Protein AF-0000000068181401 (afdb_homodimer)

Structure (mmCIF, N/CA/C/O backbone):
data_AF-0000000068181401-model_v1
#
loop_
_entity.id
_entity.type
_entity.pdbx_description
1 polymer 'Bacterial outer membrane protein'
#
loop_
_atom_site.group_PDB
_atom_site.id
_atom_site.type_symbol
_atom_site.label_atom_id
_atom_site.label_alt_id
_atom_site.label_comp_id
_atom_site.label_asym_id
_atom_site.label_entity_id
_atom_site.label_seq_id
_atom_site.pdbx_PDB_ins_code
_atom_site.Cartn_x
_atom_site.Cartn_y
_atom_site.Cartn_z
_atom_site.occupancy
_atom_site.B_iso_or_equiv
_atom_site.auth_seq_id
_atom_site.auth_comp_id
_atom_site.auth_asym_id
_atom_site.auth_atom_id
_atom_site.pdbx_PDB_model_num
ATOM 1 N N . MET A 1 1 ? -15.453 56.906 34.781 1 30.88 1 MET A N 1
ATOM 2 C CA . MET A 1 1 ? -14.438 55.906 35.062 1 30.88 1 MET A CA 1
ATOM 3 C C . MET A 1 1 ? -14.914 54.531 34.594 1 30.88 1 MET A C 1
ATOM 5 O O . MET A 1 1 ? -15.664 53.844 35.281 1 30.88 1 MET A O 1
ATOM 9 N N . TYR A 1 2 ? -15.508 54.344 33.406 1 38.53 2 TYR A N 1
ATOM 10 C CA . TYR A 1 2 ? -16.359 53.344 32.75 1 38.53 2 TYR A CA 1
ATOM 11 C C . TYR A 1 2 ? -15.594 52.031 32.562 1 38.53 2 TYR A C 1
ATOM 13 O O . TYR A 1 2 ? -14.5 52.031 31.984 1 38.53 2 TYR A O 1
ATOM 21 N N . LYS A 1 3 ? -15.781 51 33.469 1 39.81 3 LYS A N 1
ATOM 22 C CA . LYS A 1 3 ? -15.352 49.625 33.625 1 39.81 3 LYS A CA 1
ATOM 23 C C . LYS A 1 3 ? -15.578 48.812 32.344 1 39.81 3 LYS A C 1
ATOM 25 O O . LYS A 1 3 ? -16.719 48.531 31.969 1 39.81 3 LYS A O 1
ATOM 30 N N . THR A 1 4 ? -14.867 49.094 31.266 1 38.91 4 THR A N 1
ATOM 31 C CA . THR A 1 4 ? -14.984 48.281 30.047 1 38.91 4 THR A CA 1
ATOM 32 C C . THR A 1 4 ? -14.742 46.812 30.328 1 38.91 4 THR A C 1
ATOM 34 O O . THR A 1 4 ? -13.641 46.438 30.734 1 38.91 4 THR A O 1
ATOM 37 N N . ARG A 1 5 ? -15.711 46.062 30.906 1 36.81 5 ARG A N 1
ATOM 38 C CA . ARG A 1 5 ? -15.734 44.625 31.094 1 36.81 5 ARG A CA 1
ATOM 39 C C . ARG A 1 5 ? -15.328 43.875 29.812 1 36.81 5 ARG A C 1
ATOM 41 O O . ARG A 1 5 ? -15.938 44.094 28.766 1 36.81 5 ARG A O 1
ATOM 48 N N . VAL A 1 6 ? -14.055 43.656 29.656 1 33.81 6 VAL A N 1
ATOM 49 C CA . VAL A 1 6 ? -13.43 42.812 28.656 1 33.81 6 VAL A CA 1
ATOM 50 C C . VAL A 1 6 ? -14.109 41.438 28.625 1 33.81 6 VAL A C 1
ATOM 52 O O . VAL A 1 6 ? -14.141 40.75 29.641 1 33.81 6 VAL A O 1
ATOM 55 N N . ILE A 1 7 ? -15.219 41.281 27.953 1 31.3 7 ILE A N 1
ATOM 56 C CA . ILE A 1 7 ? -15.891 40 27.672 1 31.3 7 ILE A CA 1
ATOM 57 C C . ILE A 1 7 ? -14.891 39.031 27.078 1 31.3 7 ILE A C 1
ATOM 59 O O . ILE A 1 7 ? -14.406 39.219 25.953 1 31.3 7 ILE A O 1
ATOM 63 N N . THR A 1 8 ? -13.875 38.625 27.781 1 30.73 8 THR A N 1
ATOM 64 C CA . THR A 1 8 ? -13.023 37.531 27.344 1 30.73 8 THR A CA 1
ATOM 65 C C . THR A 1 8 ? -13.859 36.281 27.062 1 30.73 8 THR A C 1
ATOM 67 O O . THR A 1 8 ? -14.461 35.719 27.984 1 30.73 8 THR A O 1
ATOM 70 N N . THR A 1 9 ? -14.742 36.312 26.078 1 28.23 9 THR A N 1
ATOM 71 C CA . THR A 1 9 ? -15.5 35.125 25.703 1 28.23 9 THR A CA 1
ATOM 72 C C . THR A 1 9 ? -14.594 33.906 25.656 1 28.23 9 THR A C 1
ATOM 74 O O . THR A 1 9 ? -13.508 33.969 25.078 1 28.23 9 THR A O 1
ATOM 77 N N . LEU A 1 10 ? -14.781 32.969 26.547 1 28.67 10 LEU A N 1
ATOM 78 C CA . LEU A 1 10 ? -14.422 31.594 26.859 1 28.67 10 LEU A CA 1
ATOM 79 C C . LEU A 1 10 ? -14.547 30.719 25.625 1 28.67 10 LEU A C 1
ATOM 81 O O . LEU A 1 10 ? -15.641 30.234 25.297 1 28.67 10 LEU A O 1
ATOM 85 N N . VAL A 1 11 ? -14.102 31.156 24.484 1 31.61 11 VAL A N 1
ATOM 86 C CA . VAL A 1 11 ? -14.227 30.203 23.375 1 31.61 11 VAL A CA 1
ATOM 87 C C . VAL A 1 11 ? -13.469 28.922 23.719 1 31.61 11 VAL A C 1
ATOM 89 O O . VAL A 1 11 ? -13.453 27.969 22.938 1 31.61 11 VAL A O 1
ATOM 92 N N . ALA A 1 12 ? -12.68 28.906 24.75 1 31.06 12 ALA A N 1
ATOM 93 C CA . ALA A 1 12 ? -11.797 27.75 24.922 1 31.06 12 ALA A CA 1
ATOM 94 C C . ALA A 1 12 ? -12.594 26.484 25.203 1 31.06 12 ALA A C 1
ATOM 96 O O . ALA A 1 12 ? -12.031 25.391 25.281 1 31.06 12 ALA A O 1
ATOM 97 N N . GLY A 1 13 ? -13.703 26.609 25.938 1 29.72 13 GLY A N 1
ATOM 98 C CA . GLY A 1 13 ? -14.203 25.469 26.672 1 29.72 13 GLY A CA 1
ATOM 99 C C . GLY A 1 13 ? -14.586 24.312 25.766 1 29.72 13 GLY A C 1
ATOM 100 O O . GLY A 1 13 ? -14.461 23.141 26.156 1 29.72 13 GLY A O 1
ATOM 101 N N . PHE A 1 14 ? -15.5 24.625 24.844 1 30.98 14 PHE A N 1
ATOM 102 C CA . PHE A 1 14 ? -16.391 23.578 24.375 1 30.98 14 PHE A CA 1
ATOM 103 C C . PHE A 1 14 ? -15.68 22.609 23.438 1 30.98 14 PHE A C 1
ATOM 105 O O . PHE A 1 14 ? -16.297 21.75 22.812 1 30.98 14 PHE A O 1
ATOM 112 N N . ILE A 1 15 ? -14.477 22.906 23.125 1 30.88 15 ILE A N 1
ATOM 113 C CA . ILE A 1 15 ? -14.055 22.047 22.031 1 30.88 15 ILE A CA 1
ATOM 114 C C . ILE A 1 15 ? -13.852 20.625 22.547 1 30.88 15 ILE A C 1
ATOM 116 O O . ILE A 1 15 ? -13.781 19.672 21.766 1 30.88 15 ILE A O 1
ATOM 120 N N . ILE A 1 16 ? -13.344 20.484 23.734 1 32.12 16 ILE A N 1
ATOM 121 C CA . ILE A 1 16 ? -12.883 19.156 24.125 1 32.12 16 ILE A CA 1
ATOM 122 C C . ILE A 1 16 ? -14.078 18.234 24.328 1 32.12 16 ILE A C 1
ATOM 124 O O . ILE A 1 16 ? -13.914 17.047 24.562 1 32.12 16 ILE A O 1
ATOM 128 N N . SER A 1 17 ? -15.109 18.719 24.953 1 32.53 17 SER A N 1
ATOM 129 C CA . SER A 1 17 ? -16.062 17.719 25.406 1 32.53 17 SER A CA 1
ATOM 130 C C . SER A 1 17 ? -16.641 16.922 24.234 1 32.53 17 SER A C 1
ATOM 132 O O . SER A 1 17 ? -17.219 15.852 24.438 1 32.53 17 SER A O 1
ATOM 134 N N . GLY A 1 18 ? -16.984 17.625 23.203 1 31.98 18 GLY A N 1
ATOM 135 C CA . GLY A 1 18 ? -17.812 17.109 22.125 1 31.98 18 GLY A CA 1
ATOM 136 C C . GLY A 1 18 ? -17.078 16.188 21.188 1 31.98 18 GLY A C 1
ATOM 137 O O . GLY A 1 18 ? -17.531 15.961 20.062 1 31.98 18 GLY A O 1
ATOM 138 N N . CYS A 1 19 ? -15.812 16.047 21.328 1 36.41 19 CYS A N 1
ATOM 139 C CA . CYS A 1 19 ? -15.086 15.203 20.391 1 36.41 19 CYS A CA 1
ATOM 140 C C . CYS A 1 19 ? -15.688 13.805 20.312 1 36.41 19 CYS A C 1
ATOM 142 O O . CYS A 1 19 ? -15.227 12.961 19.547 1 36.41 19 CYS A O 1
ATOM 144 N N . ALA A 1 20 ? -16.203 13.398 21.438 1 38.03 20 ALA A N 1
ATOM 145 C CA . ALA A 1 20 ? -16.781 12.055 21.406 1 38.03 20 ALA A CA 1
ATOM 146 C C . ALA A 1 20 ? -17.828 11.938 20.297 1 38.03 20 ALA A C 1
ATOM 148 O O . ALA A 1 20 ? -17.953 10.883 19.656 1 38.03 20 ALA A O 1
ATOM 149 N N . ASP A 1 21 ? -18.766 12.992 20.156 1 35.69 21 ASP A N 1
ATOM 150 C CA . ASP A 1 21 ? -19.891 12.984 19.234 1 35.69 21 ASP A CA 1
ATOM 151 C C . ASP A 1 21 ? -19.547 13.727 17.938 1 35.69 21 ASP A C 1
ATOM 153 O O . ASP A 1 21 ? -20.438 14.219 17.25 1 35.69 21 ASP A O 1
ATOM 157 N N . MET A 1 22 ? -18.312 14.219 17.766 1 38.19 22 MET A N 1
ATOM 158 C CA . MET A 1 22 ? -18.078 14.969 16.531 1 38.19 22 MET A CA 1
ATOM 159 C C . MET A 1 22 ? -18.344 14.102 15.305 1 38.19 22 MET A C 1
ATOM 161 O O . MET A 1 22 ? -17.969 12.93 15.281 1 38.19 22 MET A O 1
ATOM 165 N N . SER A 1 23 ? -19.188 14.562 14.453 1 46.59 23 SER A N 1
ATOM 166 C CA . SER A 1 23 ? -19.469 13.898 13.18 1 46.59 23 SER A CA 1
ATOM 167 C C . SER A 1 23 ? -18.203 13.797 12.328 1 46.59 23 SER A C 1
ATOM 169 O O . SER A 1 23 ? -17.203 14.445 12.617 1 46.59 23 SER A O 1
ATOM 171 N N . GLY A 1 24 ? -18.016 12.836 11.609 1 46.09 24 GLY A N 1
ATOM 172 C CA . GLY A 1 24 ? -16.953 12.68 10.625 1 46.09 24 GLY A CA 1
ATOM 173 C C . GLY A 1 24 ? -16.531 13.984 9.977 1 46.09 24 GLY A C 1
ATOM 174 O O . GLY A 1 24 ? -15.352 14.219 9.727 1 46.09 24 GLY A O 1
ATOM 175 N N . THR A 1 25 ? -17.453 14.969 9.859 1 45.91 25 THR A N 1
ATOM 176 C CA . THR A 1 25 ? -17.234 16.281 9.25 1 45.91 25 THR A CA 1
ATOM 177 C C . THR A 1 25 ? -16.391 17.156 10.156 1 45.91 25 THR A C 1
ATOM 179 O O . THR A 1 25 ? -15.469 17.828 9.688 1 45.91 25 THR A O 1
ATOM 182 N N . GLN A 1 26 ? -16.672 17.156 11.445 1 44.53 26 GLN A N 1
ATOM 183 C CA . GLN A 1 26 ? -15.945 18 12.383 1 44.53 26 GLN A CA 1
ATOM 184 C C . GLN A 1 26 ? -14.508 17.531 12.562 1 44.53 26 GLN A C 1
ATOM 186 O O . GLN A 1 26 ? -13.586 18.344 12.656 1 44.53 26 GLN A O 1
ATOM 191 N N . LYS A 1 27 ? -14.281 16.312 12.516 1 48.59 27 LYS A N 1
ATOM 192 C CA . LYS A 1 27 ? -12.945 15.75 12.633 1 48.59 27 LYS A CA 1
ATOM 193 C C . LYS A 1 27 ? -12.086 16.109 11.422 1 48.59 27 LYS A C 1
ATOM 195 O O . LYS A 1 27 ? -10.914 16.469 11.562 1 48.59 27 LYS A O 1
ATOM 200 N N . GLY A 1 28 ? -12.695 15.938 10.281 1 47.31 28 GLY A N 1
ATOM 201 C CA . GLY A 1 28 ? -12.008 16.328 9.055 1 47.31 28 GLY A CA 1
ATOM 202 C C . GLY A 1 28 ? -11.617 17.797 9.039 1 47.31 28 GLY A C 1
ATOM 203 O O . GLY A 1 28 ? -10.5 18.141 8.633 1 47.31 28 GLY A O 1
ATOM 204 N N . ALA A 1 29 ? -12.508 18.703 9.375 1 44.84 29 ALA A N 1
ATOM 205 C CA . ALA A 1 29 ? -12.242 20.141 9.445 1 44.84 29 ALA A CA 1
ATOM 206 C C . ALA A 1 29 ? -11.109 20.438 10.422 1 44.84 29 ALA A C 1
ATOM 208 O O . ALA A 1 29 ? -10.266 21.297 10.172 1 44.84 29 ALA A O 1
ATOM 209 N N . GLY A 1 30 ? -11.133 19.719 11.375 1 44.41 30 GLY A N 1
ATOM 210 C CA . GLY A 1 30 ? -10.109 19.906 12.383 1 44.41 30 GLY A CA 1
ATOM 211 C C . GLY A 1 30 ? -8.727 19.516 11.914 1 44.41 30 GLY A C 1
ATOM 212 O O . GLY A 1 30 ? -7.77 20.281 12.07 1 44.41 30 GLY A O 1
ATOM 213 N N . THR A 1 31 ? -8.625 18.359 11.367 1 51.59 31 THR A N 1
ATOM 214 C CA . THR A 1 31 ? -7.344 17.906 10.844 1 51.59 31 THR A CA 1
ATOM 215 C C . THR A 1 31 ? -6.848 18.828 9.734 1 51.59 31 THR A C 1
ATOM 217 O O . THR A 1 31 ? -5.664 19.172 9.695 1 51.59 31 THR A O 1
ATOM 220 N N . GLY A 1 32 ? -7.746 19.141 8.875 1 48.03 32 GLY A N 1
ATOM 221 C CA . GLY A 1 32 ? -7.398 20.094 7.832 1 48.03 32 GLY A CA 1
ATOM 222 C C . GLY A 1 32 ? -6.922 21.422 8.375 1 48.03 32 GLY A C 1
ATOM 223 O O . GLY A 1 32 ? -5.965 22 7.859 1 48.03 32 GLY A O 1
ATOM 224 N N . ALA A 1 33 ? -7.582 21.859 9.344 1 45 33 ALA A N 1
ATOM 225 C CA . ALA A 1 33 ? -7.219 23.141 9.961 1 45 33 ALA A CA 1
ATOM 226 C C . ALA A 1 33 ? -5.824 23.078 10.578 1 45 33 ALA A C 1
ATOM 228 O O . ALA A 1 33 ? -5.039 24.016 10.453 1 45 33 ALA A O 1
ATOM 229 N N . LEU A 1 34 ? -5.582 21.953 11.086 1 46.16 34 LEU A N 1
ATOM 230 C CA . LEU A 1 34 ? -4.285 21.812 11.742 1 46.16 34 LEU A CA 1
ATOM 231 C C . LEU A 1 34 ? -3.158 21.797 10.711 1 46.16 34 LEU A C 1
ATOM 233 O O . LEU A 1 34 ? -2.139 22.453 10.898 1 46.16 34 LEU A O 1
ATOM 237 N N . ILE A 1 35 ? -3.375 21.094 9.703 1 48.62 35 ILE A N 1
ATOM 238 C CA . ILE A 1 35 ? -2.367 21.031 8.648 1 48.62 35 ILE A CA 1
ATOM 239 C C . ILE A 1 35 ? -2.256 22.391 7.965 1 48.62 35 ILE A C 1
ATOM 241 O O . ILE A 1 35 ? -1.15 22.891 7.715 1 48.62 35 ILE A O 1
ATOM 245 N N . GLY A 1 36 ? -3.396 22.953 7.754 1 50.34 36 GLY A N 1
ATOM 246 C CA . GLY A 1 36 ? -3.43 24.266 7.145 1 50.34 36 GLY A CA 1
ATOM 247 C C . GLY A 1 36 ? -2.779 25.344 8 1 50.34 36 GLY A C 1
ATOM 248 O O . GLY A 1 36 ? -2.045 26.188 7.492 1 50.34 36 GLY A O 1
ATOM 249 N N . ALA A 1 37 ? -3.025 25.312 9.234 1 47.97 37 ALA A N 1
ATOM 250 C CA . ALA A 1 37 ? -2.439 26.297 10.141 1 47.97 37 ALA A CA 1
ATOM 251 C C . ALA A 1 37 ? -0.916 26.203 10.148 1 47.97 37 ALA A C 1
ATOM 253 O O . ALA A 1 37 ? -0.222 27.219 10.148 1 47.97 37 ALA A O 1
ATOM 254 N N . GLY A 1 38 ? -0.51 25 10.117 1 50.88 38 GLY A N 1
ATOM 255 C CA . GLY A 1 38 ? 0.929 24.797 10.078 1 50.88 38 GLY A CA 1
ATOM 256 C C . GLY A 1 38 ? 1.576 25.328 8.812 1 50.88 38 GLY A C 1
ATOM 257 O O . GLY A 1 38 ? 2.549 26.078 8.883 1 50.88 38 GLY A O 1
ATOM 258 N N . THR A 1 39 ? 0.925 25.031 7.75 1 51.81 39 THR A N 1
ATOM 259 C CA . THR A 1 39 ? 1.418 25.516 6.465 1 51.81 39 THR A CA 1
ATOM 260 C C . THR A 1 39 ? 1.304 27.047 6.387 1 51.81 39 THR A C 1
ATOM 262 O O . THR A 1 39 ? 2.229 27.719 5.926 1 51.81 39 THR A O 1
ATOM 265 N N . GLY A 1 40 ? 0.214 27.484 6.852 1 50.88 40 GLY A N 1
ATOM 266 C CA . GLY A 1 40 ? -0.019 28.922 6.84 1 50.88 40 GLY A CA 1
ATOM 267 C C . GLY A 1 40 ? 0.929 29.688 7.746 1 50.88 40 GLY A C 1
ATOM 268 O O . GLY A 1 40 ? 1.428 30.75 7.375 1 50.88 40 GLY A O 1
ATOM 269 N N . ALA A 1 41 ? 1.115 29.156 8.828 1 49.22 41 ALA A N 1
ATOM 270 C CA . ALA A 1 41 ? 2.037 29.797 9.758 1 49.22 41 ALA A CA 1
ATOM 271 C C . ALA A 1 41 ? 3.441 29.891 9.172 1 49.22 41 ALA A C 1
ATOM 273 O O . ALA A 1 41 ? 4.117 30.906 9.312 1 49.22 41 ALA A O 1
ATOM 274 N N . ALA A 1 42 ? 3.832 28.922 8.555 1 53.03 42 ALA A N 1
ATOM 275 C CA . ALA A 1 42 ? 5.156 28.891 7.934 1 53.03 42 ALA A CA 1
ATOM 276 C C . ALA A 1 42 ? 5.262 29.938 6.824 1 53.03 42 ALA A C 1
ATOM 278 O O . ALA A 1 42 ? 6.227 30.703 6.777 1 53.03 42 ALA A O 1
ATOM 279 N N . ILE A 1 43 ? 4.25 29.969 6.051 1 49.88 43 ILE A N 1
ATOM 280 C CA . ILE A 1 43 ? 4.219 30.953 4.98 1 49.88 43 ILE A CA 1
ATOM 281 C C . ILE A 1 43 ? 4.117 32.375 5.578 1 49.88 43 ILE A C 1
ATOM 283 O O . ILE A 1 43 ? 4.809 33.281 5.137 1 49.88 43 ILE A O 1
ATOM 287 N N . GLY A 1 44 ? 3.279 32.438 6.547 1 47.44 44 GLY A N 1
ATOM 288 C CA . GLY A 1 44 ? 3.088 33.75 7.191 1 47.44 44 GLY A CA 1
ATOM 289 C C . GLY A 1 44 ? 4.332 34.25 7.895 1 47.44 44 GLY A C 1
ATOM 290 O O . GLY A 1 44 ? 4.633 35.438 7.848 1 47.44 44 GLY A O 1
ATOM 291 N N . ALA A 1 45 ? 5.008 33.375 8.5 1 48.5 45 ALA A N 1
ATOM 292 C CA . ALA A 1 45 ? 6.25 33.75 9.164 1 48.5 45 ALA A CA 1
ATOM 293 C C . ALA A 1 45 ? 7.285 34.25 8.164 1 48.5 45 ALA A C 1
ATOM 295 O O . ALA A 1 45 ? 7.992 35.25 8.43 1 48.5 45 ALA A O 1
ATOM 296 N N . LEU A 1 46 ? 7.262 33.625 7.039 1 49.94 46 LEU A N 1
ATOM 297 C CA . LEU A 1 46 ? 8.164 34.094 5.98 1 49.94 46 LEU A CA 1
ATOM 298 C C . LEU A 1 46 ? 7.762 35.469 5.465 1 49.94 46 LEU A C 1
ATOM 300 O O . LEU A 1 46 ? 8.625 36.281 5.137 1 49.94 46 LEU A O 1
ATOM 304 N N . ALA A 1 47 ? 6.43 35.625 5.504 1 50.53 47 ALA A N 1
ATOM 305 C CA . ALA A 1 47 ? 5.93 36.875 4.934 1 50.53 47 ALA A CA 1
ATOM 306 C C . ALA A 1 47 ? 5.918 37.969 5.973 1 50.53 47 ALA A C 1
ATOM 308 O O . ALA A 1 47 ? 6.062 39.156 5.633 1 50.53 47 ALA A O 1
ATOM 309 N N . GLY A 1 48 ? 5.797 37.75 7.168 1 51.22 48 GLY A N 1
ATOM 310 C CA . GLY A 1 48 ? 5.57 38.844 8.078 1 51.22 48 GLY A CA 1
ATOM 311 C C . GLY A 1 48 ? 6.016 38.562 9.5 1 51.22 48 GLY A C 1
ATOM 312 O O . GLY A 1 48 ? 5.445 39.062 10.453 1 51.22 48 GLY A O 1
ATOM 313 N N . GLY A 1 49 ? 7.027 37.562 9.523 1 46.69 49 GLY A N 1
ATOM 314 C CA . GLY A 1 49 ? 7.535 37.25 10.859 1 46.69 49 GLY A CA 1
ATOM 315 C C . GLY A 1 49 ? 6.508 36.594 11.758 1 46.69 49 GLY A C 1
ATOM 316 O O . GLY A 1 49 ? 5.703 35.781 11.297 1 46.69 49 GLY A O 1
ATOM 317 N N . GLY A 1 50 ? 6.605 36.844 13.094 1 50.81 50 GLY A N 1
ATOM 318 C CA . GLY A 1 50 ? 5.684 36.281 14.07 1 50.81 50 GLY A CA 1
ATOM 319 C C . GLY A 1 50 ? 4.23 36.562 13.75 1 50.81 50 GLY A C 1
ATOM 320 O O . GLY A 1 50 ? 3.377 35.688 13.867 1 50.81 50 GLY A O 1
ATOM 321 N N . LYS A 1 51 ? 3.898 37.938 13.578 1 51.5 51 LYS A N 1
ATOM 322 C CA . LYS A 1 51 ? 2.545 38.312 13.188 1 51.5 51 LYS A CA 1
ATOM 323 C C . LYS A 1 51 ? 2.129 37.625 11.898 1 51.5 51 LYS A C 1
ATOM 325 O O . LYS A 1 51 ? 0.984 37.188 11.766 1 51.5 51 LYS A O 1
ATOM 330 N N . GLY A 1 52 ? 2.967 37.406 10.969 1 49.66 52 GLY A N 1
ATOM 331 C CA . GLY A 1 52 ? 2.707 36.688 9.734 1 49.66 52 GLY A CA 1
ATOM 332 C C . GLY A 1 52 ? 2.471 35.188 9.961 1 49.66 52 GLY A C 1
ATOM 333 O O . GLY A 1 52 ? 1.591 34.594 9.336 1 49.66 52 GLY A O 1
ATOM 334 N N . ALA A 1 53 ? 3.209 34.625 10.781 1 49.81 53 ALA A N 1
ATOM 335 C CA . ALA A 1 53 ? 3.021 33.219 11.125 1 49.81 53 ALA A CA 1
ATOM 336 C C . ALA A 1 53 ? 1.636 33 11.719 1 49.81 53 ALA A C 1
ATOM 338 O O . ALA A 1 53 ? 0.979 32 11.391 1 49.81 53 ALA A O 1
ATOM 339 N N . ALA A 1 54 ? 1.304 33.906 12.594 1 49 54 ALA A N 1
ATOM 340 C CA . ALA A 1 54 ? -0.015 33.812 13.211 1 49 54 ALA A CA 1
ATOM 341 C C . ALA A 1 54 ? -1.122 33.938 12.172 1 49 54 ALA A C 1
ATOM 343 O O . ALA A 1 54 ? -2.084 33.156 12.164 1 49 54 ALA A O 1
ATOM 344 N N . ILE A 1 55 ? -0.981 34.875 11.281 1 47.56 55 ILE A N 1
ATOM 345 C CA . ILE A 1 55 ? -1.965 35.094 10.227 1 47.56 55 ILE A CA 1
ATOM 346 C C . ILE A 1 55 ? -1.95 33.938 9.25 1 47.56 55 ILE A C 1
ATOM 348 O O . ILE A 1 55 ? -3.006 33.438 8.836 1 47.56 55 ILE A O 1
ATOM 352 N N . GLY A 1 56 ? -0.841 33.438 8.922 1 51.25 56 GLY A N 1
ATOM 353 C CA . GLY A 1 56 ? -0.717 32.281 8.023 1 51.25 56 GLY A CA 1
ATOM 354 C C . GLY A 1 56 ? -1.261 31.016 8.617 1 51.25 56 GLY A C 1
ATOM 355 O O . GLY A 1 56 ? -1.918 30.234 7.922 1 51.25 56 GLY A O 1
ATOM 356 N N . ALA A 1 57 ? -0.903 30.938 9.836 1 50.38 57 ALA A N 1
ATOM 357 C CA . ALA A 1 57 ? -1.468 29.781 10.531 1 50.38 57 ALA A CA 1
ATOM 358 C C . ALA A 1 57 ? -2.994 29.828 10.531 1 50.38 57 ALA A C 1
ATOM 360 O O . ALA A 1 57 ? -3.656 28.812 10.328 1 50.38 57 ALA A O 1
ATOM 361 N N . GLY A 1 58 ? -3.439 30.938 10.852 1 47.53 58 GLY A N 1
ATOM 362 C CA . GLY A 1 58 ? -4.883 31.125 10.82 1 47.53 58 GLY A CA 1
ATOM 363 C C . GLY A 1 58 ? -5.484 30.875 9.453 1 47.53 58 GLY A C 1
ATOM 364 O O . GLY A 1 58 ? -6.469 30.141 9.32 1 47.53 58 GLY A O 1
ATOM 365 N N . ALA A 1 59 ? -4.824 31.391 8.445 1 45.94 59 ALA A N 1
ATOM 366 C CA . ALA A 1 59 ? -5.285 31.203 7.07 1 45.94 59 ALA A CA 1
ATOM 367 C C . ALA A 1 59 ? -5.113 29.75 6.633 1 45.94 59 ALA A C 1
ATOM 369 O O . ALA A 1 59 ? -5.992 29.188 5.977 1 45.94 59 ALA A O 1
ATOM 370 N N . GLY A 1 60 ? -4.031 29.188 7 1 53.19 60 GLY A N 1
ATOM 371 C CA . GLY A 1 60 ? -3.777 27.797 6.668 1 53.19 60 GLY A CA 1
ATOM 372 C C . GLY A 1 60 ? -4.711 26.828 7.375 1 53.19 60 GLY A C 1
ATOM 373 O O . GLY A 1 60 ? -5.172 25.859 6.781 1 53.19 60 GLY A O 1
ATOM 374 N N . ALA A 1 61 ? -4.902 27.281 8.578 1 48.44 61 ALA A N 1
ATOM 375 C CA . ALA A 1 61 ? -5.867 26.5 9.336 1 48.44 61 ALA A CA 1
ATOM 376 C C . ALA A 1 61 ? -7.262 26.594 8.727 1 48.44 61 ALA A C 1
ATOM 378 O O . ALA A 1 61 ? -7.973 25.594 8.625 1 48.44 61 ALA A O 1
ATOM 379 N N . ALA A 1 62 ? -7.547 27.75 8.391 1 45.97 62 ALA A N 1
ATOM 380 C CA . ALA A 1 62 ? -8.852 27.953 7.762 1 45.97 62 ALA A CA 1
ATOM 381 C C . ALA A 1 62 ? -8.953 27.203 6.441 1 45.97 62 ALA A C 1
ATOM 383 O O . ALA A 1 62 ? -9.953 26.531 6.18 1 45.97 62 ALA A O 1
ATOM 384 N N . LEU A 1 63 ? -7.855 27.203 5.59 1 42.72 63 LEU A N 1
ATOM 385 C CA . LEU A 1 63 ? -7.816 26.484 4.324 1 42.72 63 LEU A CA 1
ATOM 386 C C . LEU A 1 63 ? -7.789 24.984 4.559 1 42.72 63 LEU A C 1
ATOM 388 O O . LEU A 1 63 ? -8.477 24.219 3.867 1 42.72 63 LEU A O 1
ATOM 392 N N . GLY A 1 64 ? -6.988 24.688 5.488 1 55.41 64 GLY A N 1
ATOM 393 C CA . GLY A 1 64 ? -6.938 23.266 5.824 1 55.41 64 GLY A CA 1
ATOM 394 C C . GLY A 1 64 ? -8.25 22.75 6.387 1 55.41 64 GLY A C 1
ATOM 395 O O . GLY A 1 64 ? -8.672 21.641 6.055 1 55.41 64 GLY A O 1
ATOM 396 N N . ALA A 1 65 ? -8.805 23.641 7.246 1 49.22 65 ALA A N 1
ATOM 397 C CA . ALA A 1 65 ? -10.109 23.281 7.805 1 49.22 65 ALA A CA 1
ATOM 398 C C . ALA A 1 65 ? -11.172 23.25 6.715 1 49.22 65 ALA A C 1
ATOM 400 O O . ALA A 1 65 ? -12.047 22.375 6.727 1 49.22 65 ALA A O 1
ATOM 401 N N . GLY A 1 66 ? -11.086 24.094 5.785 1 49.81 66 GLY A N 1
ATOM 402 C CA . GLY A 1 66 ? -12.031 24.109 4.676 1 49.81 66 GLY A CA 1
ATOM 403 C C . GLY A 1 66 ? -11.898 22.906 3.764 1 49.81 66 GLY A C 1
ATOM 404 O O . GLY A 1 66 ? -12.891 22.25 3.445 1 49.81 66 GLY A O 1
ATOM 405 N N . ALA A 1 67 ? -10.633 22.641 3.412 1 56.69 67 ALA A N 1
ATOM 406 C CA . ALA A 1 67 ? -10.375 21.484 2.566 1 56.69 67 ALA A CA 1
ATOM 407 C C . ALA A 1 67 ? -10.766 20.188 3.279 1 56.69 67 ALA A C 1
ATOM 409 O O . ALA A 1 67 ? -11.359 19.297 2.674 1 56.69 67 ALA A O 1
ATOM 410 N N . GLY A 1 68 ? -10.461 20.25 4.535 1 60.44 68 GLY A N 1
ATOM 411 C CA . GLY A 1 68 ? -10.859 19.094 5.324 1 60.44 68 GLY A CA 1
ATOM 412 C C . GLY A 1 68 ? -12.367 18.953 5.445 1 60.44 68 GLY A C 1
ATOM 413 O O . GLY A 1 68 ? -12.898 17.844 5.371 1 60.44 68 GLY A O 1
ATOM 414 N N . TYR A 1 69 ? -12.977 20.109 5.605 1 62.62 69 TYR A N 1
ATOM 415 C CA . TYR A 1 69 ? -14.438 20.109 5.688 1 62.62 69 TYR A CA 1
ATOM 416 C C . TYR A 1 69 ? -15.062 19.625 4.383 1 62.62 69 TYR A C 1
ATOM 418 O O . TYR A 1 69 ? -15.969 18.797 4.391 1 62.62 69 TYR A O 1
ATOM 426 N N . LEU A 1 70 ? -14.508 20.109 3.24 1 67 70 LEU A N 1
ATOM 427 C CA . LEU A 1 70 ? -15.047 19.719 1.941 1 67 70 LEU A CA 1
ATOM 428 C C . LEU A 1 70 ? -14.859 18.219 1.702 1 67 70 LEU A C 1
ATOM 430 O O . LEU A 1 70 ? -15.758 17.547 1.191 1 67 70 LEU A O 1
ATOM 434 N N . TRP A 1 71 ? -13.742 17.719 2.135 1 73.56 71 TRP A N 1
ATOM 435 C CA . TRP A 1 71 ? -13.5 16.281 1.997 1 73.56 71 TRP A CA 1
ATOM 436 C C . TRP A 1 71 ? -14.461 15.477 2.865 1 73.56 71 TRP A C 1
ATOM 438 O O . TRP A 1 71 ? -15.023 14.484 2.414 1 73.56 71 TRP A O 1
ATOM 448 N N . SER A 1 72 ? -14.625 15.992 4.02 1 73.5 72 SER A N 1
ATOM 449 C CA . SER A 1 72 ? -15.508 15.281 4.93 1 73.5 72 SER A CA 1
ATOM 450 C C . SER A 1 72 ? -16.938 15.242 4.398 1 73.5 72 SER A C 1
ATOM 452 O O . SER A 1 72 ? -17.625 14.219 4.496 1 73.5 72 SER A O 1
ATOM 454 N N . LYS A 1 73 ? -17.344 16.344 3.852 1 75.19 73 LYS A N 1
ATOM 455 C CA . LYS A 1 73 ? -18.688 16.406 3.291 1 75.19 73 LYS A CA 1
ATOM 456 C C . LYS A 1 73 ? -18.844 15.469 2.104 1 75.19 73 LYS A C 1
ATOM 458 O O . LYS A 1 73 ? -19.828 14.734 2.006 1 75.19 73 LYS A O 1
ATOM 463 N N . LYS A 1 74 ? -17.859 15.531 1.273 1 76.75 74 LYS A N 1
ATOM 464 C CA . LYS A 1 74 ? -17.875 14.641 0.117 1 76.75 74 LYS A CA 1
ATOM 465 C C . LYS A 1 74 ? -17.875 13.18 0.55 1 76.75 74 LYS A C 1
ATOM 467 O O . LYS A 1 74 ? -18.609 12.359 -0.021 1 76.75 74 LYS A O 1
ATOM 472 N N . MET A 1 75 ? -17.078 12.977 1.563 1 79.94 75 MET A N 1
ATOM 473 C CA . MET A 1 75 ? -16.984 11.609 2.074 1 79.94 75 MET A CA 1
ATOM 474 C C . MET A 1 75 ? -18.328 11.156 2.652 1 79.94 75 MET A C 1
ATOM 476 O O . MET A 1 75 ? -18.719 10 2.477 1 79.94 75 MET A O 1
ATOM 480 N N . GLU A 1 76 ? -18.953 12.078 3.35 1 80.88 76 GLU A N 1
ATOM 481 C CA . GLU A 1 76 ? -20.25 11.742 3.92 1 80.88 76 GLU A CA 1
ATOM 482 C C . GLU A 1 76 ? -21.25 11.398 2.828 1 80.88 76 GLU A C 1
ATOM 484 O O . GLU A 1 76 ? -22.016 10.445 2.961 1 80.88 76 GLU A O 1
ATOM 489 N N . GLU A 1 77 ? -21.172 12.172 1.817 1 80.75 77 GLU A N 1
ATOM 490 C CA . GLU A 1 77 ? -22.078 11.898 0.696 1 80.75 77 GLU A CA 1
ATOM 491 C C . GLU A 1 77 ? -21.766 10.555 0.052 1 80.75 77 GLU A C 1
ATOM 493 O O . GLU A 1 77 ? -22.672 9.781 -0.264 1 80.75 77 GLU A O 1
ATOM 498 N N . GLN A 1 78 ? -20.484 10.367 -0.069 1 82.25 78 GLN A N 1
ATOM 499 C CA . GLN A 1 78 ? -20.062 9.094 -0.642 1 82.25 78 GLN A CA 1
ATOM 500 C C . GLN A 1 78 ? -20.438 7.926 0.269 1 82.25 78 GLN A C 1
ATOM 502 O O . GLN A 1 78 ? -20.859 6.867 -0.208 1 82.25 78 GLN A O 1
ATOM 507 N N . LYS A 1 79 ? -20.266 8.148 1.481 1 86.12 79 LYS A N 1
ATOM 508 C CA . LYS A 1 79 ? -20.609 7.121 2.459 1 86.12 79 LYS A CA 1
ATOM 509 C C . LYS A 1 79 ? -22.078 6.742 2.352 1 86.12 79 LYS A C 1
ATOM 511 O O . LYS A 1 79 ? -22.422 5.559 2.309 1 86.12 79 LYS A O 1
ATOM 516 N N . ILE A 1 80 ? -22.938 7.723 2.271 1 86 80 ILE A N 1
ATOM 517 C CA . ILE A 1 80 ? -24.375 7.484 2.184 1 86 80 ILE A CA 1
ATOM 518 C C . ILE A 1 80 ? -24.703 6.73 0.895 1 86 80 ILE A C 1
ATOM 520 O O . ILE A 1 80 ? -25.469 5.77 0.905 1 86 80 ILE A O 1
ATOM 524 N N . GLN A 1 81 ? -24.062 7.152 -0.114 1 83.31 81 GLN A N 1
ATOM 525 C CA . GLN A 1 81 ? -24.281 6.492 -1.398 1 83.31 81 GLN A CA 1
ATOM 526 C C . GLN A 1 81 ? -23.859 5.031 -1.349 1 83.31 81 GLN A C 1
ATOM 528 O O . GLN A 1 81 ? -24.578 4.152 -1.829 1 83.31 81 GLN A O 1
ATOM 533 N N . MET A 1 82 ? -22.719 4.812 -0.746 1 86.19 82 MET A N 1
ATOM 534 C CA . MET A 1 82 ? -22.203 3.449 -0.689 1 86.19 82 MET A CA 1
ATOM 535 C C . MET A 1 82 ? -23.031 2.598 0.274 1 86.19 82 MET A C 1
ATOM 537 O O . MET A 1 82 ? -23.25 1.413 0.021 1 86.19 82 MET A O 1
ATOM 541 N N . GLU A 1 83 ? -23.438 3.182 1.326 1 89 83 GLU A N 1
ATOM 542 C CA . GLU A 1 83 ? -24.297 2.471 2.262 1 89 83 GLU A CA 1
ATOM 543 C C . GLU A 1 83 ? -25.594 2.037 1.593 1 89 83 GLU A C 1
ATOM 545 O O . GLU A 1 83 ? -26.062 0.912 1.79 1 89 83 GLU A O 1
ATOM 550 N N . ASN A 1 84 ? -26.125 2.936 0.826 1 87.5 84 ASN A N 1
ATOM 551 C CA . ASN A 1 84 ? -27.375 2.617 0.121 1 87.5 84 ASN A CA 1
ATOM 552 C C . ASN A 1 84 ? -27.156 1.519 -0.917 1 87.5 84 ASN A C 1
ATOM 554 O O . ASN A 1 84 ? -27.969 0.606 -1.039 1 87.5 84 ASN A O 1
ATOM 558 N N . ALA A 1 85 ? -26.031 1.635 -1.547 1 83.06 85 ALA A N 1
ATOM 559 C CA . ALA A 1 85 ? -25.734 0.677 -2.609 1 83.06 85 ALA A CA 1
ATOM 560 C C . ALA A 1 85 ? -25.438 -0.708 -2.035 1 83.06 85 ALA A C 1
ATOM 562 O O . ALA A 1 85 ? -25.594 -1.718 -2.725 1 83.06 85 ALA A O 1
ATOM 563 N N . THR A 1 86 ? -25.062 -0.747 -0.799 1 88.44 86 THR A N 1
ATOM 564 C CA . THR A 1 86 ? -24.625 -2.02 -0.233 1 88.44 86 THR A CA 1
ATOM 565 C C . THR A 1 86 ? -25.609 -2.508 0.823 1 88.44 86 THR A C 1
ATOM 567 O O . THR A 1 86 ? -25.344 -3.479 1.533 1 88.44 86 THR A O 1
ATOM 570 N N . ALA A 1 87 ? -26.672 -1.803 0.963 1 88.25 87 ALA A N 1
ATOM 571 C CA . ALA A 1 87 ? -27.688 -2.193 1.95 1 88.25 87 ALA A CA 1
ATOM 572 C C . ALA A 1 87 ? -28.109 -3.645 1.749 1 88.25 87 ALA A C 1
ATOM 574 O O . ALA A 1 87 ? -28.391 -4.062 0.625 1 88.25 87 ALA A O 1
ATOM 575 N N . GLY A 1 88 ? -28.016 -4.453 2.865 1 87.56 88 GLY A N 1
ATOM 576 C CA . GLY A 1 88 ? -28.516 -5.82 2.82 1 87.56 88 GLY A CA 1
ATOM 577 C C . GLY A 1 88 ? -27.469 -6.812 2.346 1 87.56 88 GLY A C 1
ATOM 578 O O . GLY A 1 88 ? -27.719 -8.016 2.295 1 87.56 88 GLY A O 1
ATOM 579 N N . THR A 1 89 ? -26.312 -6.379 2.029 1 88.44 89 THR A N 1
ATOM 580 C CA . THR A 1 89 ? -25.297 -7.266 1.466 1 88.44 89 THR A CA 1
ATOM 581 C C . THR A 1 89 ? -24.328 -7.734 2.545 1 88.44 89 THR A C 1
ATOM 583 O O . THR A 1 89 ? -23.531 -8.656 2.322 1 88.44 89 THR A O 1
ATOM 586 N N . GLY A 1 90 ? -24.359 -7.07 3.672 1 89.38 90 GLY A N 1
ATOM 587 C CA . GLY A 1 90 ? -23.391 -7.367 4.719 1 89.38 90 GLY A CA 1
ATOM 588 C C . GLY A 1 90 ? -22.156 -6.488 4.656 1 89.38 90 GLY A C 1
ATOM 589 O O . GLY A 1 90 ? -21.312 -6.543 5.551 1 89.38 90 GLY A O 1
ATOM 590 N N . VAL A 1 91 ? -22.047 -5.711 3.623 1 93.31 91 VAL A N 1
ATOM 591 C CA . VAL A 1 91 ? -20.938 -4.758 3.52 1 93.31 91 VAL A CA 1
ATOM 592 C C . VAL A 1 91 ? -21.156 -3.617 4.512 1 93.31 91 VAL A C 1
ATOM 594 O O . VAL A 1 91 ? -22.266 -3.076 4.621 1 93.31 91 VAL A O 1
ATOM 597 N N . VAL A 1 92 ? -20.188 -3.311 5.215 1 93.38 92 VAL A N 1
ATOM 598 C CA . VAL A 1 92 ? -20.25 -2.211 6.172 1 93.38 92 VAL A CA 1
ATOM 599 C C . VAL A 1 92 ? -19.375 -1.053 5.684 1 93.38 92 VAL A C 1
ATOM 601 O O . VAL A 1 92 ? -18.219 -1.249 5.32 1 93.38 92 VAL A O 1
ATOM 604 N N . VAL A 1 93 ? -19.969 0.094 5.656 1 92.88 93 VAL A N 1
ATOM 605 C CA . VAL A 1 93 ? -19.266 1.313 5.266 1 92.88 93 VAL A CA 1
ATOM 606 C C . VAL A 1 93 ? -19.031 2.188 6.492 1 92.88 93 VAL A C 1
ATOM 608 O O . VAL A 1 93 ? -19.938 2.434 7.281 1 92.88 93 VAL A O 1
ATOM 611 N N . SER A 1 94 ? -17.781 2.592 6.621 1 92.25 94 SER A N 1
ATOM 612 C CA . SER A 1 94 ? -17.453 3.406 7.789 1 92.25 94 SER A CA 1
ATOM 613 C C . SER A 1 94 ? -16.375 4.43 7.465 1 92.25 94 SER A C 1
ATOM 615 O O . SER A 1 94 ? -15.758 4.375 6.402 1 92.25 94 SER A O 1
ATOM 617 N N . GLN A 1 95 ? -16.281 5.363 8.375 1 87.75 95 GLN A N 1
ATOM 618 C CA . GLN A 1 95 ? -15.188 6.336 8.305 1 87.75 95 GLN A CA 1
ATOM 619 C C . GLN A 1 95 ? -14.109 6.02 9.336 1 87.75 95 GLN A C 1
ATOM 621 O O . GLN A 1 95 ? -14.406 5.84 10.523 1 87.75 95 GLN A O 1
ATOM 626 N N . THR A 1 96 ? -12.922 5.953 8.836 1 89.19 96 THR A N 1
ATOM 627 C CA . THR A 1 96 ? -11.82 5.672 9.75 1 89.19 96 THR A CA 1
ATOM 628 C C . THR A 1 96 ? -11.414 6.93 10.508 1 89.19 96 THR A C 1
ATOM 630 O O . THR A 1 96 ? -11.758 8.047 10.109 1 89.19 96 THR A O 1
ATOM 633 N N . PRO A 1 97 ? -10.719 6.746 11.648 1 79.69 97 PRO A N 1
ATOM 634 C CA . PRO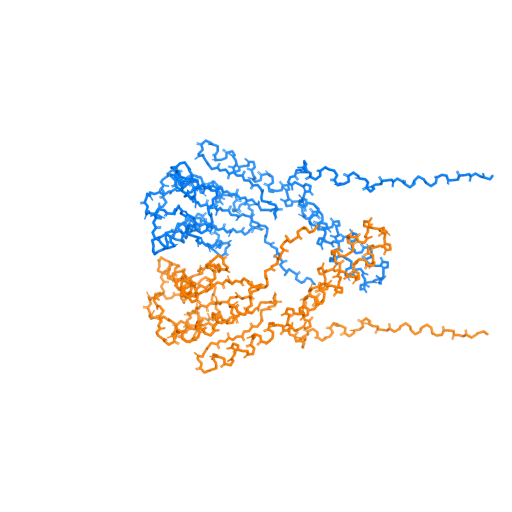 A 1 97 ? -10.281 7.918 12.414 1 79.69 97 PRO A CA 1
ATOM 635 C C . PRO A 1 97 ? -9.414 8.867 11.586 1 79.69 97 PRO A C 1
ATOM 637 O O . PRO A 1 97 ? -9.422 10.078 11.836 1 79.69 97 PRO A O 1
ATOM 640 N N . ASP A 1 98 ? -8.758 8.375 10.641 1 79.12 98 ASP A N 1
ATOM 641 C CA . ASP A 1 98 ? -7.891 9.211 9.82 1 79.12 98 ASP A CA 1
ATOM 642 C C . ASP A 1 98 ? -8.625 9.711 8.578 1 79.12 98 ASP A C 1
ATOM 644 O O . ASP A 1 98 ? -7.996 10.086 7.586 1 79.12 98 ASP A O 1
ATOM 648 N N . ASN A 1 99 ? -9.859 9.641 8.578 1 78.69 99 ASN A N 1
ATOM 649 C CA . ASN A 1 99 ? -10.758 10.289 7.629 1 78.69 99 ASN A CA 1
ATOM 650 C C . ASN A 1 99 ? -10.719 9.602 6.266 1 78.69 99 ASN A C 1
ATOM 652 O O . ASN A 1 99 ? -10.664 10.266 5.23 1 78.69 99 ASN A O 1
ATOM 656 N N . GLN A 1 100 ? -10.703 8.352 6.27 1 89.56 100 GLN A N 1
ATOM 657 C CA . GLN A 1 100 ? -10.906 7.559 5.062 1 89.56 100 GLN A CA 1
ATOM 658 C C . GLN A 1 100 ? -12.266 6.875 5.074 1 89.56 100 GLN A C 1
ATOM 660 O O . GLN A 1 100 ? -12.812 6.582 6.145 1 89.56 100 GLN A O 1
ATOM 665 N N . LEU A 1 101 ? -12.734 6.766 3.908 1 90.94 101 LEU A N 1
ATOM 666 C CA . LEU A 1 101 ? -13.883 5.875 3.752 1 90.94 101 LEU A CA 1
ATOM 667 C C . LEU A 1 101 ? -13.43 4.422 3.656 1 90.94 101 LEU A C 1
ATOM 669 O O . LEU A 1 101 ? -12.484 4.105 2.938 1 90.94 101 LEU A O 1
ATOM 673 N N . MET A 1 102 ? -14.023 3.641 4.449 1 95.06 102 MET A N 1
ATOM 674 C CA . MET A 1 102 ? -13.648 2.229 4.438 1 95.06 102 MET A CA 1
ATOM 675 C C . MET A 1 102 ? -14.859 1.345 4.18 1 95.06 102 MET A C 1
ATOM 677 O O . MET A 1 102 ? -15.906 1.52 4.809 1 95.06 102 MET A O 1
ATOM 681 N N . LEU A 1 103 ? -14.719 0.443 3.24 1 95 103 LEU A N 1
ATOM 682 C CA . LEU A 1 103 ? -15.68 -0.627 3 1 95 103 LEU A CA 1
ATOM 683 C C . LEU A 1 103 ? -15.141 -1.963 3.506 1 95 103 LEU A C 1
ATOM 685 O O . LEU A 1 103 ? -14.031 -2.365 3.15 1 95 103 LEU A O 1
ATOM 689 N N . ASN A 1 104 ? -15.852 -2.57 4.359 1 96.56 104 ASN A N 1
ATOM 690 C CA . ASN A 1 104 ? -15.578 -3.936 4.797 1 96.56 104 ASN A CA 1
ATOM 691 C C . ASN A 1 104 ? -16.484 -4.941 4.094 1 96.56 104 ASN A C 1
ATOM 693 O O . ASN A 1 104 ? -17.703 -4.945 4.309 1 96.56 104 ASN A O 1
ATOM 697 N N . ILE A 1 105 ? -15.906 -5.77 3.342 1 96.25 105 ILE A N 1
ATOM 698 C CA . ILE A 1 105 ? -16.641 -6.703 2.502 1 96.25 105 ILE A CA 1
ATOM 699 C C . ILE A 1 105 ? -16.359 -8.133 2.945 1 96.25 105 ILE A C 1
ATOM 701 O O . ILE A 1 105 ? -15.258 -8.648 2.742 1 96.25 105 ILE A O 1
ATOM 705 N N . PRO A 1 106 ? -17.391 -8.805 3.43 1 95.5 106 PRO A N 1
ATOM 706 C CA . PRO A 1 106 ? -17.188 -10.195 3.83 1 95.5 106 PRO A CA 1
ATOM 707 C C . PRO A 1 106 ? -16.797 -11.094 2.662 1 95.5 106 PRO A C 1
ATOM 709 O O . PRO A 1 106 ? -17.312 -10.938 1.553 1 95.5 106 PRO A O 1
ATOM 712 N N . SER A 1 107 ? -15.914 -11.961 2.938 1 94.44 107 SER A N 1
ATOM 713 C CA . SER A 1 107 ? -15.438 -12.867 1.897 1 94.44 107 SER A CA 1
ATOM 714 C C . SER A 1 107 ? -16.562 -13.797 1.435 1 94.44 107 SER A C 1
ATOM 716 O O . SER A 1 107 ? -16.562 -14.242 0.283 1 94.44 107 SER A O 1
ATOM 718 N N . ASP A 1 108 ? -17.531 -14.094 2.285 1 91.56 108 ASP A N 1
ATOM 719 C CA . ASP A 1 108 ? -18.578 -15.047 1.965 1 91.56 108 ASP A CA 1
ATOM 720 C C . ASP A 1 108 ? -19.422 -14.562 0.783 1 91.56 108 ASP A C 1
ATOM 722 O O . ASP A 1 108 ? -19.984 -15.375 0.049 1 91.56 108 ASP A O 1
ATOM 726 N N . ILE A 1 109 ? -19.422 -13.312 0.602 1 91.06 109 ILE A N 1
ATOM 727 C CA . ILE A 1 109 ? -20.234 -12.828 -0.508 1 91.06 109 ILE A CA 1
ATOM 728 C C . ILE A 1 109 ? -19.328 -12.445 -1.677 1 91.06 109 ILE A C 1
ATOM 730 O O . ILE A 1 109 ? -19.812 -12.148 -2.773 1 91.06 109 ILE A O 1
ATOM 734 N N . SER A 1 110 ? -18.047 -12.414 -1.408 1 95.19 110 SER A N 1
ATOM 735 C CA . SER A 1 110 ? -17.141 -11.867 -2.418 1 95.19 110 SER A CA 1
ATOM 736 C C . SER A 1 110 ? -16.359 -12.984 -3.113 1 95.19 110 SER A C 1
ATOM 738 O O . SER A 1 110 ? -16.047 -12.867 -4.301 1 95.19 110 SER A O 1
ATOM 740 N N . PHE A 1 111 ? -16 -14.062 -2.375 1 96.88 111 PHE A N 1
ATOM 741 C CA . PHE A 1 111 ? -15.18 -15.133 -2.918 1 96.88 111 PHE A CA 1
ATOM 742 C C . PHE A 1 111 ? -15.664 -16.5 -2.416 1 96.88 111 PHE A C 1
ATOM 744 O O . PHE A 1 111 ? -16.25 -16.594 -1.336 1 96.88 111 PHE A O 1
ATOM 751 N N . ASP A 1 112 ? -15.32 -17.578 -3.209 1 94.06 112 ASP A N 1
ATOM 752 C CA . ASP A 1 112 ? -15.469 -18.938 -2.703 1 94.06 112 ASP A CA 1
ATOM 753 C C . ASP A 1 112 ? -14.297 -19.312 -1.797 1 94.06 112 ASP A C 1
ATOM 755 O O . ASP A 1 112 ? -13.258 -18.656 -1.804 1 94.06 112 ASP A O 1
ATOM 759 N N . THR A 1 113 ? -14.547 -20.328 -1.003 1 90.25 113 THR A N 1
ATOM 760 C CA . THR A 1 113 ? -13.484 -20.797 -0.128 1 90.25 113 THR A CA 1
ATOM 761 C C . THR A 1 113 ? -12.219 -21.094 -0.929 1 90.25 113 THR A C 1
ATOM 763 O O . THR A 1 113 ? -12.273 -21.781 -1.957 1 90.25 113 THR A O 1
ATOM 766 N N . GLY A 1 114 ? -11.148 -20.484 -0.521 1 93.44 114 GLY A N 1
ATOM 767 C CA . GLY A 1 114 ? -9.852 -20.734 -1.123 1 93.44 114 GLY A CA 1
ATOM 768 C C . GLY A 1 114 ? -9.688 -20.094 -2.488 1 93.44 114 GLY A C 1
ATOM 769 O O . GLY A 1 114 ? -8.688 -20.328 -3.176 1 93.44 114 GLY A O 1
ATOM 770 N N . SER A 1 115 ? -10.641 -19.328 -2.889 1 96.62 115 SER A N 1
ATOM 771 C CA . SER A 1 115 ? -10.617 -18.75 -4.227 1 96.62 115 SER A CA 1
ATOM 772 C C . SER A 1 115 ? -10.484 -17.219 -4.168 1 96.62 115 SER A C 1
ATOM 774 O O . SER A 1 115 ? -10.945 -16.594 -3.217 1 96.62 115 SER A O 1
ATOM 776 N N . ALA A 1 116 ? -9.844 -16.672 -5.156 1 97.44 116 ALA A N 1
ATOM 777 C CA . ALA A 1 116 ? -9.758 -15.227 -5.305 1 97.44 116 ALA A CA 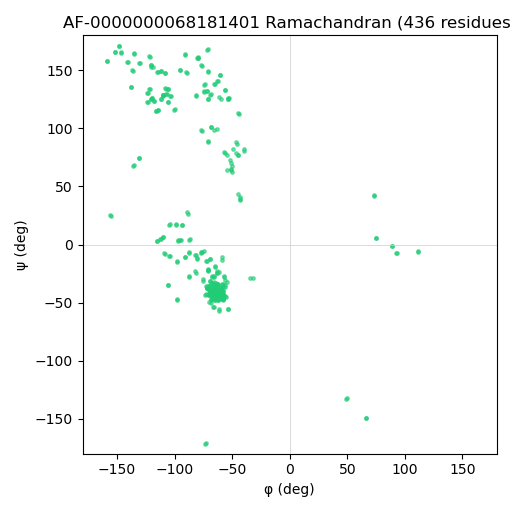1
ATOM 778 C C . ALA A 1 116 ? -10.586 -14.742 -6.492 1 97.44 116 ALA A C 1
ATOM 780 O O . ALA A 1 116 ? -10.484 -13.578 -6.895 1 97.44 116 ALA A O 1
ATOM 781 N N . GLN A 1 117 ? -11.312 -15.656 -7.074 1 97.44 117 GLN A N 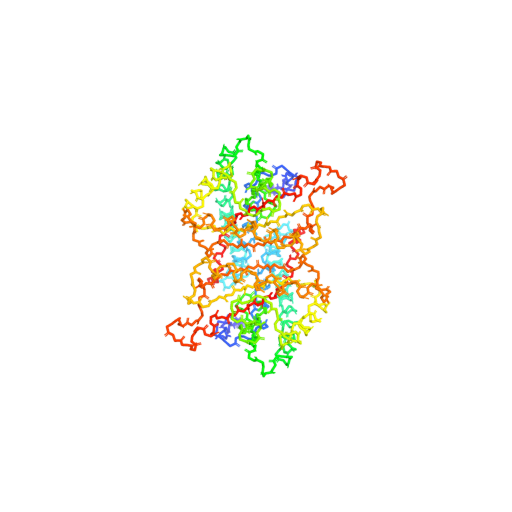1
ATOM 782 C CA . GLN A 1 117 ? -12.203 -15.258 -8.156 1 97.44 117 GLN A CA 1
ATOM 783 C C . GLN A 1 117 ? -13.438 -14.531 -7.629 1 97.44 117 GLN A C 1
ATOM 785 O O . GLN A 1 117 ? -14.117 -15.023 -6.73 1 97.44 117 GLN A O 1
ATOM 790 N N . ILE A 1 118 ? -13.75 -13.438 -8.195 1 97.44 118 ILE A N 1
ATOM 791 C CA . ILE A 1 118 ? -14.875 -12.625 -7.75 1 97.44 118 ILE A CA 1
ATOM 792 C C . ILE A 1 118 ? -16.188 -13.352 -8.039 1 97.44 118 ILE A C 1
ATOM 794 O O . ILE A 1 118 ? -16.422 -13.789 -9.164 1 97.44 118 ILE A O 1
ATOM 798 N N . LYS A 1 119 ? -17.031 -13.445 -7.043 1 96.19 119 LYS A N 1
ATOM 799 C CA . LYS A 1 119 ? -18.344 -14.047 -7.211 1 96.19 119 LYS A CA 1
ATOM 800 C C . LYS A 1 119 ? -19.297 -13.078 -7.91 1 96.19 119 LYS A C 1
ATOM 802 O O . LYS A 1 119 ? -19.172 -11.859 -7.766 1 96.19 119 LYS A O 1
ATOM 807 N N . PRO A 1 120 ? -20.312 -13.609 -8.594 1 95.12 120 PRO A N 1
ATOM 808 C CA . PRO A 1 120 ? -21.281 -12.766 -9.305 1 95.12 120 PRO A CA 1
ATOM 809 C C . PRO A 1 120 ? -22 -11.797 -8.375 1 95.12 120 PRO A C 1
ATOM 811 O O . PRO A 1 120 ? -22.266 -10.648 -8.75 1 95.12 120 PRO A O 1
ATOM 814 N N . ASP A 1 121 ? -22.266 -12.148 -7.172 1 90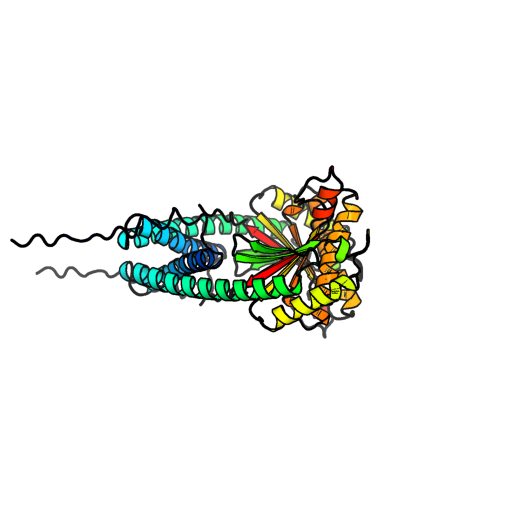.25 121 ASP A N 1
ATOM 815 C CA . ASP A 1 121 ? -23 -11.328 -6.219 1 90.25 121 ASP A CA 1
ATOM 816 C C . ASP A 1 121 ? -22.188 -10.133 -5.762 1 90.25 121 ASP A C 1
ATOM 818 O O . ASP A 1 121 ? -22.734 -9.141 -5.27 1 90.25 121 ASP A O 1
ATOM 822 N N . PHE A 1 122 ? -20.922 -10.25 -5.895 1 93.75 122 PHE A N 1
ATOM 823 C CA . PHE A 1 122 ? -20 -9.188 -5.492 1 93.75 122 PHE A CA 1
ATOM 824 C C . PHE A 1 122 ? -19.906 -8.125 -6.574 1 93.75 122 PHE A C 1
ATOM 826 O O . PHE A 1 122 ? -19.531 -6.98 -6.297 1 93.75 122 PHE A O 1
ATOM 833 N N . ARG A 1 123 ? -20.188 -8.445 -7.801 1 95.56 123 ARG A N 1
ATOM 834 C CA . ARG A 1 123 ? -19.938 -7.594 -8.953 1 95.56 123 ARG A CA 1
ATOM 835 C C . ARG A 1 123 ? -20.766 -6.316 -8.891 1 95.56 123 ARG A C 1
ATOM 837 O O . ARG A 1 123 ? -20.25 -5.219 -9.094 1 95.56 123 ARG A O 1
ATOM 844 N N . PRO A 1 124 ? -22.141 -6.418 -8.492 1 93.44 124 PRO A N 1
ATOM 845 C CA . PRO A 1 124 ? -22.922 -5.18 -8.43 1 93.44 124 PRO A CA 1
ATOM 846 C C . PRO A 1 124 ? -22.375 -4.195 -7.395 1 93.44 124 PRO A C 1
ATOM 848 O O . PRO A 1 124 ? -22.453 -2.98 -7.59 1 93.44 124 PRO A O 1
ATOM 851 N N . ILE A 1 125 ? -21.875 -4.703 -6.359 1 90.94 125 ILE A N 1
ATOM 852 C CA . ILE A 1 125 ? -21.281 -3.861 -5.328 1 90.94 125 ILE A CA 1
ATOM 853 C C . ILE A 1 125 ? -20.047 -3.158 -5.883 1 90.94 125 ILE A C 1
ATOM 855 O O . ILE A 1 125 ? -19.906 -1.942 -5.742 1 90.94 125 ILE A O 1
ATOM 859 N N . LEU A 1 126 ? -19.203 -3.891 -6.566 1 96.06 126 LEU A N 1
ATOM 860 C CA . LEU A 1 126 ? -18 -3.338 -7.156 1 96.06 126 LEU A CA 1
ATOM 861 C C . LEU A 1 126 ? -18.328 -2.355 -8.273 1 96.06 126 LEU A C 1
ATOM 863 O O . LEU A 1 126 ? -17.641 -1.354 -8.453 1 96.06 126 LEU A O 1
ATOM 867 N N . ASP A 1 127 ? -19.406 -2.637 -9 1 95.94 127 ASP A N 1
ATOM 868 C CA . ASP A 1 127 ? -19.859 -1.72 -10.047 1 95.94 127 ASP A CA 1
ATOM 869 C C . ASP A 1 127 ? -20.25 -0.369 -9.461 1 95.94 127 ASP A C 1
ATOM 871 O O . ASP A 1 127 ? -19.891 0.68 -9.992 1 95.94 127 ASP A O 1
ATOM 875 N N . SER A 1 128 ? -21 -0.453 -8.391 1 92.19 128 SER A N 1
ATOM 876 C CA . SER A 1 128 ? -21.406 0.775 -7.723 1 92.19 128 SER A CA 1
ATOM 877 C C . SER A 1 128 ? -20.203 1.545 -7.191 1 92.19 128 SER A C 1
ATOM 879 O O . SER A 1 128 ? -20.141 2.77 -7.316 1 92.19 128 SER A O 1
ATOM 881 N N . PHE A 1 129 ? -19.312 0.856 -6.617 1 93.38 129 PHE A N 1
ATOM 882 C CA . PHE A 1 129 ? -18.109 1.476 -6.082 1 93.38 129 PHE A CA 1
ATOM 883 C C . PHE A 1 129 ? -17.281 2.094 -7.203 1 93.38 129 PHE A C 1
ATOM 885 O O . PHE A 1 129 ? -16.781 3.215 -7.066 1 93.38 129 PHE A O 1
ATOM 892 N N . ALA A 1 130 ? -17.109 1.387 -8.305 1 96.06 130 ALA A N 1
ATOM 893 C CA . ALA A 1 130 ? -16.375 1.905 -9.453 1 96.06 130 ALA A CA 1
ATOM 894 C C . ALA A 1 130 ? -16.984 3.215 -9.945 1 96.06 130 ALA A C 1
ATOM 896 O O . ALA A 1 130 ? -16.266 4.176 -10.227 1 96.06 130 ALA A O 1
ATOM 897 N N . THR A 1 131 ? -18.297 3.277 -10.039 1 94.06 131 THR A N 1
ATOM 898 C CA . THR A 1 131 ? -18.984 4.492 -10.453 1 94.06 131 THR A CA 1
ATOM 899 C C . THR A 1 131 ? -18.672 5.645 -9.508 1 94.06 131 THR A C 1
ATOM 901 O O . THR A 1 131 ? -18.391 6.758 -9.953 1 94.06 131 THR A O 1
ATOM 904 N N . SER A 1 132 ? -18.703 5.289 -8.219 1 90.38 132 SER A N 1
ATOM 905 C CA . SER A 1 132 ? -18.406 6.305 -7.219 1 90.38 132 SER A CA 1
ATOM 906 C C . SER A 1 132 ? -16.969 6.824 -7.383 1 90.38 132 SER A C 1
ATOM 908 O O . SER A 1 132 ? -16.734 8.023 -7.273 1 90.38 132 SER A O 1
ATOM 910 N N . LEU A 1 133 ? -16.078 5.969 -7.617 1 93 133 LEU A N 1
ATOM 911 C CA . LEU A 1 133 ? -14.68 6.352 -7.777 1 93 133 LEU A CA 1
ATOM 912 C C . LEU A 1 133 ? -14.484 7.199 -9.031 1 93 133 LEU A C 1
ATOM 914 O O . LEU A 1 133 ? -13.75 8.188 -9.008 1 93 133 LEU A O 1
ATOM 918 N N . LEU A 1 134 ? -15.156 6.824 -10.102 1 94.25 134 LEU A N 1
ATOM 919 C CA . LEU A 1 134 ? -15.039 7.555 -11.359 1 94.25 134 LEU A CA 1
ATOM 920 C C . LEU A 1 134 ? -15.641 8.953 -11.234 1 94.25 134 LEU A C 1
ATOM 922 O O . LEU A 1 134 ? -15.156 9.898 -11.867 1 94.25 134 LEU A O 1
ATOM 926 N N . ASN A 1 135 ? -16.594 9.094 -10.359 1 89.94 135 ASN A N 1
ATOM 927 C CA . ASN A 1 135 ? -17.203 10.391 -10.109 1 89.94 135 ASN A CA 1
ATOM 928 C C . ASN A 1 135 ? -16.359 11.234 -9.148 1 89.94 135 ASN A C 1
ATOM 930 O O . ASN A 1 135 ? -16.641 12.422 -8.953 1 89.94 135 ASN A O 1
ATOM 934 N N . ASN A 1 136 ? -15.359 10.617 -8.562 1 87.38 136 ASN A N 1
ATOM 935 C CA . ASN A 1 136 ? -14.469 11.297 -7.633 1 87.38 136 ASN A CA 1
ATOM 936 C C . ASN A 1 136 ? -13 11.047 -7.973 1 87.38 136 ASN A C 1
ATOM 938 O O . ASN A 1 136 ? -12.297 10.352 -7.238 1 87.38 136 ASN A O 1
ATOM 942 N N . PRO A 1 137 ? -12.484 11.672 -9.016 1 88.31 137 PRO A N 1
ATOM 943 C CA . PRO A 1 137 ? -11.148 11.352 -9.531 1 88.31 137 PRO A CA 1
ATOM 944 C C . PRO A 1 137 ? -10.031 11.789 -8.578 1 88.31 137 PRO A C 1
ATOM 946 O O . PRO A 1 137 ? -8.883 11.367 -8.734 1 88.31 137 PRO A O 1
ATOM 949 N N . GLY A 1 138 ? -10.289 12.594 -7.566 1 86.5 138 GLY A N 1
ATOM 950 C CA . GLY A 1 138 ? -9.289 13.07 -6.625 1 86.5 138 GLY A CA 1
ATOM 951 C C . GLY A 1 138 ? -9.109 12.148 -5.434 1 86.5 138 GLY A C 1
ATOM 952 O O . GLY A 1 138 ? -8.82 12.602 -4.324 1 86.5 138 GLY A O 1
ATOM 953 N N . THR A 1 139 ? -9.398 10.82 -5.656 1 90.56 139 THR A N 1
ATOM 954 C CA . THR A 1 139 ? -9.266 9.875 -4.555 1 90.56 139 THR A CA 1
ATOM 955 C C . THR A 1 139 ? -8.25 8.789 -4.898 1 90.56 139 THR A C 1
ATOM 957 O O . THR A 1 139 ? -7.953 8.555 -6.074 1 90.56 139 THR A O 1
ATOM 960 N N . ARG A 1 140 ? -7.648 8.242 -3.889 1 93.81 140 ARG A N 1
ATOM 961 C CA . ARG A 1 140 ? -6.844 7.031 -3.963 1 93.81 140 ARG A CA 1
ATOM 962 C C . ARG A 1 140 ? -7.52 5.875 -3.232 1 93.81 140 ARG A C 1
ATOM 964 O O . ARG A 1 140 ? -8.219 6.09 -2.238 1 93.81 140 ARG A O 1
ATOM 971 N N . VAL A 1 141 ? -7.242 4.684 -3.746 1 96.94 141 VAL A N 1
ATOM 972 C CA . VAL A 1 141 ? -7.895 3.496 -3.205 1 96.94 141 VAL A CA 1
ATOM 973 C C . VAL A 1 141 ? -6.84 2.506 -2.717 1 96.94 141 VAL A C 1
ATOM 975 O O . VAL A 1 141 ? -5.828 2.285 -3.389 1 96.94 141 VAL A O 1
ATOM 978 N N . THR A 1 142 ? -7.012 1.975 -1.561 1 98.12 142 THR A N 1
ATOM 979 C CA . THR A 1 142 ? -6.223 0.849 -1.069 1 98.12 142 THR A CA 1
ATOM 980 C C . THR A 1 142 ? -7.121 -0.347 -0.764 1 98.12 142 THR A C 1
ATOM 982 O O . THR A 1 142 ? -8.125 -0.214 -0.054 1 98.12 142 THR A O 1
ATOM 985 N N . ILE A 1 143 ? -6.785 -1.482 -1.35 1 98.75 143 ILE A N 1
ATOM 986 C CA . ILE A 1 143 ? -7.535 -2.713 -1.128 1 98.75 143 ILE A CA 1
ATOM 987 C C . ILE A 1 143 ? -6.68 -3.707 -0.345 1 98.75 143 ILE A C 1
ATOM 989 O O . ILE A 1 143 ? -5.559 -4.02 -0.747 1 98.75 143 ILE A O 1
ATOM 993 N N . VAL A 1 144 ? -7.188 -4.195 0.777 1 98.75 144 VAL A N 1
ATOM 994 C CA . VAL A 1 144 ? -6.445 -5.125 1.625 1 98.75 144 VAL A CA 1
ATOM 995 C C . VAL A 1 144 ? -7.258 -6.402 1.818 1 98.75 144 VAL A C 1
ATOM 997 O O . VAL A 1 144 ? -8.398 -6.355 2.291 1 98.75 144 VAL A O 1
ATOM 1000 N N . GLY A 1 145 ? -6.68 -7.535 1.447 1 98.56 145 GLY A N 1
ATOM 1001 C CA . GLY A 1 145 ? -7.301 -8.828 1.7 1 98.56 145 GLY A CA 1
ATOM 1002 C C . GLY A 1 145 ? -6.914 -9.422 3.041 1 98.56 145 GLY A C 1
ATOM 1003 O O . GLY A 1 145 ? -5.785 -9.25 3.498 1 98.56 145 GLY A O 1
ATOM 1004 N N . HIS A 1 146 ? -7.863 -10.148 3.615 1 98.31 146 HIS A N 1
ATOM 1005 C CA . HIS A 1 146 ? -7.656 -10.836 4.887 1 98.31 146 HIS A CA 1
ATOM 1006 C C . HIS A 1 146 ? -8.227 -12.25 4.848 1 98.31 146 HIS A C 1
ATOM 1008 O O . HIS A 1 146 ? -9.227 -12.5 4.172 1 98.31 146 HIS A O 1
ATOM 1014 N N . THR A 1 147 ? -7.605 -13.078 5.57 1 98.06 147 THR A N 1
ATOM 1015 C CA . THR A 1 147 ? -8.133 -14.414 5.797 1 98.06 147 THR A CA 1
ATOM 1016 C C . THR A 1 147 ? -8.336 -14.672 7.285 1 98.06 147 THR A C 1
ATOM 1018 O O . THR A 1 147 ? -7.922 -13.867 8.125 1 98.06 147 THR A O 1
ATOM 1021 N N . ASP A 1 148 ? -9.148 -15.672 7.586 1 97.75 148 ASP A N 1
ATOM 1022 C CA . ASP A 1 148 ? -9.078 -16.203 8.945 1 97.75 148 ASP A CA 1
ATOM 1023 C C . ASP A 1 148 ? -7.805 -17.016 9.156 1 97.75 148 ASP A C 1
ATOM 1025 O O . ASP A 1 148 ? -6.922 -17.031 8.297 1 97.75 148 ASP A O 1
ATOM 1029 N N . SER A 1 149 ? -7.715 -17.719 10.297 1 97.31 149 SER A N 1
ATOM 1030 C CA . SER A 1 149 ? -6.445 -18.359 10.617 1 97.31 149 SER A CA 1
ATOM 1031 C C . SER A 1 149 ? -6.508 -19.859 10.375 1 97.31 149 SER A C 1
ATOM 1033 O O . SER A 1 149 ? -5.676 -20.609 10.898 1 97.31 149 SER A O 1
ATOM 1035 N N . THR A 1 150 ? -7.477 -20.312 9.633 1 96 150 THR A N 1
ATOM 1036 C CA . THR A 1 150 ? -7.645 -21.75 9.438 1 96 150 THR A CA 1
ATOM 1037 C C . THR A 1 150 ? -6.527 -22.312 8.57 1 96 150 THR A C 1
ATOM 1039 O O . THR A 1 150 ? -6.07 -23.438 8.781 1 96 150 THR A O 1
ATOM 1042 N N . GLY A 1 151 ? -6.105 -21.562 7.586 1 95.69 151 GLY A N 1
ATOM 1043 C CA . GLY A 1 151 ? -5.008 -22 6.738 1 95.69 151 GLY A CA 1
ATOM 1044 C C . GLY A 1 151 ? -3.65 -21.547 7.25 1 95.69 151 GLY A C 1
ATOM 1045 O O . GLY A 1 151 ? -3.561 -20.688 8.117 1 95.69 151 GLY A O 1
ATOM 1046 N N . SER A 1 152 ? -2.592 -22.234 6.695 1 96.69 152 SER A N 1
ATOM 1047 C CA . SER A 1 152 ? -1.227 -21.812 6.988 1 96.69 152 SER A CA 1
ATOM 1048 C C . SER A 1 152 ? -0.9 -20.484 6.305 1 96.69 152 SER A C 1
ATOM 1050 O O . SER A 1 152 ? -1.64 -20.031 5.426 1 96.69 152 SER A O 1
ATOM 1052 N N . ASP A 1 153 ? 0.182 -19.891 6.68 1 95.75 153 ASP A N 1
ATOM 1053 C CA . ASP A 1 153 ? 0.634 -18.656 6.047 1 95.75 153 ASP A CA 1
ATOM 1054 C C . ASP A 1 153 ? 0.87 -18.859 4.551 1 95.75 153 ASP A C 1
ATOM 1056 O O . ASP A 1 153 ? 0.594 -17.969 3.748 1 95.75 153 ASP A O 1
ATOM 1060 N N . ALA A 1 154 ? 1.384 -20.031 4.18 1 95.12 154 ALA A N 1
ATOM 1061 C CA . ALA A 1 154 ? 1.688 -20.344 2.783 1 95.12 154 ALA A CA 1
ATOM 1062 C C . ALA A 1 154 ? 0.425 -20.312 1.929 1 95.12 154 ALA A C 1
ATOM 1064 O O . ALA A 1 154 ? 0.492 -20.094 0.716 1 95.12 154 ALA A O 1
ATOM 1065 N N . VAL A 1 155 ? -0.715 -20.5 2.547 1 96.62 155 VAL A N 1
ATOM 1066 C CA . VAL A 1 155 ? -1.997 -20.484 1.85 1 96.62 155 VAL A CA 1
ATOM 1067 C C . VAL A 1 155 ? -2.654 -19.109 2.006 1 96.62 155 VAL A C 1
ATOM 1069 O O . VAL A 1 155 ? -3.068 -18.5 1.018 1 96.62 155 VAL A O 1
ATOM 1072 N N . ASN A 1 156 ? -2.652 -18.641 3.252 1 97.81 156 ASN A N 1
ATOM 1073 C CA . ASN A 1 156 ? -3.434 -17.453 3.602 1 97.81 156 ASN A CA 1
ATOM 1074 C C . ASN A 1 156 ? -2.82 -16.188 3.02 1 97.81 156 ASN A C 1
ATOM 1076 O O . ASN A 1 156 ? -3.541 -15.289 2.58 1 97.81 156 ASN A O 1
ATOM 1080 N N . ASN A 1 157 ? -1.499 -16.094 2.99 1 97.44 157 ASN A N 1
ATOM 1081 C CA . ASN A 1 157 ? -0.854 -14.867 2.535 1 97.44 157 ASN A CA 1
ATOM 1082 C C . ASN A 1 157 ? -1.119 -14.609 1.055 1 97.44 157 ASN A C 1
ATOM 1084 O O . ASN A 1 157 ? -1.688 -13.578 0.691 1 97.44 157 ASN A O 1
ATOM 1088 N N . PRO A 1 158 ? -0.804 -15.617 0.187 1 96.88 158 PRO A N 1
ATOM 1089 C CA . PRO A 1 158 ? -1.104 -15.367 -1.225 1 96.88 158 PRO A CA 1
ATOM 1090 C C . PRO A 1 158 ? -2.598 -15.203 -1.491 1 96.88 158 PRO A C 1
ATOM 1092 O O . PRO A 1 158 ? -2.992 -14.422 -2.361 1 96.88 158 PRO A O 1
ATOM 1095 N N . LEU A 1 159 ? -3.422 -15.883 -0.77 1 98 159 LEU A N 1
ATOM 1096 C CA . LEU A 1 159 ? -4.863 -15.766 -0.966 1 98 159 LEU A CA 1
ATOM 1097 C C . LEU A 1 159 ? -5.34 -14.344 -0.69 1 98 159 LEU A C 1
ATOM 1099 O O . LEU A 1 159 ? -6.109 -13.781 -1.472 1 98 159 LEU A O 1
ATOM 1103 N N . SER A 1 160 ? -4.902 -13.828 0.404 1 98.62 160 SER A N 1
ATOM 1104 C CA . SER A 1 160 ? -5.301 -12.469 0.767 1 98.62 160 SER A CA 1
ATOM 1105 C C . SER A 1 160 ? -4.816 -11.453 -0.265 1 98.62 160 SER A C 1
ATOM 1107 O O . SER A 1 160 ? -5.547 -10.531 -0.623 1 98.62 160 SER A O 1
ATOM 1109 N N . VAL A 1 161 ? -3.617 -11.586 -0.794 1 98.69 161 VAL A N 1
ATOM 1110 C CA . VAL A 1 161 ? -3.059 -10.719 -1.823 1 98.69 161 VAL A CA 1
ATOM 1111 C C . VAL A 1 161 ? -3.855 -10.867 -3.117 1 98.69 161 VAL A C 1
ATOM 1113 O O . VAL A 1 161 ? -4.223 -9.875 -3.75 1 98.69 161 VAL A O 1
ATOM 1116 N N . ASN A 1 162 ? -4.117 -12.07 -3.494 1 98.12 162 ASN A N 1
ATOM 1117 C CA . ASN A 1 162 ? -4.805 -12.352 -4.75 1 98.12 162 ASN A CA 1
ATOM 1118 C C . ASN A 1 162 ? -6.234 -11.82 -4.742 1 98.12 162 ASN A C 1
ATOM 1120 O O . ASN A 1 162 ? -6.73 -11.352 -5.766 1 98.12 162 ASN A O 1
ATOM 1124 N N . ARG A 1 163 ? -6.887 -11.914 -3.625 1 98.38 163 ARG A N 1
ATOM 1125 C CA . ARG A 1 163 ? -8.242 -11.383 -3.531 1 98.38 163 ARG A CA 1
ATOM 1126 C C . ARG A 1 163 ? -8.25 -9.867 -3.664 1 98.38 163 ARG A C 1
ATOM 1128 O O . ARG A 1 163 ? -9.117 -9.297 -4.328 1 98.38 163 ARG A O 1
ATOM 1135 N N . ALA A 1 164 ? -7.246 -9.219 -3.045 1 98.81 164 ALA A N 1
ATOM 1136 C CA . ALA A 1 164 ? -7.086 -7.781 -3.24 1 98.81 164 ALA A CA 1
ATOM 1137 C C . ALA A 1 164 ? -6.785 -7.453 -4.699 1 98.81 164 ALA A C 1
ATOM 1139 O O . ALA A 1 164 ? -7.355 -6.516 -5.266 1 98.81 164 ALA A O 1
ATOM 1140 N N . ALA A 1 165 ? -5.945 -8.227 -5.328 1 98.44 165 ALA A N 1
ATOM 1141 C CA . ALA A 1 165 ? -5.555 -8.008 -6.719 1 98.44 165 ALA A CA 1
ATOM 1142 C C . ALA A 1 165 ? -6.742 -8.211 -7.656 1 98.44 165 ALA A C 1
ATOM 1144 O O . ALA A 1 165 ? -6.938 -7.438 -8.594 1 98.44 165 ALA A O 1
ATOM 1145 N N . SER A 1 166 ? -7.48 -9.266 -7.402 1 98.31 166 SER A N 1
ATOM 1146 C CA . SER A 1 166 ? -8.672 -9.516 -8.211 1 98.31 166 SER A CA 1
ATOM 1147 C C . SER A 1 166 ? -9.656 -8.359 -8.125 1 98.31 166 SER A C 1
ATOM 1149 O O . SER A 1 166 ? -10.258 -7.969 -9.125 1 98.31 166 SER A O 1
ATOM 1151 N N . THR A 1 167 ? -9.797 -7.859 -6.938 1 98.56 167 THR A N 1
ATOM 1152 C CA . THR A 1 167 ? -10.688 -6.719 -6.727 1 98.56 167 THR A CA 1
ATOM 1153 C C . THR A 1 167 ? -10.195 -5.504 -7.512 1 98.56 167 THR A C 1
ATOM 1155 O O . THR A 1 167 ? -10.984 -4.84 -8.188 1 98.56 167 THR A O 1
ATOM 1158 N N . ARG A 1 168 ? -8.93 -5.234 -7.438 1 98.56 168 ARG A N 1
ATOM 1159 C CA . ARG A 1 168 ? -8.359 -4.141 -8.219 1 98.56 168 ARG A CA 1
ATOM 1160 C C . ARG A 1 168 ? -8.602 -4.348 -9.711 1 98.56 168 ARG A C 1
ATOM 1162 O O . ARG A 1 168 ? -8.984 -3.412 -10.414 1 98.56 168 ARG A O 1
ATOM 1169 N N . GLU A 1 169 ? -8.336 -5.57 -10.18 1 97.5 169 GLU A N 1
ATOM 1170 C CA . GLU A 1 169 ? -8.484 -5.859 -11.602 1 97.5 169 GLU A CA 1
ATOM 1171 C C . GLU A 1 169 ? -9.922 -5.633 -12.062 1 97.5 169 GLU A C 1
ATOM 1173 O O . GLU A 1 169 ? -10.156 -5.121 -13.164 1 97.5 169 GLU A O 1
ATOM 1178 N N . TYR A 1 170 ? -10.797 -6.027 -11.195 1 98.12 170 TYR A N 1
ATOM 1179 C CA . TYR A 1 170 ? -12.203 -5.82 -11.547 1 98.12 170 TYR A CA 1
ATOM 1180 C C . TYR A 1 170 ? -12.523 -4.336 -11.648 1 98.12 170 TYR A C 1
ATOM 1182 O O . TYR A 1 170 ? -13.133 -3.891 -12.625 1 98.12 170 TYR A O 1
ATOM 1190 N N . LEU A 1 171 ? -12.117 -3.557 -10.672 1 98 171 LEU A N 1
ATOM 1191 C CA . LEU A 1 171 ? -12.367 -2.119 -10.688 1 98 171 LEU A CA 1
ATOM 1192 C C . LEU A 1 171 ? -11.703 -1.468 -11.891 1 98 171 LEU A C 1
ATOM 1194 O O . LEU A 1 171 ? -12.273 -0.576 -12.523 1 98 171 LEU A O 1
ATOM 1198 N N . ALA A 1 172 ? -10.531 -1.906 -12.18 1 97.31 172 ALA A N 1
ATOM 1199 C CA . ALA A 1 172 ? -9.828 -1.384 -13.352 1 97.31 172 ALA A CA 1
ATOM 1200 C C . ALA A 1 172 ? -10.594 -1.695 -14.633 1 97.31 172 ALA A C 1
ATOM 1202 O O . ALA A 1 172 ? -10.648 -0.865 -15.547 1 97.31 172 ALA A O 1
ATOM 1203 N N . SER A 1 173 ? -11.141 -2.865 -14.703 1 97.12 173 SER A N 1
ATOM 1204 C CA . SER A 1 173 ? -11.906 -3.264 -15.875 1 97.12 173 SER A CA 1
ATOM 1205 C C . SER A 1 173 ? -13.164 -2.414 -16.031 1 97.12 173 SER A C 1
ATOM 1207 O O . SER A 1 173 ? -13.758 -2.363 -17.109 1 97.12 173 SER A O 1
ATOM 1209 N N . ARG A 1 174 ? -13.555 -1.795 -14.961 1 97.69 174 ARG A N 1
ATOM 1210 C CA . ARG A 1 174 ? -14.719 -0.922 -14.992 1 97.69 174 ARG A CA 1
ATOM 1211 C C . ARG A 1 174 ? -14.312 0.529 -15.227 1 97.69 174 ARG A C 1
ATOM 1213 O O . ARG A 1 174 ? -15.133 1.439 -15.086 1 97.69 174 ARG A O 1
ATOM 1220 N N . GLY A 1 175 ? -13.102 0.771 -15.438 1 97.19 175 GLY A N 1
ATOM 1221 C CA . GLY A 1 175 ? -12.672 2.086 -15.883 1 97.19 175 GLY A CA 1
ATOM 1222 C C . GLY A 1 175 ? -11.867 2.842 -14.844 1 97.19 175 GLY A C 1
ATOM 1223 O O . GLY A 1 175 ? -11.344 3.92 -15.117 1 97.19 175 GLY A O 1
ATOM 1224 N N . VAL A 1 176 ? -11.742 2.332 -13.633 1 97.38 176 VAL A N 1
ATOM 1225 C CA . VAL A 1 176 ? -10.914 2.986 -12.625 1 97.38 176 VAL A CA 1
ATOM 1226 C C . VAL A 1 176 ? -9.438 2.83 -12.984 1 97.38 176 VAL A C 1
ATOM 1228 O O . VAL A 1 176 ? -8.961 1.715 -13.203 1 97.38 176 VAL A O 1
ATOM 1231 N N . PRO A 1 177 ? -8.727 3.926 -13.062 1 96.12 177 PRO A N 1
ATOM 1232 C CA . PRO A 1 177 ? -7.316 3.789 -13.422 1 96.12 177 PRO A CA 1
ATOM 1233 C C . PRO A 1 177 ? -6.555 2.863 -12.477 1 96.12 177 PRO A C 1
ATOM 1235 O O . PRO A 1 177 ? -6.641 3.016 -11.25 1 96.12 177 PRO A O 1
ATOM 1238 N N . PHE A 1 178 ? -5.805 1.982 -13.008 1 96.06 178 PHE A N 1
ATOM 1239 C CA . PHE A 1 178 ? -5.09 0.944 -12.273 1 96.06 178 PHE A CA 1
ATOM 1240 C C . PHE A 1 178 ? -4.16 1.559 -11.234 1 96.06 178 PHE A C 1
ATOM 1242 O O . PHE A 1 178 ? -4.082 1.076 -10.102 1 96.06 178 PHE A O 1
ATOM 1249 N N . GLN A 1 179 ? -3.521 2.633 -11.586 1 92.81 179 GLN A N 1
ATOM 1250 C CA . GLN A 1 179 ? -2.49 3.248 -10.766 1 92.81 179 GLN A CA 1
ATOM 1251 C C . GLN A 1 179 ? -3.098 3.939 -9.547 1 92.81 179 GLN A C 1
ATOM 1253 O O . GLN A 1 179 ? -2.385 4.285 -8.602 1 92.81 179 GLN A O 1
ATOM 1258 N N . ARG A 1 180 ? -4.359 4.129 -9.562 1 95.69 180 ARG A N 1
ATOM 1259 C CA . ARG A 1 180 ? -5.047 4.762 -8.445 1 95.69 180 ARG A CA 1
ATOM 1260 C C . ARG A 1 180 ? -5.305 3.76 -7.328 1 95.69 180 ARG A C 1
ATOM 1262 O O . ARG A 1 180 ? -5.68 4.145 -6.215 1 95.69 180 ARG A O 1
ATOM 1269 N N . ILE A 1 181 ? -5.113 2.535 -7.625 1 97.81 181 ILE A N 1
ATOM 1270 C CA . ILE A 1 181 ? -5.496 1.482 -6.691 1 97.81 181 ILE A CA 1
ATOM 1271 C C . ILE A 1 181 ? -4.25 0.758 -6.188 1 97.81 181 ILE A C 1
ATOM 1273 O O . ILE A 1 181 ? -3.52 0.147 -6.973 1 97.81 181 ILE A O 1
ATOM 1277 N N . GLN A 1 182 ? -4.012 0.874 -4.918 1 98 182 GLN A N 1
ATOM 1278 C CA . GLN A 1 182 ? -2.998 0.061 -4.254 1 98 182 GLN A CA 1
ATOM 1279 C C . GLN A 1 182 ? -3.619 -1.181 -3.619 1 98 182 GLN A C 1
ATOM 1281 O O . GLN A 1 182 ? -4.781 -1.16 -3.215 1 98 182 GLN A O 1
ATOM 1286 N N . ILE A 1 183 ? -2.801 -2.262 -3.549 1 98.75 183 ILE A N 1
ATOM 1287 C CA . ILE A 1 183 ? -3.334 -3.469 -2.926 1 98.75 183 ILE A CA 1
ATOM 1288 C C . ILE A 1 183 ? -2.346 -3.992 -1.885 1 98.75 183 ILE A C 1
ATOM 1290 O O . ILE A 1 183 ? -1.162 -3.648 -1.916 1 98.75 183 ILE A O 1
ATOM 1294 N N . ASP A 1 184 ? -2.891 -4.723 -0.971 1 98.69 184 ASP A N 1
ATOM 1295 C CA . ASP A 1 184 ? -2.127 -5.496 0.004 1 98.69 184 ASP A CA 1
ATOM 1296 C C . ASP A 1 184 ? -2.91 -6.719 0.467 1 98.69 184 ASP A C 1
ATOM 1298 O O . ASP A 1 184 ? -4.094 -6.867 0.146 1 98.69 184 ASP A O 1
ATOM 1302 N N . GLY A 1 185 ? -2.229 -7.617 1.096 1 98.69 185 GLY A N 1
ATOM 1303 C CA . GLY A 1 185 ? -2.777 -8.789 1.762 1 98.69 185 GLY A CA 1
ATOM 1304 C C . GLY A 1 185 ? -2.133 -9.062 3.107 1 98.69 185 GLY A C 1
ATOM 1305 O O . GLY A 1 185 ? -0.907 -9.023 3.234 1 98.69 185 GLY A O 1
ATOM 1306 N N . ARG A 1 186 ? -2.994 -9.359 4.043 1 98.12 186 ARG A N 1
ATOM 1307 C CA . ARG A 1 186 ? -2.457 -9.5 5.395 1 98.12 186 ARG A CA 1
ATOM 1308 C C . ARG A 1 186 ? -2.598 -10.93 5.902 1 98.12 186 ARG A C 1
ATOM 1310 O O . ARG A 1 186 ? -2.252 -11.227 7.047 1 98.12 186 ARG A O 1
ATOM 1317 N N . GLY A 1 187 ? -3.105 -11.789 5.039 1 97.69 187 GLY A N 1
ATOM 1318 C CA . GLY A 1 187 ? -3.4 -13.102 5.586 1 97.69 187 GLY A CA 1
ATOM 1319 C C . GLY A 1 187 ? -4.195 -13.047 6.875 1 97.69 187 GLY A C 1
ATOM 1320 O O . GLY A 1 187 ? -5.211 -12.352 6.957 1 97.69 187 GLY A O 1
ATOM 1321 N N . SER A 1 188 ? -3.762 -13.789 7.84 1 97.88 188 SER A N 1
ATOM 1322 C CA . SER A 1 188 ? -4.484 -13.852 9.102 1 97.88 188 SER A CA 1
ATOM 1323 C C . SER A 1 188 ? -3.859 -12.93 10.148 1 97.88 188 SER A C 1
ATOM 1325 O O . SER A 1 188 ? -4.176 -13.023 11.336 1 97.88 188 SER A O 1
ATOM 1327 N N . TYR A 1 189 ? -3.051 -11.992 9.758 1 96.69 189 TYR A N 1
ATOM 1328 C CA . TYR A 1 189 ? -2.188 -11.258 10.68 1 96.69 189 TYR A CA 1
ATOM 1329 C C . TYR A 1 189 ? -2.912 -10.055 11.266 1 96.69 189 TYR A C 1
ATOM 1331 O O . TYR A 1 189 ? -2.393 -9.383 12.164 1 96.69 189 TYR A O 1
ATOM 1339 N N . GLN A 1 190 ? -4.09 -9.727 10.828 1 96.56 190 GLN A N 1
ATOM 1340 C CA . GLN A 1 190 ? -4.863 -8.609 11.359 1 96.56 190 GLN A CA 1
ATOM 1341 C C . GLN A 1 190 ? -6.324 -9 11.57 1 96.56 190 GLN A C 1
ATOM 1343 O O . GLN A 1 190 ? -7.215 -8.469 10.914 1 96.56 190 GLN A O 1
ATOM 1348 N N . PRO A 1 191 ? -6.531 -9.875 12.516 1 97.75 191 PRO A N 1
ATOM 1349 C CA . PRO A 1 191 ? -7.918 -10.258 12.789 1 97.75 191 PRO A CA 1
ATOM 1350 C C . PRO A 1 191 ? -8.719 -9.148 13.469 1 97.75 191 PRO A C 1
ATOM 1352 O O . PRO A 1 191 ? -8.156 -8.367 14.242 1 97.75 191 PRO A O 1
ATOM 1355 N N . VAL A 1 192 ? -9.984 -9.117 13.188 1 96.94 192 VAL A N 1
ATOM 1356 C CA . VAL A 1 192 ? -10.852 -8.133 13.828 1 96.94 192 VAL A CA 1
ATOM 1357 C C . VAL A 1 192 ? -11.766 -8.828 14.836 1 96.94 192 VAL A C 1
ATOM 1359 O O . VAL A 1 192 ? -12.523 -8.172 15.562 1 96.94 192 VAL A O 1
ATOM 1362 N N . ALA A 1 193 ? -11.742 -10.148 14.836 1 97.5 193 ALA A N 1
ATOM 1363 C CA . ALA A 1 193 ? -12.5 -10.992 15.758 1 97.5 193 ALA A CA 1
ATOM 1364 C C . ALA A 1 193 ? -11.742 -12.281 16.062 1 97.5 193 ALA A C 1
ATOM 1366 O O . ALA A 1 193 ? -10.703 -12.555 15.461 1 97.5 193 ALA A O 1
ATOM 1367 N N . SER A 1 194 ? -12.258 -12.961 17 1 97.94 194 SER A N 1
ATOM 1368 C CA . SER A 1 194 ? -11.578 -14.18 17.422 1 97.94 194 SER A CA 1
ATOM 1369 C C . SER A 1 194 ? -11.57 -15.234 16.312 1 97.94 194 SER A C 1
ATOM 1371 O O . SER A 1 194 ? -12.586 -15.438 15.656 1 97.94 194 SER A O 1
ATOM 1373 N N . ASN A 1 195 ? -10.438 -15.883 16.172 1 97.81 195 ASN A N 1
ATOM 1374 C CA . ASN A 1 195 ? -10.344 -17 15.219 1 97.81 195 ASN A CA 1
ATOM 1375 C C . ASN A 1 195 ? -10.766 -18.312 15.859 1 97.81 195 ASN A C 1
ATOM 1377 O O . ASN A 1 195 ? -10.727 -19.359 15.219 1 97.81 195 ASN A O 1
ATOM 1381 N N . ASN A 1 196 ? -11.188 -18.234 17.016 1 97.62 196 ASN A N 1
ATOM 1382 C CA . ASN A 1 196 ? -11.555 -19.469 17.734 1 97.62 196 ASN A CA 1
ATOM 1383 C C . ASN A 1 196 ? -13.023 -19.812 17.531 1 97.62 196 ASN A C 1
ATOM 1385 O O . ASN A 1 196 ? -13.484 -20.859 17.984 1 97.62 196 ASN A O 1
ATOM 1389 N N . THR A 1 197 ? -13.812 -18.922 16.969 1 97.69 197 THR A N 1
ATOM 1390 C CA . THR A 1 197 ? -15.227 -19.172 16.703 1 97.69 197 THR A CA 1
ATOM 1391 C C . THR A 1 197 ? -15.523 -19.047 15.211 1 97.69 197 THR A C 1
ATOM 1393 O O . THR A 1 197 ? -14.828 -18.328 14.492 1 97.69 197 THR A O 1
ATOM 1396 N N . ALA A 1 198 ? -16.547 -19.719 14.812 1 96.25 198 ALA A N 1
ATOM 1397 C CA . ALA A 1 198 ? -16.969 -19.641 13.414 1 96.25 198 ALA A CA 1
ATOM 1398 C C . ALA A 1 198 ? -17.375 -18.219 13.039 1 96.25 198 ALA A C 1
ATOM 1400 O O . ALA A 1 198 ? -17.047 -17.734 11.953 1 96.25 198 ALA A O 1
ATOM 1401 N N . ALA A 1 199 ? -18.047 -17.641 13.93 1 96 199 ALA A N 1
ATOM 1402 C CA . ALA A 1 199 ? -18.5 -16.281 13.695 1 96 199 ALA A CA 1
ATOM 1403 C C . ALA A 1 199 ? -17.328 -15.32 13.57 1 96 199 ALA A C 1
ATOM 1405 O O . ALA A 1 199 ? -17.312 -14.445 12.703 1 96 199 ALA A O 1
ATOM 1406 N N . GLY A 1 200 ? -16.344 -15.469 14.438 1 97.5 200 GLY A N 1
ATOM 1407 C CA . GLY A 1 200 ? -15.148 -14.641 14.367 1 97.5 200 GLY A CA 1
ATOM 1408 C C . GLY A 1 200 ? -14.344 -14.852 13.102 1 97.5 200 GLY A C 1
ATOM 1409 O O . GLY A 1 200 ? -13.883 -13.891 12.477 1 97.5 200 GLY A O 1
ATOM 1410 N N . ARG A 1 201 ? -14.219 -16.125 12.672 1 97.25 201 ARG A N 1
ATOM 1411 C CA . ARG A 1 201 ? -13.508 -16.453 11.438 1 97.25 201 ARG A CA 1
ATOM 1412 C C . ARG A 1 201 ? -14.195 -15.836 10.227 1 97.25 201 ARG A C 1
ATOM 1414 O O . ARG A 1 201 ? -13.539 -15.352 9.305 1 97.25 201 ARG A O 1
ATOM 1421 N N . ALA A 1 202 ? -15.453 -15.781 10.273 1 95.44 202 ALA A N 1
ATOM 1422 C CA . ALA A 1 202 ? -16.203 -15.18 9.188 1 95.44 202 ALA A CA 1
ATOM 1423 C C . ALA A 1 202 ? -15.914 -13.688 9.062 1 95.44 202 ALA A C 1
ATOM 1425 O O . ALA A 1 202 ? -15.758 -13.172 7.957 1 95.44 202 ALA A O 1
ATOM 1426 N N . LYS A 1 203 ? -15.781 -13 10.148 1 96 203 LYS A N 1
ATOM 1427 C CA . LYS A 1 203 ? -15.469 -11.578 10.156 1 96 203 LYS A CA 1
ATOM 1428 C C . LYS A 1 203 ? -14.047 -11.32 9.672 1 96 203 LYS A C 1
ATOM 1430 O O . LYS A 1 203 ? -13.766 -10.281 9.07 1 96 203 LYS A O 1
ATOM 1435 N N . ASN A 1 204 ? -13.211 -12.289 9.961 1 97.75 204 ASN A N 1
ATOM 1436 C CA . ASN A 1 204 ? -11.805 -12.141 9.594 1 97.75 204 ASN A CA 1
ATOM 1437 C C . ASN A 1 204 ? -11.594 -12.352 8.094 1 97.75 204 ASN A C 1
ATOM 1439 O O . ASN A 1 204 ? -10.672 -11.789 7.508 1 97.75 204 ASN A O 1
ATOM 1443 N N . ARG A 1 205 ? -12.469 -13.195 7.527 1 97.06 205 ARG A N 1
ATOM 1444 C CA . ARG A 1 205 ? -12.453 -13.359 6.078 1 97.06 205 ARG A CA 1
ATOM 1445 C C . ARG A 1 205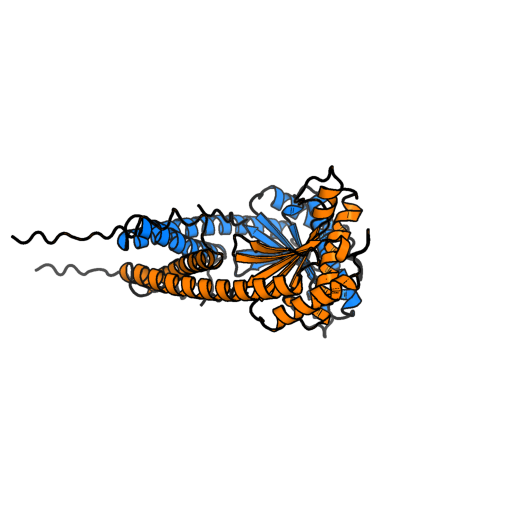 ? -13.117 -12.18 5.383 1 97.06 205 ARG A C 1
ATOM 1447 O O . ARG A 1 205 ? -14.344 -12.125 5.277 1 97.06 205 ARG A O 1
ATOM 1454 N N . ARG A 1 206 ? -12.227 -11.242 4.902 1 97 206 ARG A N 1
ATOM 1455 C CA . ARG A 1 206 ? -12.805 -10.008 4.371 1 97 206 ARG A CA 1
ATOM 1456 C C . ARG A 1 206 ? -11.828 -9.312 3.434 1 97 206 ARG A C 1
ATOM 1458 O O . ARG A 1 206 ? -10.625 -9.57 3.479 1 97 206 ARG A O 1
ATOM 1465 N N . VAL A 1 207 ? -12.367 -8.477 2.574 1 98.06 207 VAL A N 1
ATOM 1466 C CA . VAL A 1 207 ? -11.625 -7.457 1.836 1 98.06 207 VAL A CA 1
ATOM 1467 C C . VAL A 1 207 ? -12.008 -6.066 2.342 1 98.06 207 VAL A C 1
ATOM 1469 O O . VAL A 1 207 ? -13.195 -5.762 2.496 1 98.06 207 VAL A O 1
ATOM 1472 N N . GLU A 1 208 ? -11.039 -5.316 2.658 1 97.88 208 GLU A N 1
ATOM 1473 C CA . GLU A 1 208 ? -11.25 -3.92 3.033 1 97.88 208 GLU A CA 1
ATOM 1474 C C . GLU A 1 208 ? -10.812 -2.977 1.916 1 97.88 208 GLU A C 1
ATOM 1476 O O . GLU A 1 208 ? -9.734 -3.143 1.344 1 97.88 208 GLU A O 1
ATOM 1481 N N . ILE A 1 209 ? -11.641 -2.037 1.651 1 97.38 209 ILE A N 1
ATOM 1482 C CA . ILE A 1 209 ? -11.328 -1.007 0.666 1 97.38 209 ILE A CA 1
ATOM 1483 C C . ILE A 1 209 ? -11.305 0.363 1.341 1 97.38 209 ILE A C 1
ATOM 1485 O O . ILE A 1 209 ? -12.281 0.767 1.978 1 97.38 209 ILE A O 1
ATOM 1489 N N . TYR A 1 210 ? -10.219 1.026 1.213 1 96.06 210 TYR A N 1
ATOM 1490 C CA . TYR A 1 210 ? -10.047 2.369 1.754 1 96.06 210 TYR A CA 1
ATOM 1491 C C . TYR A 1 210 ? -10.023 3.408 0.638 1 96.06 210 TYR A C 1
ATOM 1493 O O . TYR A 1 210 ? -9.359 3.215 -0.384 1 96.06 210 TYR A O 1
ATOM 1501 N N . VAL A 1 211 ? -10.727 4.43 0.853 1 93.88 211 VAL A N 1
ATOM 1502 C CA . VAL A 1 211 ? -10.727 5.555 -0.077 1 93.88 211 VAL A CA 1
ATOM 1503 C C . VAL A 1 211 ? -10.266 6.82 0.64 1 93.88 211 VAL A C 1
ATOM 1505 O O . VAL A 1 211 ? -10.773 7.156 1.711 1 93.88 211 VAL A O 1
ATOM 1508 N N . SER A 1 212 ? -9.289 7.41 0.083 1 91.12 212 SER A N 1
ATOM 1509 C CA . SER A 1 212 ? -8.758 8.641 0.666 1 91.12 212 SER A CA 1
ATOM 1510 C C . SER A 1 212 ? -8.508 9.695 -0.405 1 91.12 212 SER A C 1
ATOM 1512 O O . SER A 1 212 ? -8.523 9.391 -1.599 1 91.12 212 SER A O 1
ATOM 1514 N N . GLU A 1 213 ? -8.336 10.914 0.088 1 84.81 213 GLU A N 1
ATOM 1515 C CA . GLU A 1 213 ? -8.023 12.008 -0.832 1 84.81 213 GLU A CA 1
ATOM 1516 C C . GLU A 1 213 ? -6.574 11.922 -1.312 1 84.81 213 GLU A C 1
ATOM 1518 O O . GLU A 1 213 ? -5.68 11.555 -0.546 1 84.81 213 GLU A O 1
ATOM 1523 N N . THR A 1 214 ? -6.457 12.18 -2.664 1 77.19 214 THR A N 1
ATOM 1524 C CA . THR A 1 214 ? -5.09 12.289 -3.166 1 77.19 214 THR A CA 1
ATOM 1525 C C . THR A 1 214 ? -4.414 13.547 -2.613 1 77.19 214 THR A C 1
ATOM 1527 O O . THR A 1 214 ? -4.984 14.633 -2.656 1 77.19 214 THR A O 1
ATOM 1530 N N . ARG A 1 215 ? -3.609 13.328 -1.618 1 57.5 215 ARG A N 1
ATOM 1531 C CA . ARG A 1 215 ? -2.934 14.508 -1.088 1 57.5 215 ARG A CA 1
ATOM 1532 C C . ARG A 1 215 ? -1.886 15.023 -2.068 1 57.5 215 ARG A C 1
ATOM 1534 O O . ARG A 1 215 ? -1.066 14.25 -2.574 1 57.5 215 ARG A O 1
ATOM 1541 N N . ASP A 1 216 ? -2.303 15.938 -3.039 1 45.12 216 ASP A N 1
ATOM 1542 C CA . ASP A 1 216 ? -1.278 16.594 -3.844 1 45.12 216 ASP A CA 1
ATOM 1543 C C . ASP A 1 216 ? -0.069 16.969 -2.992 1 45.12 216 ASP A C 1
ATOM 1545 O O . ASP A 1 216 ? -0.21 17.641 -1.969 1 45.12 216 ASP A O 1
ATOM 1549 N N . GLU A 1 217 ? 0.796 16.062 -2.754 1 40.5 217 GLU A N 1
ATOM 1550 C CA . GLU A 1 217 ? 2.012 16.625 -2.168 1 40.5 217 GLU A CA 1
ATOM 1551 C C . GLU A 1 217 ? 2.434 17.906 -2.877 1 40.5 217 GLU A C 1
ATOM 1553 O O . GLU A 1 217 ? 3.059 17.859 -3.938 1 40.5 217 GLU A O 1
ATOM 1558 N N . THR A 1 218 ? 1.639 18.75 -3.234 1 30.64 218 THR A N 1
ATOM 1559 C CA . THR A 1 218 ? 2.1 20.016 -3.783 1 30.64 218 THR A CA 1
ATOM 1560 C C . THR A 1 218 ? 3.027 20.734 -2.801 1 30.64 218 THR A C 1
ATOM 1562 O O . THR A 1 218 ? 2.635 21.016 -1.668 1 30.64 218 THR A O 1
ATOM 1565 N N . VAL A 1 219 ? 4.27 20.359 -2.695 1 31.17 219 VAL A N 1
ATOM 1566 C CA . VAL A 1 219 ? 5.152 21.438 -2.273 1 31.17 219 VAL A CA 1
ATOM 1567 C C . VAL A 1 219 ? 4.824 22.719 -3.055 1 31.17 219 VAL A C 1
ATOM 1569 O O . VAL A 1 219 ? 4.934 22.734 -4.281 1 31.17 219 VAL A O 1
ATOM 1572 N N . GLN A 1 220 ? 3.756 23.516 -2.791 1 24.72 220 GLN A N 1
ATOM 1573 C CA . GLN A 1 220 ? 3.924 24.875 -3.277 1 24.72 220 GLN A CA 1
ATOM 1574 C C . GLN A 1 220 ? 5.234 25.484 -2.783 1 24.72 220 GLN A C 1
ATOM 1576 O O . GLN A 1 220 ? 5.613 25.297 -1.625 1 24.72 220 GLN A O 1
ATOM 1581 N N . MET B 1 1 ? 21.203 61.844 19.922 1 30.17 1 MET B N 1
ATOM 1582 C CA . MET B 1 1 ? 20.297 61.594 18.797 1 30.17 1 MET B CA 1
ATOM 1583 C C . MET B 1 1 ? 20.641 60.312 18.078 1 30.17 1 MET B C 1
ATOM 1585 O O . MET B 1 1 ? 21 60.312 16.891 1 30.17 1 MET B O 1
ATOM 1589 N N . TYR B 1 2 ? 21.203 59.281 18.734 1 38.59 2 TYR B N 1
ATOM 1590 C CA . TYR B 1 2 ? 21.938 58.062 18.375 1 38.59 2 TYR B CA 1
ATOM 1591 C C . TYR B 1 2 ? 21.062 57.125 17.547 1 38.59 2 TYR B C 1
ATOM 1593 O O . TYR B 1 2 ? 19.953 56.781 17.953 1 38.59 2 TYR B O 1
ATOM 1601 N N . LYS B 1 3 ? 21.234 57.125 16.203 1 41.12 3 LYS B N 1
ATOM 1602 C CA . LYS B 1 3 ? 20.688 56.375 15.07 1 41.12 3 LYS B CA 1
ATOM 1603 C C . LYS B 1 3 ? 20.797 54.875 15.32 1 41.12 3 LYS B C 1
ATOM 1605 O O . LYS B 1 3 ? 21.906 54.312 15.352 1 41.12 3 LYS B O 1
ATOM 1610 N N . THR B 1 4 ? 20.016 54.312 16.25 1 38.78 4 THR B N 1
ATOM 1611 C CA . THR B 1 4 ? 19.953 52.875 16.469 1 38.78 4 THR B CA 1
ATOM 1612 C C . THR B 1 4 ? 19.688 52.125 15.156 1 38.78 4 THR B C 1
ATOM 1614 O O . THR B 1 4 ? 18.609 52.312 14.562 1 38.78 4 THR B O 1
ATOM 1617 N N . ARG B 1 5 ? 20.688 52.031 14.25 1 38.09 5 ARG B N 1
ATOM 1618 C CA . ARG B 1 5 ? 20.656 51.219 13.039 1 38.09 5 ARG B CA 1
ATOM 1619 C C . ARG B 1 5 ? 20.125 49.812 13.344 1 38.09 5 ARG B C 1
ATOM 1621 O O . ARG B 1 5 ? 20.672 49.125 14.18 1 38.09 5 ARG B O 1
ATOM 1628 N N . VAL B 1 6 ? 18.812 49.688 13.305 1 33.81 6 VAL B N 1
ATOM 1629 C CA . VAL B 1 6 ? 18.062 48.438 13.32 1 33.81 6 VAL B CA 1
ATOM 1630 C C . VAL B 1 6 ? 18.672 47.438 12.312 1 33.81 6 VAL B C 1
ATOM 1632 O O . VAL B 1 6 ? 18.734 47.75 11.117 1 33.81 6 VAL B O 1
ATOM 1635 N N . ILE B 1 7 ? 19.75 46.781 12.648 1 31.44 7 ILE B N 1
ATOM 1636 C CA . ILE B 1 7 ? 20.328 45.688 11.891 1 31.44 7 ILE B CA 1
ATOM 1637 C C . ILE B 1 7 ? 19.234 44.656 11.555 1 31.44 7 ILE B C 1
ATOM 1639 O O . ILE B 1 7 ? 18.703 44 12.453 1 31.44 7 ILE B O 1
ATOM 1643 N N . THR B 1 8 ? 18.219 45.062 10.797 1 30.95 8 THR B N 1
ATOM 1644 C CA . THR B 1 8 ? 17.281 44.094 10.242 1 30.95 8 THR B CA 1
ATOM 1645 C C . THR B 1 8 ? 18.016 42.969 9.516 1 30.95 8 THR B C 1
ATOM 1647 O O . THR B 1 8 ? 18.672 43.219 8.492 1 30.95 8 THR B O 1
ATOM 1650 N N . THR B 1 9 ? 18.797 42.156 10.211 1 29.03 9 THR B N 1
ATOM 1651 C CA . THR B 1 9 ? 19.453 41.031 9.586 1 29.03 9 THR B CA 1
ATOM 1652 C C . THR B 1 9 ? 18.484 40.281 8.672 1 29.03 9 THR B C 1
ATOM 1654 O O . THR B 1 9 ? 17.344 40.031 9.055 1 29.03 9 THR B O 1
ATOM 1657 N N . LEU B 1 10 ? 18.734 40.312 7.391 1 29.06 10 LEU B N 1
ATOM 1658 C CA . LEU B 1 10 ? 18.375 39.656 6.141 1 29.06 10 LEU B CA 1
ATOM 1659 C C . LEU B 1 10 ? 18.312 38.125 6.312 1 29.06 10 LEU B C 1
ATOM 1661 O O . LEU B 1 10 ? 19.344 37.469 6.215 1 29.06 10 LEU B O 1
ATOM 1665 N N . VAL B 1 11 ? 17.828 37.625 7.422 1 31.88 11 VAL B N 1
ATOM 1666 C CA . VAL B 1 11 ? 17.812 36.188 7.445 1 31.88 11 VAL B CA 1
ATOM 1667 C C . VAL B 1 11 ? 16.969 35.656 6.273 1 31.88 11 VAL B C 1
ATOM 1669 O O . VAL B 1 11 ? 16.859 34.438 6.07 1 31.88 11 VAL B O 1
ATOM 1672 N N . ALA B 1 12 ? 16.219 36.5 5.633 1 31.25 12 ALA B N 1
ATOM 1673 C CA . ALA B 1 12 ? 15.273 35.938 4.676 1 31.25 12 ALA B CA 1
ATOM 1674 C C . ALA B 1 12 ? 15.992 35.281 3.506 1 31.25 12 ALA B C 1
ATOM 1676 O O . ALA B 1 12 ? 15.359 34.688 2.645 1 31.25 12 ALA B O 1
ATOM 1677 N N . GLY B 1 13 ? 17.141 35.812 3.129 1 30 13 GLY B N 1
ATOM 1678 C CA . GLY B 1 13 ? 17.609 35.562 1.772 1 30 13 GLY B CA 1
ATOM 1679 C C . GLY B 1 13 ? 17.844 34.094 1.477 1 30 13 GLY B C 1
ATOM 1680 O O . GLY B 1 13 ? 17.656 33.656 0.343 1 30 13 GLY B O 1
ATOM 1681 N N . PHE B 1 14 ? 18.688 33.5 2.322 1 31.17 14 PHE B N 1
ATOM 1682 C CA . PHE B 1 14 ? 19.484 32.406 1.799 1 31.17 14 PHE B CA 1
ATOM 1683 C C . PHE B 1 14 ? 18.641 31.141 1.68 1 31.17 14 PHE B C 1
ATOM 1685 O O . PHE B 1 14 ? 19.172 30.062 1.379 1 31.17 14 PHE B O 1
ATOM 1692 N N . ILE B 1 15 ? 17.469 31.203 2.168 1 31.09 15 ILE B N 1
ATOM 1693 C CA . ILE B 1 15 ? 16.953 29.844 2.221 1 31.09 15 ILE B CA 1
ATOM 1694 C C . ILE B 1 15 ? 16.625 29.359 0.809 1 31.09 15 ILE B C 1
ATOM 1696 O O . ILE B 1 15 ? 16.469 28.156 0.58 1 31.09 15 ILE B O 1
ATOM 1700 N N . ILE B 1 16 ? 16.156 30.219 -0.011 1 32.34 16 ILE B N 1
ATOM 1701 C CA . ILE B 1 16 ? 15.602 29.719 -1.262 1 32.34 16 ILE B CA 1
ATOM 1702 C C . ILE B 1 16 ? 16.734 29.188 -2.145 1 32.34 16 ILE B C 1
ATOM 1704 O O . ILE B 1 16 ? 16.469 28.625 -3.217 1 32.34 16 ILE B O 1
ATOM 1708 N N . SER B 1 17 ? 17.828 29.859 -2.172 1 32.94 17 SER B N 1
ATOM 1709 C CA . SER B 1 17 ? 18.734 29.484 -3.258 1 32.94 17 SER B CA 1
ATOM 1710 C C . SER B 1 17 ? 19.141 28.031 -3.15 1 32.94 17 SER B C 1
ATOM 1712 O O . SER B 1 17 ? 19.625 27.438 -4.121 1 32.94 17 SER B O 1
ATOM 1714 N N . GLY B 1 18 ? 19.469 27.641 -1.943 1 32.38 18 GLY B N 1
ATOM 1715 C CA . GLY B 1 18 ? 20.203 26.406 -1.689 1 32.38 18 GLY B CA 1
ATOM 1716 C C . GLY B 1 18 ? 19.328 25.156 -1.785 1 32.38 18 GLY B C 1
ATOM 1717 O O . GLY B 1 18 ? 19.703 24.094 -1.282 1 32.38 18 GLY B O 1
ATOM 1718 N N . CYS B 1 19 ? 18.062 25.312 -1.948 1 36.66 19 CYS B N 1
ATOM 1719 C CA . CYS B 1 19 ? 17.234 24.109 -1.962 1 36.66 19 CYS B CA 1
ATOM 1720 C C . CYS B 1 19 ? 17.703 23.125 -3.033 1 36.66 19 CYS B C 1
ATOM 1722 O O . CYS B 1 19 ? 17.156 22.031 -3.17 1 36.66 19 CYS B O 1
ATOM 1724 N N . ALA B 1 20 ? 18.25 23.688 -4.09 1 38.34 20 ALA B N 1
ATOM 1725 C CA . ALA B 1 20 ? 18.688 22.766 -5.137 1 38.34 20 ALA B CA 1
ATOM 1726 C C . ALA B 1 20 ? 19.703 21.766 -4.59 1 38.34 20 ALA B C 1
ATOM 1728 O O . ALA B 1 20 ? 19.719 20.609 -5.016 1 38.34 20 ALA B O 1
ATOM 1729 N N . ASP B 1 21 ? 20.703 22.266 -3.727 1 36.12 21 ASP B N 1
ATOM 1730 C CA . ASP B 1 21 ? 21.812 21.469 -3.207 1 36.12 21 ASP B CA 1
ATOM 1731 C C . ASP B 1 21 ? 21.5 20.953 -1.798 1 36.12 21 ASP B C 1
ATOM 1733 O O . ASP B 1 21 ? 22.422 20.672 -1.025 1 36.12 21 ASP B O 1
ATOM 1737 N N . MET B 1 22 ? 20.297 21.203 -1.261 1 38.56 22 MET B N 1
ATOM 1738 C CA . MET B 1 22 ? 20.109 20.75 0.117 1 38.56 22 MET B CA 1
ATOM 1739 C C . MET B 1 22 ? 20.266 19.25 0.225 1 38.56 22 MET B C 1
ATOM 1741 O O . MET B 1 22 ? 19.781 18.5 -0.641 1 38.56 22 MET B O 1
ATOM 1745 N N . SER B 1 23 ? 21.109 18.812 1.104 1 47.38 23 SER B N 1
ATOM 1746 C CA . SER B 1 23 ? 21.281 17.406 1.396 1 47.38 23 SER B CA 1
ATOM 1747 C C . SER B 1 23 ? 20 16.781 1.914 1 47.38 23 SER B C 1
ATOM 1749 O O . SER B 1 23 ? 19.047 17.484 2.27 1 47.38 23 SER B O 1
ATOM 1751 N N . GLY B 1 24 ? 19.719 15.617 1.652 1 46.72 24 GLY B N 1
ATOM 1752 C CA . GLY B 1 24 ? 18.609 14.852 2.201 1 46.72 24 GLY B CA 1
ATOM 1753 C C . GLY B 1 24 ? 18.297 15.211 3.639 1 46.72 24 GLY B C 1
ATOM 1754 O O . GLY B 1 24 ? 17.125 15.273 4.02 1 46.72 24 GLY B O 1
ATOM 1755 N N . THR B 1 25 ? 19.281 15.656 4.43 1 46.31 25 THR B N 1
ATOM 1756 C CA . THR B 1 25 ? 19.156 16.031 5.832 1 46.31 25 THR B CA 1
ATOM 1757 C C . THR B 1 25 ? 18.422 17.359 5.965 1 46.31 25 THR B C 1
ATOM 1759 O O . THR B 1 25 ? 17.531 17.5 6.82 1 46.31 25 THR B O 1
ATOM 1762 N N . GLN B 1 26 ? 18.75 18.312 5.125 1 45.47 26 GLN B N 1
ATOM 1763 C CA . GLN B 1 26 ? 18.141 19.641 5.203 1 45.47 26 GLN B CA 1
ATOM 1764 C C . GLN B 1 26 ? 16.672 19.594 4.789 1 45.47 26 GLN B C 1
ATOM 1766 O O . GLN B 1 26 ? 15.828 20.266 5.395 1 45.47 26 GLN B O 1
ATOM 1771 N N . LYS B 1 27 ? 16.328 18.812 3.883 1 48.97 27 LYS B N 1
ATOM 1772 C CA . LYS B 1 27 ? 14.953 18.656 3.434 1 48.97 27 LYS B CA 1
ATOM 1773 C C . LYS B 1 27 ? 14.086 18.031 4.523 1 48.97 27 LYS B C 1
ATOM 1775 O O . LYS B 1 27 ? 12.953 18.453 4.75 1 48.97 27 LYS B O 1
ATOM 1780 N N . GLY B 1 28 ? 14.633 16.984 5.098 1 47.81 28 GLY B N 1
ATOM 1781 C CA . GLY B 1 28 ? 13.93 16.359 6.207 1 47.81 28 GLY B CA 1
ATOM 1782 C C . GLY B 1 28 ? 13.664 17.297 7.359 1 47.81 28 GLY B C 1
ATOM 1783 O O . GLY B 1 28 ? 12.57 17.312 7.926 1 47.81 28 GLY B O 1
ATOM 1784 N N . ALA B 1 29 ? 14.656 18.062 7.801 1 45.62 29 ALA B N 1
ATOM 1785 C CA . ALA B 1 29 ? 14.516 19.047 8.867 1 45.62 29 ALA B CA 1
ATOM 1786 C C . ALA B 1 29 ? 13.453 20.094 8.516 1 45.62 29 ALA B C 1
ATOM 1788 O O . ALA B 1 29 ? 12.672 20.516 9.375 1 45.62 29 ALA B O 1
ATOM 1789 N N . GLY B 1 30 ? 13.461 20.344 7.363 1 44.88 30 GLY B N 1
ATOM 1790 C CA . GLY B 1 30 ? 12.5 21.344 6.902 1 44.88 30 GLY B CA 1
ATOM 1791 C C . GLY B 1 30 ? 11.062 20.844 6.957 1 44.88 30 GLY B C 1
ATOM 1792 O O . GLY B 1 30 ? 10.188 21.531 7.48 1 44.88 30 GLY B O 1
ATOM 1793 N N . THR B 1 31 ? 10.844 19.688 6.43 1 52 31 THR B N 1
ATOM 1794 C CA . THR B 1 31 ? 9.516 19.109 6.457 1 52 31 THR B CA 1
ATOM 1795 C C . THR B 1 31 ? 9.047 18.875 7.895 1 52 31 THR B C 1
ATOM 1797 O O . THR B 1 31 ? 7.902 19.172 8.234 1 52 31 THR B O 1
ATOM 1800 N N . GLY B 1 32 ? 9.93 18.359 8.641 1 48.66 32 GLY B N 1
ATOM 1801 C CA . GLY B 1 32 ? 9.625 18.188 10.055 1 48.66 32 GLY B CA 1
ATOM 1802 C C . GLY B 1 32 ? 9.281 19.5 10.75 1 48.66 32 GLY B C 1
ATOM 1803 O O . GLY B 1 32 ? 8.352 19.547 11.555 1 48.66 32 GLY B O 1
ATOM 1804 N N . ALA B 1 33 ? 10.031 20.469 10.445 1 45.84 33 ALA B N 1
ATOM 1805 C CA . ALA B 1 33 ? 9.797 21.766 11.047 1 45.84 33 ALA B CA 1
ATOM 1806 C C . ALA B 1 33 ? 8.422 22.312 10.656 1 45.84 33 ALA B C 1
ATOM 1808 O O . ALA B 1 33 ? 7.715 22.891 11.484 1 45.84 33 ALA B O 1
ATOM 1809 N N . LEU B 1 34 ? 8.109 22.031 9.477 1 47 34 LEU B N 1
ATOM 1810 C CA . LEU B 1 34 ? 6.832 22.547 8.992 1 47 34 LEU B CA 1
ATOM 1811 C C . LEU B 1 34 ? 5.668 21.828 9.68 1 47 34 LEU B C 1
ATOM 1813 O O . LEU B 1 34 ? 4.711 22.484 10.117 1 47 34 LEU B O 1
ATOM 1817 N N . ILE B 1 35 ? 5.785 20.609 9.789 1 49.28 35 ILE B N 1
ATOM 1818 C CA . ILE B 1 35 ? 4.734 19.844 10.453 1 49.28 35 ILE B CA 1
ATOM 1819 C C . ILE B 1 35 ? 4.703 20.188 11.945 1 49.28 35 ILE B C 1
ATOM 1821 O O . ILE B 1 35 ? 3.633 20.391 12.516 1 49.28 35 ILE B O 1
ATOM 1825 N N . GLY B 1 36 ? 5.867 20.266 12.469 1 50.72 36 GLY B N 1
ATOM 1826 C CA . GLY B 1 36 ? 5.984 20.641 13.867 1 50.72 36 GLY B CA 1
ATOM 1827 C C . GLY B 1 36 ? 5.453 22.031 14.172 1 50.72 36 GLY B C 1
ATOM 1828 O O . GLY B 1 36 ? 4.773 22.234 15.172 1 50.72 36 GLY B O 1
ATOM 1829 N N . ALA B 1 37 ? 5.754 22.938 13.359 1 48.59 37 ALA B N 1
ATOM 1830 C CA . ALA B 1 37 ? 5.285 24.297 13.555 1 48.59 37 ALA B CA 1
ATOM 1831 C C . ALA B 1 37 ? 3.76 24.359 13.531 1 48.59 37 ALA B C 1
ATOM 1833 O O . ALA B 1 37 ? 3.15 25.062 14.344 1 48.59 37 ALA B O 1
ATOM 1834 N N . GLY B 1 38 ? 3.256 23.625 12.641 1 51.38 38 GLY B N 1
ATOM 1835 C CA . GLY B 1 38 ? 1.805 23.578 12.562 1 51.38 38 GLY B CA 1
ATOM 1836 C C . GLY B 1 38 ? 1.155 22.984 13.797 1 51.38 38 GLY B C 1
ATOM 1837 O O . GLY B 1 38 ? 0.251 23.594 14.375 1 51.38 38 GLY B O 1
ATOM 1838 N N . THR B 1 39 ? 1.742 21.922 14.219 1 52.41 39 THR B N 1
ATOM 1839 C CA . THR B 1 39 ? 1.24 21.281 15.43 1 52.41 39 THR B CA 1
ATOM 1840 C C . THR B 1 39 ? 1.468 22.172 16.641 1 52.41 39 THR B C 1
ATOM 1842 O O . THR B 1 39 ? 0.583 22.312 17.5 1 52.41 39 THR B O 1
ATOM 1845 N N . GLY B 1 40 ? 2.607 22.719 16.672 1 51.53 40 GLY B N 1
ATOM 1846 C CA . GLY B 1 40 ? 2.949 23.609 17.781 1 51.53 40 GLY B CA 1
ATOM 1847 C C . GLY B 1 40 ? 2.098 24.859 17.828 1 51.53 40 GLY B C 1
ATOM 1848 O O . GLY B 1 40 ? 1.669 25.281 18.906 1 51.53 40 GLY B O 1
ATOM 1849 N N . ALA B 1 41 ? 1.91 25.375 16.734 1 49.97 41 ALA B N 1
ATOM 1850 C CA . ALA B 1 41 ? 1.077 26.562 16.672 1 49.97 41 ALA B CA 1
ATOM 1851 C C . ALA B 1 41 ? -0.339 26.281 17.172 1 49.97 41 ALA B C 1
ATOM 1853 O O . ALA B 1 41 ? -0.927 27.078 17.891 1 49.97 41 ALA B O 1
ATOM 1854 N N . ALA B 1 42 ? -0.817 25.219 16.812 1 53.56 42 ALA B N 1
ATOM 1855 C CA . ALA B 1 42 ? -2.162 24.828 17.234 1 53.56 42 ALA B CA 1
ATOM 1856 C C . ALA B 1 42 ? -2.236 24.641 18.75 1 53.56 42 ALA B C 1
ATOM 1858 O O . ALA B 1 42 ? -3.139 25.172 19.406 1 53.56 42 ALA B O 1
ATOM 1859 N N . ILE B 1 43 ? -1.26 23.984 19.219 1 50.72 43 ILE B N 1
ATOM 1860 C CA . ILE B 1 43 ? -1.195 23.781 20.672 1 50.72 43 ILE B CA 1
ATOM 1861 C C . ILE B 1 43 ? -0.963 25.125 21.375 1 50.72 43 ILE B C 1
ATOM 1863 O O . ILE B 1 43 ? -1.601 25.422 22.375 1 50.72 43 ILE B O 1
ATOM 1867 N N . GLY B 1 44 ? -0.087 25.859 20.797 1 48.09 44 GLY B N 1
ATOM 1868 C CA . GLY B 1 44 ? 0.231 27.156 21.375 1 48.09 44 GLY B CA 1
ATOM 1869 C C . GLY B 1 44 ? -0.941 28.109 21.359 1 48.09 44 GLY B C 1
ATOM 1870 O O . GLY B 1 44 ? -1.147 28.859 22.328 1 48.09 44 GLY B O 1
ATOM 1871 N N . ALA B 1 45 ? -1.661 28.078 20.344 1 49.19 45 ALA B N 1
ATOM 1872 C CA . ALA B 1 45 ? -2.844 28.938 20.266 1 49.19 45 ALA B CA 1
ATOM 1873 C C . ALA B 1 45 ? -3.871 28.562 21.328 1 49.19 45 ALA B C 1
ATOM 1875 O O . ALA B 1 45 ? -4.488 29.438 21.938 1 49.19 45 ALA B O 1
ATOM 1876 N N . LEU B 1 46 ? -3.947 27.297 21.547 1 50.09 46 LEU B N 1
ATOM 1877 C CA . LEU B 1 46 ? -4.852 26.844 22.594 1 50.09 46 LEU B CA 1
ATOM 1878 C C . LEU B 1 46 ? -4.359 27.281 23.969 1 50.09 46 LEU B C 1
ATOM 1880 O O . LEU B 1 46 ? -5.164 27.625 24.844 1 50.09 46 LEU B O 1
ATOM 1884 N N . ALA B 1 47 ? -3.021 27.312 24.031 1 51.56 47 ALA B N 1
ATOM 1885 C CA . ALA B 1 47 ? -2.445 27.625 25.328 1 51.56 47 ALA B CA 1
ATOM 1886 C C . ALA B 1 47 ? -2.301 29.125 25.531 1 51.56 47 ALA B C 1
ATOM 1888 O O . ALA B 1 47 ? -2.363 29.625 26.656 1 51.56 47 ALA B O 1
ATOM 1889 N N . GLY B 1 48 ? -2.16 29.875 24.578 1 51.91 48 GLY B N 1
ATOM 1890 C CA . GLY B 1 48 ? -1.81 31.266 24.844 1 51.91 48 GLY B CA 1
ATOM 1891 C C . GLY B 1 48 ? -2.217 32.219 23.719 1 51.91 48 GLY B C 1
ATOM 1892 O O . GLY B 1 48 ? -1.562 33.219 23.5 1 51.91 48 GLY B O 1
ATOM 1893 N N . GLY B 1 49 ? -3.303 31.688 22.984 1 47.22 49 GLY B N 1
ATOM 1894 C CA . GLY B 1 49 ? -3.785 32.562 21.938 1 47.22 49 GLY B CA 1
ATOM 1895 C C . GLY B 1 49 ? -2.777 32.781 20.828 1 47.22 49 GLY B C 1
ATOM 1896 O O . GLY B 1 49 ? -2.051 31.844 20.453 1 47.22 49 GLY B O 1
ATOM 1897 N N . GLY B 1 50 ? -2.785 33.938 20.172 1 51.19 50 GLY B N 1
ATOM 1898 C CA . GLY B 1 50 ? -1.876 34.281 19.078 1 51.19 50 GLY B CA 1
ATOM 1899 C C . GLY B 1 50 ? -0.416 34.094 19.453 1 51.19 50 GLY B C 1
ATOM 1900 O O . GLY B 1 50 ? 0.368 33.562 18.672 1 51.19 50 GLY B O 1
ATOM 1901 N N . LYS B 1 51 ? 0.013 34.781 20.609 1 51.47 51 LYS B N 1
ATOM 1902 C CA . LYS B 1 51 ? 1.376 34.594 21.109 1 51.47 51 LYS B CA 1
ATOM 1903 C C . LYS B 1 51 ? 1.683 33.125 21.375 1 51.47 51 LYS B C 1
ATOM 1905 O O . LYS B 1 51 ? 2.783 32.656 21.078 1 51.47 51 LYS B O 1
ATOM 1910 N N . GLY B 1 52 ? 0.804 32.344 21.828 1 49.69 52 GLY B N 1
ATOM 1911 C CA . GLY B 1 52 ? 0.956 30.922 22.031 1 49.69 52 GLY B CA 1
ATOM 1912 C C . GLY B 1 52 ? 1.086 30.141 20.734 1 49.69 52 GLY B C 1
ATOM 1913 O O . GLY B 1 52 ? 1.894 29.219 20.641 1 49.69 52 GLY B O 1
ATOM 1914 N N . ALA B 1 53 ? 0.332 30.484 19.797 1 50.38 53 ALA B N 1
ATOM 1915 C CA . ALA B 1 53 ? 0.421 29.859 18.484 1 50.38 53 ALA B CA 1
ATOM 1916 C C . ALA B 1 53 ? 1.807 30.047 17.875 1 50.38 53 ALA B C 1
ATOM 1918 O O . ALA B 1 53 ? 2.369 29.125 17.297 1 50.38 53 ALA B O 1
ATOM 1919 N N . ALA B 1 54 ? 2.246 31.281 18.016 1 49.75 54 ALA B N 1
ATOM 1920 C CA . ALA B 1 54 ? 3.576 31.578 17.5 1 49.75 54 ALA B CA 1
ATOM 1921 C C . ALA B 1 54 ? 4.648 30.781 18.219 1 49.75 54 ALA B C 1
ATOM 1923 O O . ALA B 1 54 ? 5.547 30.203 17.594 1 49.75 54 ALA B O 1
ATOM 1924 N N . ILE B 1 55 ? 4.555 30.688 19.516 1 47.97 55 ILE B N 1
ATOM 1925 C CA . ILE B 1 55 ? 5.512 29.938 20.328 1 47.97 55 ILE B CA 1
ATOM 1926 C C . ILE B 1 55 ? 5.367 28.438 20.031 1 47.97 55 ILE B C 1
ATOM 1928 O O . ILE B 1 55 ? 6.363 27.734 19.891 1 47.97 55 ILE B O 1
ATOM 1932 N N . GLY B 1 56 ? 4.207 27.984 19.906 1 51.78 56 GLY B N 1
ATOM 1933 C CA . GLY B 1 56 ? 3.961 26.578 19.594 1 51.78 56 GLY B CA 1
ATOM 1934 C C . GLY B 1 56 ? 4.426 26.172 18.203 1 51.78 56 GLY B C 1
ATOM 1935 O O . GLY B 1 56 ? 4.992 25.094 18.031 1 51.78 56 GLY B O 1
ATOM 1936 N N . ALA B 1 57 ? 4.129 27.109 17.375 1 51.06 57 ALA B N 1
ATOM 1937 C CA . ALA B 1 57 ? 4.629 26.859 16.031 1 51.06 57 ALA B CA 1
ATOM 1938 C C . ALA B 1 57 ? 6.152 26.781 16.016 1 51.06 57 ALA B C 1
ATOM 1940 O O . ALA B 1 57 ? 6.727 25.922 15.336 1 51.06 57 ALA B O 1
ATOM 1941 N N . GLY B 1 58 ? 6.699 27.688 16.641 1 48.25 58 GLY B N 1
ATOM 1942 C CA . GLY B 1 58 ? 8.148 27.656 16.766 1 48.25 58 GLY B CA 1
ATOM 1943 C C . GLY B 1 58 ? 8.672 26.391 17.422 1 48.25 58 GLY B C 1
ATOM 1944 O O . GLY B 1 58 ? 9.594 25.75 16.891 1 48.25 58 GLY B O 1
ATOM 1945 N N . ALA B 1 59 ? 8.023 26 18.484 1 46.28 59 ALA B N 1
ATOM 1946 C CA . ALA B 1 59 ? 8.414 24.781 19.188 1 46.28 59 ALA B CA 1
ATOM 1947 C C . ALA B 1 59 ? 8.109 23.547 18.359 1 46.28 59 ALA B C 1
ATOM 1949 O O . ALA B 1 59 ? 8.906 22.609 18.297 1 46.28 59 ALA B O 1
ATOM 1950 N N . GLY B 1 60 ? 6.992 23.578 17.734 1 53.5 60 GLY B N 1
ATOM 1951 C CA . GLY B 1 60 ? 6.613 22.453 16.875 1 53.5 60 GLY B CA 1
ATOM 1952 C C . GLY B 1 60 ? 7.5 22.328 15.648 1 53.5 60 GLY B C 1
ATOM 1953 O O . GLY B 1 60 ? 7.859 21.203 15.258 1 53.5 60 GLY B O 1
ATOM 1954 N N . ALA B 1 61 ? 7.77 23.5 15.219 1 49.09 61 ALA B N 1
ATOM 1955 C CA . ALA B 1 61 ? 8.703 23.516 14.094 1 49.09 61 ALA B CA 1
ATOM 1956 C C . ALA B 1 61 ? 10.07 22.984 14.516 1 49.09 61 ALA B C 1
ATOM 1958 O O . ALA B 1 61 ? 10.703 22.219 13.781 1 49.09 61 ALA B O 1
ATOM 1959 N N . ALA B 1 62 ? 10.438 23.438 15.594 1 46.75 62 ALA B N 1
ATOM 1960 C CA . ALA B 1 62 ? 11.727 22.984 16.125 1 46.75 62 ALA B CA 1
ATOM 1961 C C . ALA B 1 62 ? 11.711 21.484 16.375 1 46.75 62 ALA B C 1
ATOM 1963 O O . ALA B 1 62 ? 12.648 20.781 15.984 1 46.75 62 ALA B O 1
ATOM 1964 N N . LEU B 1 63 ? 10.594 20.922 16.969 1 43.31 63 LEU B N 1
ATOM 1965 C CA . LEU B 1 63 ? 10.453 19.5 17.219 1 43.31 63 LEU B CA 1
ATOM 1966 C C . LEU B 1 63 ? 10.312 18.734 15.906 1 43.31 63 LEU B C 1
ATOM 1968 O O . LEU B 1 63 ? 10.906 17.656 15.742 1 43.31 63 LEU B O 1
ATOM 1972 N N . GLY B 1 64 ? 9.516 19.328 15.109 1 55.62 64 GLY B N 1
ATOM 1973 C CA . GLY B 1 64 ? 9.367 18.703 13.805 1 55.62 64 GLY B CA 1
ATOM 1974 C C . GLY B 1 64 ? 10.656 18.688 13 1 55.62 64 GLY B C 1
ATOM 1975 O O . GLY B 1 64 ? 10.977 17.688 12.344 1 55.62 64 GLY B O 1
ATOM 1976 N N . ALA B 1 65 ? 11.328 19.859 13.102 1 49.62 65 ALA B N 1
ATOM 1977 C CA . ALA B 1 65 ? 12.617 19.953 12.438 1 49.62 65 ALA B CA 1
ATOM 1978 C C . ALA B 1 65 ? 13.633 19 13.062 1 49.62 65 ALA B C 1
ATOM 1980 O O . ALA B 1 65 ? 14.43 18.391 12.352 1 49.62 65 ALA B O 1
ATOM 1981 N N . GLY B 1 66 ? 13.586 18.828 14.312 1 50.38 66 GLY B N 1
ATOM 1982 C CA . GLY B 1 66 ? 14.477 17.906 15 1 50.38 66 GLY B CA 1
ATOM 1983 C C . GLY B 1 66 ? 14.203 16.453 14.664 1 50.38 66 GLY B C 1
ATOM 1984 O O . GLY B 1 66 ? 15.125 15.703 14.328 1 50.38 66 GLY B O 1
ATOM 1985 N N . ALA B 1 67 ? 12.914 16.141 14.727 1 57.28 67 ALA B N 1
ATOM 1986 C CA . ALA B 1 67 ? 12.531 14.766 14.383 1 57.28 67 ALA B CA 1
ATOM 1987 C C . ALA B 1 67 ? 12.836 14.461 12.922 1 57.28 67 ALA B C 1
ATOM 1989 O O . ALA B 1 67 ? 13.328 13.375 12.594 1 57.28 67 ALA B O 1
ATOM 1990 N N . GLY B 1 68 ? 12.586 15.492 12.18 1 60.47 68 GLY B N 1
ATOM 1991 C CA . GLY B 1 68 ? 12.922 15.328 10.773 1 60.47 68 GLY B CA 1
ATOM 1992 C C . GLY B 1 68 ? 14.414 15.203 10.531 1 60.47 68 GLY B C 1
ATOM 1993 O O . GLY B 1 68 ? 14.844 14.391 9.703 1 60.47 68 GLY B O 1
ATOM 1994 N N . TYR B 1 69 ? 15.133 15.984 11.273 1 62.91 69 TYR B N 1
ATOM 1995 C CA . TYR B 1 69 ? 16.578 15.93 11.172 1 62.91 69 TYR B CA 1
ATOM 1996 C C . TYR B 1 69 ? 17.109 14.57 11.609 1 62.91 69 TYR B C 1
ATOM 1998 O O . TYR B 1 69 ? 17.953 13.977 10.93 1 62.91 69 TYR B O 1
ATOM 2006 N N . LEU B 1 70 ? 16.562 14.047 12.734 1 67.38 70 LEU B N 1
ATOM 2007 C CA . LEU B 1 70 ? 17 12.75 13.242 1 67.38 70 LEU B CA 1
ATOM 2008 C C . LEU B 1 70 ? 16.688 11.641 12.25 1 67.38 70 LEU B C 1
ATOM 2010 O O . LEU B 1 70 ? 17.5 10.742 12.023 1 67.38 70 LEU B O 1
ATOM 2014 N N . TRP B 1 71 ? 15.531 11.758 11.633 1 73.62 71 TRP B N 1
ATOM 2015 C CA . TRP B 1 71 ? 15.164 10.766 10.625 1 73.62 71 TRP B CA 1
ATOM 2016 C C . TRP B 1 71 ? 16.094 10.844 9.422 1 73.62 71 TRP B C 1
ATOM 2018 O O . TRP B 1 71 ? 16.562 9.812 8.93 1 73.62 71 TRP B O 1
ATOM 2028 N N . SER B 1 72 ? 16.344 12.039 9.062 1 73.75 72 SER B N 1
ATOM 2029 C CA . SER B 1 72 ? 17.219 12.211 7.898 1 73.75 72 SER B CA 1
ATOM 2030 C C . SER B 1 72 ? 18.609 11.664 8.156 1 73.75 72 SER B C 1
ATOM 2032 O O . SER B 1 72 ? 19.203 11.039 7.285 1 73.75 72 SER B O 1
ATOM 2034 N N . LYS B 1 73 ? 19.078 11.906 9.344 1 75.56 73 LYS B N 1
ATOM 2035 C CA . LYS B 1 73 ? 20.406 11.406 9.703 1 75.56 73 LYS B CA 1
ATOM 2036 C C . LYS B 1 73 ? 20.438 9.883 9.727 1 75.56 73 LYS B C 1
ATOM 2038 O O . LYS B 1 73 ? 21.359 9.266 9.195 1 75.56 73 LYS B O 1
ATOM 2043 N N . LYS B 1 74 ? 19.422 9.375 10.344 1 77.06 74 LYS B N 1
ATOM 2044 C CA . LYS B 1 74 ? 19.328 7.918 10.398 1 77.06 74 LYS B CA 1
ATOM 2045 C C . LYS B 1 74 ? 19.219 7.324 8.992 1 77.06 74 LYS B C 1
ATOM 2047 O O . LYS B 1 74 ? 19.844 6.305 8.703 1 77.06 74 LYS B O 1
ATOM 2052 N N . MET B 1 75 ? 18.438 8.039 8.219 1 80.19 75 MET B N 1
ATOM 2053 C CA . MET B 1 75 ? 18.25 7.578 6.848 1 80.19 75 MET B CA 1
ATOM 2054 C C . MET B 1 75 ? 19.562 7.621 6.074 1 80.19 75 MET B C 1
ATOM 2056 O O . MET B 1 75 ? 19.859 6.719 5.285 1 80.19 75 MET B O 1
ATOM 2060 N N . GLU B 1 76 ? 20.297 8.68 6.312 1 81.19 76 GLU B N 1
ATOM 2061 C CA . GLU B 1 76 ? 21.594 8.797 5.637 1 81.19 76 GLU B CA 1
ATOM 2062 C C . GLU B 1 76 ? 22.516 7.652 6.027 1 81.19 76 GLU B C 1
ATOM 2064 O O . GLU B 1 76 ? 23.203 7.082 5.176 1 81.19 76 GLU B O 1
ATOM 2069 N N . GLU B 1 77 ? 22.469 7.363 7.258 1 80.81 77 GLU B N 1
ATOM 2070 C CA . GLU B 1 77 ? 23.281 6.254 7.73 1 80.81 77 GLU B CA 1
ATOM 2071 C C . GLU B 1 77 ? 22.828 4.934 7.117 1 80.81 77 GLU B C 1
ATOM 2073 O O . GLU B 1 77 ? 23.656 4.125 6.691 1 80.81 77 GLU B O 1
ATOM 2078 N N . GLN B 1 78 ? 21.547 4.836 7.105 1 82.44 78 GLN B N 1
ATOM 2079 C CA . GLN B 1 78 ? 21 3.623 6.508 1 82.44 78 GLN B CA 1
ATOM 2080 C C . GLN B 1 78 ? 21.312 3.553 5.016 1 82.44 78 GLN B C 1
ATOM 2082 O O . GLN B 1 78 ? 21.609 2.48 4.488 1 82.44 78 GLN B O 1
ATOM 2087 N N . LYS B 1 79 ? 21.188 4.637 4.422 1 86.31 79 LYS B N 1
ATOM 2088 C CA . LYS B 1 79 ? 21.484 4.707 2.996 1 86.31 79 LYS B CA 1
ATOM 2089 C C . LYS B 1 79 ? 22.922 4.262 2.713 1 86.31 79 LYS B C 1
ATOM 2091 O O . LYS B 1 79 ? 23.156 3.447 1.816 1 86.31 79 LYS B O 1
ATOM 2096 N N . ILE B 1 80 ? 23.875 4.754 3.49 1 86.12 80 ILE B N 1
ATOM 2097 C CA . ILE B 1 80 ? 25.281 4.414 3.305 1 86.12 80 ILE B CA 1
ATOM 2098 C C . ILE B 1 80 ? 25.484 2.918 3.537 1 86.12 80 ILE B C 1
ATOM 2100 O O . ILE B 1 80 ? 26.172 2.25 2.762 1 86.12 80 ILE B O 1
ATOM 2104 N N . GLN B 1 81 ? 24.828 2.451 4.527 1 83.31 81 GLN B N 1
ATOM 2105 C CA . GLN B 1 81 ? 24.953 1.029 4.832 1 83.31 81 GLN B CA 1
ATOM 2106 C C . GLN B 1 81 ? 24.406 0.175 3.691 1 83.31 81 GLN B C 1
ATOM 2108 O O . GLN B 1 81 ? 25.031 -0.812 3.295 1 83.31 81 GLN B O 1
ATOM 2113 N N . MET B 1 82 ? 23.281 0.606 3.184 1 86.25 82 MET B N 1
ATOM 2114 C CA . MET B 1 82 ? 22.656 -0.173 2.119 1 86.25 82 MET B CA 1
ATOM 2115 C C . MET B 1 82 ? 23.438 -0.044 0.818 1 86.25 82 MET B C 1
ATOM 2117 O O . MET B 1 82 ? 23.562 -1.009 0.061 1 86.25 82 MET B O 1
ATOM 2121 N N . GLU B 1 83 ? 23.938 1.102 0.577 1 89.06 83 GLU B N 1
ATOM 2122 C CA . GLU B 1 83 ? 24.781 1.296 -0.602 1 89.06 83 GLU B CA 1
ATOM 2123 C C . GLU B 1 83 ? 26 0.395 -0.558 1 89.06 83 GLU B C 1
ATOM 2125 O O . GLU B 1 83 ? 26.375 -0.208 -1.567 1 89.06 83 GLU B O 1
ATOM 2130 N N . ASN B 1 84 ? 26.594 0.333 0.596 1 87.56 84 ASN B N 1
ATOM 2131 C CA . ASN B 1 84 ? 27.766 -0.516 0.753 1 87.56 84 ASN B CA 1
ATOM 2132 C C . ASN B 1 84 ? 27.422 -1.992 0.582 1 87.56 84 ASN B C 1
ATOM 2134 O O . ASN B 1 84 ? 28.156 -2.734 -0.075 1 87.56 84 ASN B O 1
ATOM 2138 N N . ALA B 1 85 ? 26.281 -2.309 1.118 1 83 85 ALA B N 1
ATOM 2139 C CA . ALA B 1 85 ? 25.859 -3.709 1.074 1 83 85 ALA B CA 1
ATOM 2140 C C . ALA B 1 85 ? 25.484 -4.121 -0.344 1 83 85 ALA B C 1
ATOM 2142 O O . ALA B 1 85 ? 25.531 -5.309 -0.684 1 83 85 ALA B O 1
ATOM 2143 N N . THR B 1 86 ? 25.141 -3.168 -1.143 1 88.44 86 THR B N 1
ATOM 2144 C CA . THR B 1 86 ? 24.625 -3.506 -2.463 1 88.44 86 THR B CA 1
ATOM 2145 C C . THR B 1 86 ? 25.609 -3.09 -3.555 1 88.44 86 THR B C 1
ATOM 2147 O O . THR B 1 86 ? 25.281 -3.143 -4.742 1 88.44 86 THR B O 1
ATOM 2150 N N . ALA B 1 87 ? 26.734 -2.621 -3.146 1 88.25 87 ALA B N 1
ATOM 2151 C CA . ALA B 1 87 ? 27.75 -2.199 -4.117 1 88.25 87 ALA B CA 1
ATOM 2152 C C . ALA B 1 87 ? 28.047 -3.314 -5.117 1 88.25 87 ALA B C 1
ATOM 2154 O O . ALA B 1 87 ? 28.25 -4.465 -4.727 1 88.25 87 ALA B O 1
ATOM 2155 N N . GLY B 1 88 ? 27.922 -2.967 -6.438 1 87.56 88 GLY B N 1
ATOM 2156 C CA . GLY B 1 88 ? 28.297 -3.914 -7.477 1 87.56 88 GLY B CA 1
ATOM 2157 C C . GLY B 1 88 ? 27.156 -4.82 -7.895 1 87.56 88 GLY B C 1
ATOM 2158 O O . GLY B 1 88 ? 27.312 -5.645 -8.797 1 87.56 88 GLY B O 1
ATOM 2159 N N . THR B 1 89 ? 26.031 -4.695 -7.316 1 88.56 89 THR B N 1
ATOM 2160 C CA . THR B 1 89 ? 24.922 -5.605 -7.598 1 88.56 89 THR B CA 1
ATOM 2161 C C . THR B 1 89 ? 23.953 -4.992 -8.609 1 88.56 89 THR B C 1
ATOM 2163 O O . THR B 1 89 ? 23.094 -5.688 -9.148 1 88.56 89 THR B O 1
ATOM 2166 N N . GLY B 1 90 ? 24.094 -3.707 -8.828 1 89.44 90 GLY B N 1
ATOM 2167 C CA . GLY B 1 90 ? 23.156 -3.016 -9.688 1 89.44 90 GLY B CA 1
ATOM 2168 C C . GLY B 1 90 ? 21.984 -2.398 -8.93 1 89.44 90 GLY B C 1
ATOM 2169 O O . GLY B 1 90 ? 21.172 -1.672 -9.508 1 89.44 90 GLY B O 1
ATOM 2170 N N . VAL B 1 91 ? 21.906 -2.684 -7.668 1 93.38 91 VAL B N 1
ATOM 2171 C CA . VAL B 1 91 ? 20.891 -2.064 -6.828 1 93.38 91 VAL B CA 1
ATOM 2172 C C . VAL B 1 91 ? 21.234 -0.596 -6.594 1 93.38 91 VAL B C 1
ATOM 2174 O O . VAL B 1 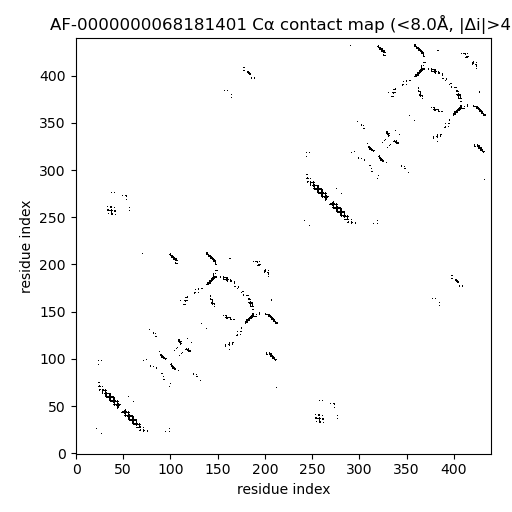91 ? 22.375 -0.263 -6.289 1 93.38 91 VAL B O 1
ATOM 2177 N N . VAL B 1 92 ? 20.312 0.216 -6.77 1 93.44 92 VAL B N 1
ATOM 2178 C CA . VAL B 1 92 ? 20.5 1.645 -6.543 1 93.44 92 VAL B CA 1
ATOM 2179 C C . VAL B 1 92 ? 19.719 2.08 -5.309 1 93.44 92 VAL B C 1
ATOM 2181 O O . VAL B 1 92 ? 18.531 1.779 -5.184 1 93.44 92 VAL B O 1
ATOM 2184 N N . VAL B 1 93 ? 20.406 2.736 -4.43 1 92.94 93 VAL B N 1
ATOM 2185 C CA . VAL B 1 93 ? 19.797 3.271 -3.217 1 92.94 93 VAL B CA 1
ATOM 2186 C C . VAL B 1 93 ? 19.672 4.789 -3.328 1 92.94 93 VAL B C 1
ATOM 2188 O O . VAL B 1 93 ? 20.625 5.473 -3.682 1 92.94 93 VAL B O 1
ATOM 2191 N N . SER B 1 94 ? 18.469 5.25 -3.051 1 92.44 94 SER B N 1
ATOM 2192 C CA . SER B 1 94 ? 18.266 6.691 -3.16 1 92.44 94 SER B CA 1
ATOM 2193 C C . SER B 1 94 ? 17.25 7.188 -2.127 1 92.44 94 SER B C 1
ATOM 2195 O O . SER B 1 94 ? 16.594 6.387 -1.461 1 92.44 94 SER B O 1
ATOM 2197 N N . GLN B 1 95 ? 17.266 8.484 -1.986 1 88 95 GLN B N 1
ATOM 2198 C CA . GLN B 1 95 ? 16.266 9.141 -1.158 1 88 95 GLN B CA 1
ATOM 2199 C C . GLN B 1 95 ? 15.195 9.812 -2.018 1 88 95 GLN B C 1
ATOM 2201 O O . GLN B 1 95 ? 15.516 10.578 -2.932 1 88 95 GLN B O 1
ATOM 2206 N N . THR B 1 96 ? 13.984 9.492 -1.698 1 89.38 96 THR B N 1
ATOM 2207 C CA . THR B 1 96 ? 12.898 10.109 -2.455 1 89.38 96 THR B CA 1
ATOM 2208 C C . THR B 1 96 ? 12.625 11.523 -1.963 1 89.38 96 THR B C 1
ATOM 2210 O O . THR B 1 96 ? 13.055 11.898 -0.87 1 89.38 96 THR B O 1
ATOM 2213 N N . PRO B 1 97 ? 11.961 12.336 -2.801 1 80.12 97 PRO B N 1
ATOM 2214 C CA . PRO B 1 97 ? 11.648 13.711 -2.381 1 80.12 97 PRO B CA 1
ATOM 2215 C C . PRO B 1 97 ? 10.844 13.758 -1.086 1 80.12 97 PRO B C 1
ATOM 2217 O O . PRO B 1 97 ? 10.961 14.711 -0.315 1 80.12 97 PRO B O 1
ATOM 2220 N N . ASP B 1 98 ? 10.117 12.773 -0.831 1 79.38 98 ASP B N 1
ATOM 2221 C CA . ASP B 1 98 ? 9.289 12.742 0.372 1 79.38 98 ASP B CA 1
ATOM 2222 C C . ASP B 1 98 ? 10.016 12.047 1.522 1 79.38 98 ASP B C 1
ATOM 2224 O O . ASP B 1 98 ? 9.375 11.578 2.467 1 79.38 98 ASP B O 1
ATOM 2228 N N . ASN B 1 99 ? 11.234 11.898 1.42 1 79 99 ASN B N 1
ATOM 2229 C CA . ASN B 1 99 ? 12.148 11.508 2.49 1 79 99 ASN B CA 1
ATOM 2230 C C . ASN B 1 99 ? 12 10.031 2.838 1 79 99 ASN B C 1
ATOM 2232 O O . ASN B 1 99 ? 11.953 9.664 4.016 1 79 99 ASN B O 1
ATOM 2236 N N . GLN B 1 100 ? 11.883 9.234 1.882 1 89.81 100 GLN B N 1
ATOM 2237 C CA . GLN B 1 100 ? 11.969 7.789 2.039 1 89.81 100 GLN B CA 1
ATOM 2238 C C . GLN B 1 100 ? 13.273 7.254 1.447 1 89.81 100 GLN B C 1
ATOM 2240 O O . GLN B 1 100 ? 13.828 7.84 0.517 1 89.81 100 GLN B O 1
ATOM 2245 N N . LEU B 1 101 ? 13.68 6.25 2.098 1 91.12 101 LEU B N 1
ATOM 2246 C CA . LEU B 1 101 ? 14.75 5.473 1.47 1 91.12 101 LEU B CA 1
ATOM 2247 C C . LEU B 1 101 ? 14.18 4.512 0.433 1 91.12 101 LEU B C 1
ATOM 2249 O O . LEU B 1 101 ? 13.18 3.836 0.689 1 91.12 101 LEU B O 1
ATOM 2253 N N . MET B 1 102 ? 14.727 4.582 -0.702 1 95.12 102 MET B N 1
ATOM 2254 C CA . MET B 1 102 ? 14.234 3.707 -1.763 1 95.12 102 MET B CA 1
ATOM 2255 C C . MET B 1 102 ? 15.359 2.844 -2.32 1 95.12 102 MET B C 1
ATOM 2257 O O . MET B 1 102 ? 16.438 3.35 -2.629 1 95.12 102 MET B O 1
ATOM 2261 N N . LEU B 1 103 ? 15.109 1.565 -2.408 1 95.06 103 LEU B N 1
ATOM 2262 C CA . LEU B 1 103 ? 15.969 0.619 -3.111 1 95.06 103 LEU B CA 1
ATOM 2263 C C . LEU B 1 103 ? 15.344 0.198 -4.438 1 95.06 103 LEU B C 1
ATOM 2265 O O . LEU B 1 103 ? 14.195 -0.247 -4.473 1 95.06 103 LEU B O 1
ATOM 2269 N N . ASN B 1 104 ? 16.031 0.406 -5.473 1 96.56 104 ASN B N 1
ATOM 2270 C CA . ASN B 1 104 ? 15.664 -0.104 -6.789 1 96.56 104 ASN B CA 1
ATOM 2271 C C . ASN B 1 104 ? 16.453 -1.36 -7.145 1 96.56 104 ASN B C 1
ATOM 2273 O O . ASN B 1 104 ? 17.672 -1.303 -7.332 1 96.56 104 ASN B O 1
ATOM 2277 N N . ILE B 1 105 ? 15.773 -2.412 -7.289 1 96.31 105 ILE B N 1
ATOM 2278 C CA . ILE B 1 105 ? 16.391 -3.713 -7.5 1 96.31 105 ILE B CA 1
ATOM 2279 C C . ILE B 1 105 ? 16.016 -4.254 -8.875 1 96.31 105 ILE B C 1
ATOM 2281 O O . ILE B 1 105 ? 14.859 -4.641 -9.094 1 96.31 105 ILE B O 1
ATOM 2285 N N . PRO B 1 106 ? 17 -4.398 -9.727 1 95.56 106 PRO B N 1
ATOM 2286 C CA . PRO B 1 106 ? 16.703 -4.957 -11.047 1 95.56 106 PRO B CA 1
ATOM 2287 C C . PRO B 1 106 ? 16.172 -6.391 -10.977 1 95.56 106 PRO B C 1
ATOM 2289 O O . PRO B 1 106 ? 16.672 -7.188 -10.172 1 95.56 106 PRO B O 1
ATOM 2292 N N . SER B 1 107 ? 15.242 -6.648 -11.789 1 94.56 107 SER B N 1
ATOM 2293 C CA . SER B 1 107 ? 14.656 -7.98 -11.805 1 94.56 107 SER B CA 1
ATOM 2294 C C . SER B 1 107 ? 15.664 -9.023 -12.273 1 94.56 107 SER B C 1
ATOM 2296 O O . SER B 1 107 ? 15.586 -10.188 -11.883 1 94.56 107 SER B O 1
ATOM 2298 N N . ASP B 1 108 ? 16.641 -8.648 -13.078 1 91.62 108 ASP B N 1
ATOM 2299 C CA . ASP B 1 108 ? 17.594 -9.586 -13.648 1 91.62 108 ASP B CA 1
ATOM 2300 C C . ASP B 1 108 ? 18.422 -10.258 -12.562 1 91.62 108 ASP B C 1
ATOM 2302 O O . ASP B 1 108 ? 18.906 -11.383 -12.742 1 91.62 108 ASP B O 1
ATOM 2306 N N . ILE B 1 109 ? 18.516 -9.609 -11.484 1 91.12 109 ILE B N 1
ATOM 2307 C CA . ILE B 1 109 ? 19.328 -10.219 -10.438 1 91.12 109 ILE B CA 1
ATOM 2308 C C . ILE B 1 109 ? 18.422 -10.797 -9.352 1 91.12 109 ILE B C 1
ATOM 2310 O O . ILE B 1 109 ? 18.875 -11.5 -8.453 1 91.12 109 ILE B O 1
ATOM 2314 N N . SER B 1 110 ? 17.156 -10.461 -9.453 1 95.25 110 SER B N 1
ATOM 2315 C CA . SER B 1 110 ? 16.266 -10.82 -8.352 1 95.25 110 SER B CA 1
ATOM 2316 C C . SER B 1 110 ? 15.367 -12 -8.734 1 95.25 110 SER B C 1
ATOM 2318 O O . SER B 1 110 ? 15.008 -12.812 -7.879 1 95.25 110 SER B O 1
ATOM 2320 N N . PHE B 1 111 ? 14.961 -12.078 -10.016 1 96.94 111 PHE B N 1
ATOM 2321 C CA . PHE B 1 111 ? 14.023 -13.109 -10.461 1 96.94 111 PHE B CA 1
ATOM 2322 C C . PHE B 1 111 ? 14.406 -13.617 -11.844 1 96.94 111 PHE B C 1
ATOM 2324 O O . PHE B 1 111 ? 15.023 -12.898 -12.633 1 96.94 111 PHE B O 1
ATOM 2331 N N . ASP B 1 112 ? 13.945 -14.883 -12.164 1 94.19 112 ASP B N 1
ATOM 2332 C CA . ASP B 1 112 ? 13.992 -15.367 -13.539 1 94.19 112 ASP B CA 1
ATOM 2333 C C . ASP B 1 112 ? 12.828 -14.812 -14.352 1 94.19 112 ASP B C 1
ATOM 2335 O O . ASP B 1 112 ? 11.852 -14.312 -13.797 1 94.19 112 ASP B O 1
ATOM 2339 N N . THR B 1 113 ? 13.016 -14.875 -15.633 1 90.44 113 THR B N 1
ATOM 2340 C CA . THR B 1 113 ? 11.945 -14.414 -16.516 1 90.44 113 THR B CA 1
ATOM 2341 C C . THR B 1 113 ? 10.633 -15.117 -16.188 1 90.44 113 THR B C 1
ATOM 2343 O O . THR B 1 113 ? 10.594 -16.344 -16.047 1 90.44 113 THR B O 1
ATOM 2346 N N . GLY B 1 114 ? 9.633 -14.328 -15.938 1 93.62 114 GLY B N 1
ATOM 2347 C CA . GLY B 1 114 ? 8.297 -14.852 -15.695 1 93.62 114 GLY B CA 1
ATOM 2348 C C . GLY B 1 114 ? 8.133 -15.477 -14.32 1 93.62 114 GLY B C 1
ATOM 2349 O O . GLY B 1 114 ? 7.094 -16.062 -14.023 1 93.62 114 GLY B O 1
ATOM 2350 N N . SER B 1 115 ? 9.133 -15.367 -13.523 1 96.75 115 SER B N 1
ATOM 2351 C CA . SER B 1 115 ? 9.102 -16.031 -12.219 1 96.75 115 SER B CA 1
ATOM 2352 C C . SER B 1 115 ? 9.109 -15.008 -11.086 1 96.75 115 SER B C 1
ATOM 2354 O O . SER B 1 115 ? 9.664 -13.914 -11.227 1 96.75 115 SER B O 1
ATOM 2356 N N . ALA B 1 116 ? 8.484 -15.352 -10 1 97.5 116 ALA B N 1
ATOM 2357 C CA . ALA B 1 116 ? 8.516 -14.539 -8.789 1 97.5 116 ALA B CA 1
ATOM 2358 C C . ALA B 1 116 ? 9.336 -15.219 -7.695 1 97.5 116 ALA B C 1
ATOM 2360 O O . ALA B 1 116 ? 9.328 -14.781 -6.539 1 97.5 116 ALA B O 1
ATOM 2361 N N . GLN B 1 117 ? 9.961 -16.297 -8.055 1 97.44 117 GLN B N 1
ATOM 2362 C CA . GLN B 1 117 ? 10.836 -16.969 -7.094 1 97.44 117 GLN B CA 1
ATOM 2363 C C . GLN B 1 117 ? 12.141 -16.188 -6.918 1 97.44 117 GLN B C 1
ATOM 2365 O O . GLN B 1 117 ? 12.812 -15.875 -7.902 1 97.44 117 GLN B O 1
ATOM 2370 N N . ILE B 1 118 ? 12.531 -15.977 -5.723 1 97.5 118 ILE B N 1
ATOM 2371 C CA . ILE B 1 118 ? 13.734 -15.211 -5.426 1 97.5 118 ILE B CA 1
ATOM 2372 C C . ILE B 1 118 ? 14.969 -16 -5.855 1 97.5 118 ILE B C 1
ATOM 2374 O O . ILE B 1 118 ? 15.133 -17.172 -5.477 1 97.5 118 ILE B O 1
ATOM 2378 N N . LYS B 1 119 ? 15.828 -15.367 -6.605 1 96.25 119 LYS B N 1
ATOM 2379 C CA . LYS B 1 119 ? 17.094 -15.984 -7.012 1 96.25 119 LYS B CA 1
ATOM 2380 C C . LYS B 1 119 ? 18.094 -15.984 -5.863 1 96.25 119 LYS B C 1
ATOM 2382 O O . LYS B 1 119 ? 18.078 -15.094 -5.016 1 96.25 119 LYS B O 1
ATOM 2387 N N . PRO B 1 120 ? 19.016 -16.938 -5.875 1 95.06 120 PRO B N 1
ATOM 2388 C CA . PRO B 1 120 ? 20.031 -17.016 -4.812 1 95.06 120 PRO B CA 1
ATOM 2389 C C . PRO B 1 120 ? 20.859 -15.75 -4.688 1 95.06 120 PRO B C 1
ATOM 2391 O O . PRO B 1 120 ? 21.203 -15.336 -3.578 1 95.06 120 PRO B O 1
ATOM 2394 N N . ASP B 1 121 ? 21.141 -15.07 -5.734 1 90.25 121 ASP B N 1
ATOM 2395 C CA . ASP B 1 121 ? 21.984 -13.883 -5.742 1 90.25 121 ASP B CA 1
ATOM 2396 C C . ASP B 1 121 ? 21.281 -12.695 -5.082 1 90.25 121 ASP B C 1
ATOM 2398 O O . ASP B 1 121 ? 21.922 -11.734 -4.664 1 90.25 121 ASP B O 1
ATOM 2402 N N . PHE B 1 122 ? 20 -12.773 -5.027 1 93.69 122 PHE B N 1
ATOM 2403 C CA . PHE B 1 122 ? 19.188 -11.711 -4.43 1 93.69 122 PHE B CA 1
ATOM 2404 C C . PHE B 1 122 ? 19.141 -11.859 -2.914 1 93.69 122 PHE B C 1
ATOM 2406 O O . PHE B 1 122 ? 18.875 -10.891 -2.201 1 93.69 122 PHE B O 1
ATOM 2413 N N . ARG B 1 123 ? 19.375 -13.039 -2.41 1 95.62 123 ARG B N 1
ATOM 2414 C CA . ARG B 1 123 ? 19.156 -13.367 -1.006 1 95.62 123 ARG B CA 1
ATOM 2415 C C . ARG B 1 123 ? 20.094 -12.57 -0.102 1 95.62 123 ARG B C 1
ATOM 2417 O O . ARG B 1 123 ? 19.656 -11.992 0.895 1 95.62 123 ARG B O 1
ATOM 2424 N N . PRO B 1 124 ? 21.453 -12.445 -0.481 1 93.38 124 PRO B N 1
ATOM 2425 C CA . PRO B 1 124 ? 22.328 -11.672 0.398 1 93.38 124 PRO B CA 1
ATOM 2426 C C . PRO B 1 124 ? 21.922 -10.211 0.512 1 93.38 124 PRO B C 1
ATOM 2428 O O . PRO B 1 124 ? 22.094 -9.594 1.566 1 93.38 124 PRO B O 1
ATOM 2431 N N . ILE B 1 125 ? 21.422 -9.695 -0.522 1 91 125 ILE B N 1
ATOM 2432 C CA . ILE B 1 125 ? 20.938 -8.32 -0.512 1 91 125 ILE B CA 1
ATOM 2433 C C . ILE B 1 125 ? 19.75 -8.195 0.434 1 91 125 ILE B C 1
ATOM 2435 O O . ILE B 1 125 ? 19.703 -7.305 1.284 1 91 125 ILE B O 1
ATOM 2439 N N . LEU B 1 126 ? 18.828 -9.109 0.342 1 96.06 126 LEU B N 1
ATOM 2440 C CA . LEU B 1 126 ? 17.641 -9.109 1.193 1 96.06 126 LEU B CA 1
ATOM 2441 C C . LEU B 1 126 ? 18.016 -9.375 2.648 1 96.06 126 LEU B C 1
ATOM 2443 O O . LEU B 1 126 ? 17.406 -8.812 3.562 1 96.06 126 LEU B O 1
ATOM 2447 N N . ASP B 1 127 ? 19.031 -10.203 2.85 1 95.94 127 ASP B N 1
ATOM 2448 C CA . ASP B 1 127 ? 19.5 -10.461 4.203 1 95.94 127 ASP B CA 1
ATOM 2449 C C . ASP B 1 127 ? 20.047 -9.188 4.852 1 95.94 127 ASP B C 1
ATOM 2451 O O . ASP B 1 127 ? 19.75 -8.898 6.012 1 95.94 127 ASP B O 1
ATOM 2455 N N . SER B 1 128 ? 20.812 -8.484 4.078 1 92.12 128 SER B N 1
ATOM 2456 C CA . SER B 1 128 ? 21.359 -7.227 4.574 1 92.12 128 SER B CA 1
ATOM 2457 C C . SER B 1 128 ? 20.25 -6.227 4.879 1 92.12 128 SER B C 1
ATOM 2459 O O . SER B 1 128 ? 20.281 -5.547 5.906 1 92.12 128 SER B O 1
ATOM 2461 N N . PHE B 1 129 ? 19.328 -6.148 4.012 1 93.38 129 PHE B N 1
ATOM 2462 C CA . PHE B 1 129 ? 18.188 -5.242 4.199 1 93.38 129 PHE B CA 1
ATOM 2463 C C . PHE B 1 129 ? 17.375 -5.641 5.422 1 93.38 129 PHE B C 1
ATOM 2465 O O . PHE B 1 129 ? 16.984 -4.789 6.219 1 93.38 129 PHE B O 1
ATOM 2472 N N . ALA B 1 130 ? 17.109 -6.918 5.586 1 96.06 130 ALA B N 1
ATOM 2473 C CA . ALA B 1 130 ? 16.391 -7.41 6.75 1 96.06 130 ALA B CA 1
ATOM 2474 C C . ALA B 1 130 ? 17.078 -7.012 8.047 1 96.06 130 ALA B C 1
ATOM 2476 O O . ALA B 1 130 ? 16.438 -6.562 8.992 1 96.06 130 ALA B O 1
ATOM 2477 N N . THR B 1 131 ? 18.375 -7.156 8.102 1 94.12 131 THR B N 1
ATOM 2478 C CA . THR B 1 131 ? 19.156 -6.766 9.273 1 94.12 131 THR B CA 1
ATOM 2479 C C . THR B 1 131 ? 18.984 -5.281 9.562 1 94.12 131 THR B C 1
ATOM 2481 O O . THR B 1 131 ? 18.766 -4.891 10.719 1 94.12 131 THR B O 1
ATOM 2484 N N . SER B 1 132 ? 19.047 -4.523 8.469 1 90.5 132 SER B N 1
ATOM 2485 C CA . SER B 1 132 ? 18.859 -3.082 8.625 1 90.5 132 SER B CA 1
ATOM 2486 C C . SER B 1 132 ? 17.469 -2.76 9.188 1 90.5 132 SER B C 1
ATOM 2488 O O . SER B 1 132 ? 17.344 -1.894 10.055 1 90.5 132 SER B O 1
ATOM 2490 N N . LEU B 1 133 ? 16.5 -3.402 8.703 1 93.19 133 LEU B N 1
ATOM 2491 C CA . LEU B 1 133 ? 15.133 -3.168 9.156 1 93.19 133 LEU B CA 1
ATOM 2492 C C . LEU B 1 133 ? 14.961 -3.574 10.617 1 93.19 133 LEU B C 1
ATOM 2494 O O . LEU B 1 133 ? 14.312 -2.867 11.391 1 93.19 133 LEU B O 1
ATOM 2498 N N . LEU B 1 134 ? 15.555 -4.691 10.977 1 94.44 134 LEU B N 1
ATOM 2499 C CA . LEU B 1 134 ? 15.445 -5.184 12.344 1 94.44 134 LEU B CA 1
ATOM 2500 C C . LEU B 1 134 ? 16.172 -4.254 13.32 1 94.44 134 LEU B C 1
ATOM 2502 O O . LEU B 1 134 ? 15.742 -4.098 14.461 1 94.44 134 LEU B O 1
ATOM 2506 N N . ASN B 1 135 ? 17.156 -3.57 12.844 1 90.12 135 ASN B N 1
ATOM 2507 C CA . ASN B 1 135 ? 17.891 -2.605 13.656 1 90.12 135 ASN B CA 1
ATOM 2508 C C . ASN B 1 135 ? 17.172 -1.265 13.719 1 90.12 135 ASN B C 1
ATOM 2510 O O . ASN B 1 135 ? 17.547 -0.382 14.492 1 90.12 135 ASN B O 1
ATOM 2514 N N . ASN B 1 136 ? 16.141 -1.117 12.914 1 87.5 136 ASN B N 1
ATOM 2515 C CA . ASN B 1 136 ? 15.352 0.107 12.875 1 87.5 136 ASN B CA 1
ATOM 2516 C C . ASN B 1 136 ? 13.859 -0.189 12.961 1 87.5 136 ASN B C 1
ATOM 2518 O O . ASN B 1 136 ? 13.133 0.005 11.984 1 87.5 136 ASN B O 1
ATOM 2522 N N . PRO B 1 137 ? 13.352 -0.551 14.125 1 88.56 137 PRO B N 1
ATOM 2523 C CA . PRO B 1 137 ? 11.977 -1.027 14.266 1 88.56 137 PRO B CA 1
ATOM 2524 C C . PRO B 1 137 ? 10.938 0.075 14.047 1 88.56 137 PRO B C 1
ATOM 2526 O O . PRO B 1 137 ? 9.75 -0.211 13.867 1 88.56 137 PRO B O 1
ATOM 2529 N N . GLY B 1 138 ? 11.305 1.344 14.008 1 86.69 138 GLY B N 1
ATOM 2530 C CA . GLY B 1 138 ? 10.391 2.457 13.812 1 86.69 138 GLY B CA 1
ATOM 2531 C C . GLY B 1 138 ? 10.172 2.801 12.344 1 86.69 138 GLY B C 1
ATOM 2532 O O . GLY B 1 138 ? 9.961 3.965 12 1 86.69 138 GLY B O 1
ATOM 2533 N N . THR B 1 139 ? 10.359 1.766 11.453 1 90.81 139 THR B N 1
ATOM 2534 C CA . THR B 1 139 ? 10.18 2.021 10.031 1 90.81 139 THR B CA 1
ATOM 2535 C C . THR B 1 139 ? 9.062 1.153 9.453 1 90.81 139 THR B C 1
ATOM 2537 O O . THR B 1 139 ? 8.703 0.135 10.047 1 90.81 139 THR B O 1
ATOM 2540 N N . ARG B 1 140 ? 8.461 1.643 8.422 1 93.81 140 ARG B N 1
ATOM 2541 C CA . ARG B 1 140 ? 7.547 0.882 7.574 1 93.81 140 ARG B CA 1
ATOM 2542 C C . ARG B 1 140 ? 8.148 0.651 6.191 1 93.81 140 ARG B C 1
ATOM 2544 O O . ARG B 1 140 ? 8.914 1.484 5.695 1 93.81 140 ARG B O 1
ATOM 2551 N N . VAL B 1 141 ? 7.758 -0.481 5.609 1 97 141 VAL B N 1
ATOM 2552 C CA . VAL B 1 141 ? 8.32 -0.877 4.324 1 97 141 VAL B CA 1
ATOM 2553 C C . VAL B 1 141 ? 7.207 -1.041 3.295 1 97 141 VAL B C 1
ATOM 2555 O O . VAL B 1 141 ? 6.156 -1.608 3.598 1 97 141 VAL B O 1
ATOM 2558 N N . THR B 1 142 ? 7.379 -0.509 2.145 1 98.12 142 THR B N 1
ATOM 2559 C CA . THR B 1 142 ? 6.516 -0.779 0.997 1 98.12 142 THR B CA 1
ATOM 2560 C C . THR B 1 142 ? 7.32 -1.38 -0.153 1 98.12 142 THR B C 1
ATOM 2562 O O . THR B 1 142 ? 8.352 -0.835 -0.545 1 98.12 142 THR B O 1
ATOM 2565 N N . ILE B 1 143 ? 6.871 -2.516 -0.64 1 98.75 143 ILE B N 1
ATOM 2566 C CA . ILE B 1 143 ? 7.523 -3.189 -1.757 1 98.75 143 ILE B CA 1
ATOM 2567 C C . ILE B 1 143 ? 6.617 -3.146 -2.986 1 98.75 143 ILE B C 1
ATOM 2569 O O . ILE B 1 143 ? 5.457 -3.562 -2.926 1 98.75 143 ILE B O 1
ATOM 2573 N N . VAL B 1 144 ? 7.125 -2.637 -4.102 1 98.75 144 VAL B N 1
ATOM 2574 C CA . VAL B 1 144 ? 6.344 -2.512 -5.328 1 98.75 144 VAL B CA 1
ATOM 2575 C C . VAL B 1 144 ? 7.051 -3.244 -6.465 1 98.75 144 VAL B C 1
ATOM 2577 O O . VAL B 1 144 ? 8.203 -2.947 -6.781 1 98.75 144 VAL B O 1
ATOM 2580 N N . GLY B 1 145 ? 6.363 -4.195 -7.074 1 98.56 145 GLY B N 1
ATOM 2581 C CA . GLY B 1 145 ? 6.887 -4.875 -8.25 1 98.56 145 GLY B CA 1
ATOM 2582 C C . GLY B 1 145 ? 6.504 -4.191 -9.547 1 98.56 145 GLY B C 1
ATOM 2583 O O . GLY B 1 145 ? 5.414 -3.631 -9.664 1 98.56 145 GLY B O 1
ATOM 2584 N N . HIS B 1 146 ? 7.406 -4.305 -10.516 1 98.38 146 HIS B N 1
ATOM 2585 C CA . HIS B 1 146 ? 7.195 -3.75 -11.852 1 98.38 146 HIS B CA 1
ATOM 2586 C C . HIS B 1 146 ? 7.648 -4.727 -12.93 1 98.38 146 HIS B C 1
ATOM 2588 O O . HIS B 1 146 ? 8.594 -5.492 -12.719 1 98.38 146 HIS B O 1
ATOM 2594 N N . THR B 1 147 ? 7 -4.633 -14.008 1 98.12 147 THR B N 1
ATOM 2595 C CA . THR B 1 147 ? 7.418 -5.359 -15.195 1 98.12 147 THR B CA 1
ATOM 2596 C C . THR B 1 147 ? 7.668 -4.398 -16.359 1 98.12 147 THR B C 1
ATOM 2598 O O . THR B 1 147 ? 7.367 -3.205 -16.25 1 98.12 147 THR B O 1
ATOM 2601 N N . ASP B 1 148 ? 8.383 -4.867 -17.344 1 97.81 148 ASP B N 1
ATOM 2602 C CA . ASP B 1 148 ? 8.328 -4.156 -18.625 1 97.81 148 ASP B CA 1
ATOM 2603 C C . ASP B 1 148 ? 7 -4.406 -19.328 1 97.81 148 ASP B C 1
ATOM 2605 O O . ASP B 1 148 ? 6.082 -5 -18.766 1 97.81 148 ASP B O 1
ATOM 2609 N N . SER B 1 149 ? 6.891 -3.963 -20.578 1 97.38 149 SER B N 1
ATOM 2610 C CA . SER B 1 149 ? 5.586 -4.012 -21.234 1 97.38 149 SER B CA 1
ATOM 2611 C C . SER B 1 149 ? 5.516 -5.156 -22.25 1 97.38 149 SER B C 1
ATOM 2613 O O . SER B 1 149 ? 4.648 -5.168 -23.125 1 97.38 149 SER B O 1
ATOM 2615 N N . THR B 1 150 ? 6.414 -6.109 -22.156 1 96.06 150 THR B N 1
ATOM 2616 C CA . THR B 1 150 ? 6.449 -7.18 -23.141 1 96.06 150 THR B CA 1
ATOM 2617 C C . THR B 1 150 ? 5.258 -8.117 -22.969 1 96.06 150 THR B C 1
ATOM 2619 O O . THR B 1 150 ? 4.723 -8.633 -23.953 1 96.06 150 THR B O 1
ATOM 2622 N N . GLY B 1 151 ? 4.855 -8.344 -21.75 1 95.75 151 GLY B N 1
ATOM 2623 C CA . GLY B 1 151 ? 3.691 -9.18 -21.5 1 95.75 151 GLY B CA 1
ATOM 2624 C C . GLY B 1 151 ? 2.396 -8.391 -21.438 1 95.75 151 GLY B C 1
ATOM 2625 O O . GLY B 1 151 ? 2.416 -7.164 -21.328 1 95.75 151 GLY B O 1
ATOM 2626 N N . SER B 1 152 ? 1.261 -9.156 -21.547 1 96.75 152 SER B N 1
ATOM 2627 C CA . SER B 1 152 ? -0.05 -8.547 -21.359 1 96.75 152 SER B CA 1
ATOM 2628 C C . SER B 1 152 ? -0.291 -8.203 -19.906 1 96.75 152 SER B C 1
ATOM 2630 O O . SER B 1 152 ? 0.446 -8.648 -19.016 1 96.75 152 SER B O 1
ATOM 2632 N N . ASP B 1 153 ? -1.299 -7.434 -19.641 1 95.81 153 ASP B N 1
ATOM 2633 C CA . ASP B 1 153 ? -1.67 -7.098 -18.266 1 95.81 153 ASP B CA 1
ATOM 2634 C C . ASP B 1 153 ? -1.983 -8.352 -17.469 1 95.81 153 ASP B C 1
ATOM 2636 O O . ASP B 1 153 ? -1.666 -8.43 -16.281 1 95.81 153 ASP B O 1
ATOM 2640 N N . ALA B 1 154 ? -2.609 -9.352 -18.109 1 95.12 154 ALA B N 1
ATOM 2641 C CA . ALA B 1 154 ? -2.996 -10.594 -17.438 1 95.12 154 ALA B CA 1
ATOM 2642 C C . ALA B 1 154 ? -1.771 -11.344 -16.938 1 95.12 154 ALA B C 1
ATOM 2644 O O . ALA B 1 154 ? -1.867 -12.125 -15.984 1 95.12 154 ALA B O 1
ATOM 2645 N N . VAL B 1 155 ? -0.632 -11.086 -17.516 1 96.69 155 VAL B N 1
ATOM 2646 C CA . VAL B 1 155 ? 0.617 -11.719 -17.109 1 96.69 155 VAL B CA 1
ATOM 2647 C C . VAL B 1 155 ? 1.392 -10.789 -16.172 1 96.69 155 VAL B C 1
ATOM 2649 O O . VAL B 1 155 ? 1.813 -11.188 -15.086 1 96.69 155 VAL B O 1
ATOM 2652 N N . ASN B 1 156 ? 1.484 -9.523 -16.609 1 97.88 156 ASN B N 1
ATOM 2653 C CA . ASN B 1 156 ? 2.375 -8.57 -15.945 1 97.88 156 ASN B CA 1
ATOM 2654 C C . ASN B 1 156 ? 1.848 -8.156 -14.578 1 97.88 156 ASN B C 1
ATOM 2656 O O . ASN B 1 156 ? 2.623 -7.992 -13.633 1 97.88 156 ASN B O 1
ATOM 2660 N N . ASN B 1 157 ? 0.544 -8.016 -14.43 1 97.44 157 ASN B N 1
ATOM 2661 C CA . ASN B 1 157 ? -0.011 -7.527 -13.172 1 97.44 157 ASN B CA 1
ATOM 2662 C C . ASN B 1 157 ? 0.212 -8.523 -12.039 1 97.44 157 ASN B C 1
ATOM 2664 O O . ASN B 1 157 ? 0.848 -8.195 -11.039 1 97.44 157 ASN B O 1
ATOM 2668 N N . PRO B 1 158 ? -0.222 -9.805 -12.25 1 96.88 158 PRO B N 1
ATOM 2669 C CA . PRO B 1 158 ? 0.039 -10.758 -11.172 1 96.88 158 PRO B CA 1
ATOM 2670 C C . PRO B 1 158 ? 1.53 -10.984 -10.93 1 96.88 158 PRO B C 1
ATOM 2672 O O . PRO B 1 158 ? 1.953 -11.195 -9.789 1 96.88 158 PRO B O 1
ATOM 2675 N N . LEU B 1 159 ? 2.33 -10.938 -11.938 1 98 159 LEU B N 1
ATOM 2676 C CA . LEU B 1 159 ? 3.766 -11.141 -11.789 1 98 159 LEU B CA 1
ATOM 2677 C C . LEU B 1 159 ? 4.371 -10.062 -10.891 1 98 159 LEU B C 1
ATOM 2679 O O . LEU B 1 159 ? 5.152 -10.375 -9.984 1 98 159 LEU B O 1
ATOM 2683 N N . SER B 1 160 ? 4.016 -8.852 -11.172 1 98.69 160 SER B N 1
ATOM 2684 C CA . SER B 1 160 ? 4.543 -7.742 -10.375 1 98.69 160 SER B CA 1
ATOM 2685 C C . SER B 1 160 ? 4.105 -7.848 -8.922 1 98.69 160 SER B C 1
ATOM 2687 O O . SER B 1 160 ? 4.895 -7.594 -8.008 1 98.69 160 SER B O 1
ATOM 2689 N N . VAL B 1 161 ? 2.887 -8.242 -8.641 1 98.69 161 VAL B N 1
ATOM 2690 C CA . VAL B 1 161 ? 2.365 -8.43 -7.289 1 98.69 161 VAL B CA 1
ATOM 2691 C C . VAL B 1 161 ? 3.092 -9.594 -6.613 1 98.69 161 VAL B C 1
ATOM 2693 O O . VAL B 1 161 ? 3.518 -9.477 -5.461 1 98.69 161 VAL B O 1
ATOM 2696 N N . ASN B 1 162 ? 3.238 -10.672 -7.301 1 98.12 162 ASN B N 1
ATOM 2697 C CA . ASN B 1 162 ? 3.848 -11.875 -6.742 1 98.12 162 ASN B CA 1
ATOM 2698 C C . ASN B 1 162 ? 5.316 -11.648 -6.391 1 98.12 162 ASN B C 1
ATOM 2700 O O . ASN B 1 162 ? 5.809 -12.18 -5.395 1 98.12 162 ASN B O 1
ATOM 2704 N N . ARG B 1 163 ? 6 -10.906 -7.207 1 98.38 163 ARG B N 1
ATOM 2705 C CA . ARG B 1 163 ? 7.398 -10.609 -6.914 1 98.38 163 ARG B CA 1
ATOM 2706 C C . ARG B 1 163 ? 7.527 -9.75 -5.66 1 98.38 163 ARG B C 1
ATOM 2708 O O . ARG B 1 163 ? 8.414 -9.969 -4.836 1 98.38 163 ARG B O 1
ATOM 2715 N N . ALA B 1 164 ? 6.609 -8.773 -5.523 1 98.81 164 ALA B N 1
ATOM 2716 C CA . ALA B 1 164 ? 6.562 -8 -4.289 1 98.81 164 ALA B CA 1
ATOM 2717 C C . ALA B 1 164 ? 6.234 -8.891 -3.094 1 98.81 164 ALA B C 1
ATOM 2719 O O . ALA B 1 164 ? 6.855 -8.773 -2.035 1 98.81 164 ALA B O 1
ATOM 2720 N N . ALA B 1 165 ? 5.309 -9.789 -3.248 1 98.44 165 ALA B N 1
ATOM 2721 C CA . ALA B 1 165 ? 4.883 -10.695 -2.18 1 98.44 165 ALA B CA 1
ATOM 2722 C C . ALA B 1 165 ? 6.012 -11.641 -1.782 1 98.44 165 ALA B C 1
ATOM 2724 O O . ALA B 1 165 ? 6.234 -11.883 -0.595 1 98.44 165 ALA B O 1
ATOM 2725 N N . SER B 1 166 ? 6.668 -12.18 -2.789 1 98.31 166 SER B N 1
ATOM 2726 C CA . SER B 1 166 ? 7.797 -13.062 -2.51 1 98.31 166 SER B CA 1
ATOM 2727 C C . SER B 1 166 ? 8.875 -12.336 -1.716 1 98.31 166 SER B C 1
ATOM 2729 O O . SER B 1 166 ? 9.477 -12.914 -0.803 1 98.31 166 SER B O 1
ATOM 2731 N N . THR B 1 167 ? 9.109 -11.125 -2.098 1 98.56 167 THR B N 1
ATOM 2732 C CA . THR B 1 167 ? 10.094 -10.312 -1.394 1 98.56 167 THR B CA 1
ATOM 2733 C C . THR B 1 167 ? 9.68 -10.102 0.061 1 98.56 167 THR B C 1
ATOM 2735 O O . THR B 1 167 ? 10.5 -10.273 0.972 1 98.56 167 THR B O 1
ATOM 2738 N N . ARG B 1 168 ? 8.445 -9.766 0.269 1 98.56 168 ARG B N 1
ATOM 2739 C CA . ARG B 1 168 ? 7.934 -9.625 1.629 1 98.56 168 ARG B CA 1
ATOM 2740 C C . ARG B 1 168 ? 8.102 -10.922 2.416 1 98.56 168 ARG B C 1
ATOM 2742 O O . ARG B 1 168 ? 8.531 -10.898 3.57 1 98.56 168 ARG B O 1
ATOM 2749 N N . GLU B 1 169 ? 7.715 -12.039 1.792 1 97.44 169 GLU B N 1
ATOM 2750 C CA . GLU B 1 169 ? 7.785 -13.328 2.471 1 97.44 169 GLU B CA 1
ATOM 2751 C C . GLU B 1 169 ? 9.219 -13.664 2.885 1 97.44 169 GLU B C 1
ATOM 2753 O O . GLU B 1 169 ? 9.445 -14.195 3.973 1 97.44 169 GLU B O 1
ATOM 2758 N N . TYR B 1 170 ? 10.086 -13.32 1.983 1 98.12 170 TYR B N 1
ATOM 2759 C CA . TYR B 1 170 ? 11.484 -13.586 2.314 1 98.12 170 TYR B CA 1
ATOM 2760 C C . TYR B 1 170 ? 11.922 -12.742 3.506 1 98.12 170 TYR B C 1
ATOM 2762 O O . TYR B 1 170 ? 12.523 -13.258 4.449 1 98.12 170 TYR B O 1
ATOM 2770 N N . LEU B 1 171 ? 11.633 -11.461 3.498 1 98.06 171 LEU B N 1
ATOM 2771 C CA . LEU B 1 171 ? 12 -10.586 4.602 1 98.06 171 LEU B CA 1
ATOM 2772 C C . LEU B 1 171 ? 11.344 -11.039 5.902 1 98.06 171 LEU B C 1
ATOM 2774 O O . LEU B 1 171 ? 11.969 -11 6.965 1 98.06 171 LEU B O 1
ATOM 2778 N N . ALA B 1 172 ? 10.133 -11.438 5.801 1 97.31 172 ALA B N 1
ATOM 2779 C CA . ALA B 1 172 ? 9.43 -11.938 6.977 1 97.31 172 ALA B CA 1
ATOM 2780 C C . ALA B 1 172 ? 10.109 -13.188 7.527 1 97.31 172 ALA B C 1
ATOM 2782 O O . ALA B 1 172 ? 10.203 -13.367 8.742 1 97.31 172 ALA B O 1
ATOM 2783 N N . SER B 1 173 ? 10.555 -14.031 6.648 1 97.19 173 SER B N 1
ATOM 2784 C CA . SER B 1 173 ? 11.242 -15.25 7.059 1 97.19 173 SER B CA 1
ATOM 2785 C C . SER B 1 173 ? 12.562 -14.938 7.758 1 97.19 173 SER B C 1
ATOM 2787 O O . SER B 1 173 ? 13.117 -15.781 8.461 1 97.19 173 SER B O 1
ATOM 2789 N N . ARG B 1 174 ? 13.031 -13.758 7.547 1 97.75 174 ARG B N 1
ATOM 2790 C CA . ARG B 1 174 ? 14.266 -13.328 8.188 1 97.75 174 ARG B CA 1
ATOM 2791 C C . ARG B 1 174 ? 13.977 -12.555 9.469 1 97.75 174 ARG B C 1
ATOM 2793 O O . ARG B 1 174 ? 14.875 -11.938 10.047 1 97.75 174 ARG B O 1
ATOM 2800 N N . GLY B 1 175 ? 12.781 -12.453 9.836 1 97.25 175 GLY B N 1
ATOM 2801 C CA . GLY B 1 175 ? 12.445 -11.922 11.148 1 97.25 175 GLY B CA 1
ATOM 2802 C C . GLY B 1 175 ? 11.758 -10.57 11.094 1 97.25 175 GLY B C 1
ATOM 2803 O O . 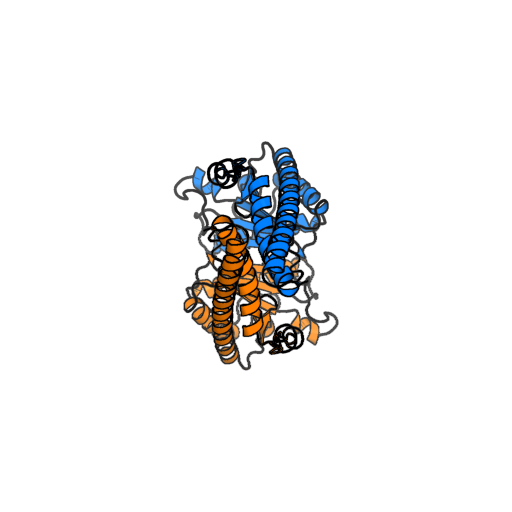GLY B 1 175 ? 11.312 -10.055 12.117 1 97.25 175 GLY B O 1
ATOM 2804 N N . VAL B 1 176 ? 11.633 -9.961 9.938 1 97.44 176 VAL B N 1
ATOM 2805 C CA . VAL B 1 176 ? 10.906 -8.695 9.82 1 97.44 176 VAL B CA 1
ATOM 2806 C C . VAL B 1 176 ? 9.406 -8.945 9.992 1 97.44 176 VAL B C 1
ATOM 2808 O O . VAL B 1 176 ? 8.828 -9.781 9.297 1 97.44 176 VAL B O 1
ATOM 2811 N N . PRO B 1 177 ? 8.797 -8.25 10.922 1 96.12 177 PRO B N 1
ATOM 2812 C CA . PRO B 1 177 ? 7.359 -8.492 11.102 1 96.12 177 PRO B CA 1
ATOM 2813 C C . PRO B 1 177 ? 6.562 -8.289 9.82 1 96.12 177 PRO B C 1
ATOM 2815 O O . PRO B 1 177 ? 6.711 -7.266 9.148 1 96.12 177 PRO B O 1
ATOM 2818 N N . PHE B 1 178 ? 5.715 -9.203 9.516 1 96 178 PHE B N 1
ATOM 2819 C CA . PHE B 1 178 ? 4.945 -9.234 8.281 1 96 178 PHE B CA 1
ATOM 2820 C C . PHE B 1 178 ? 4.113 -7.969 8.125 1 96 178 PHE B C 1
ATOM 2822 O O . PHE B 1 178 ? 4.039 -7.398 7.035 1 96 178 PHE B O 1
ATOM 2829 N N . GLN B 1 179 ? 3.553 -7.504 9.195 1 92.94 179 GLN B N 1
ATOM 2830 C CA . GLN B 1 179 ? 2.611 -6.387 9.188 1 92.94 179 GLN B CA 1
ATOM 2831 C C . GLN B 1 179 ? 3.324 -5.066 8.914 1 92.94 179 GLN B C 1
ATOM 2833 O O . GLN B 1 179 ? 2.682 -4.059 8.609 1 92.94 179 GLN B O 1
ATOM 2838 N N . ARG B 1 180 ? 4.598 -5.07 9.016 1 95.75 180 ARG B N 1
ATOM 2839 C CA . ARG B 1 180 ? 5.383 -3.869 8.758 1 95.75 180 ARG B CA 1
ATOM 2840 C C . ARG B 1 180 ? 5.598 -3.662 7.262 1 95.75 180 ARG B C 1
ATOM 2842 O O . ARG B 1 180 ? 6.047 -2.598 6.836 1 9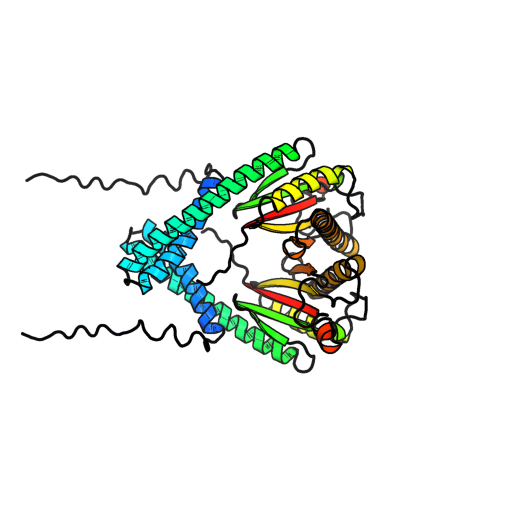5.75 180 ARG B O 1
ATOM 2849 N N . ILE B 1 181 ? 5.293 -4.652 6.52 1 97.88 181 ILE B N 1
ATOM 2850 C CA . ILE B 1 181 ? 5.625 -4.629 5.098 1 97.88 181 ILE B CA 1
ATOM 2851 C C . ILE B 1 181 ? 4.34 -4.598 4.27 1 97.88 181 ILE B C 1
ATOM 2853 O O . ILE B 1 181 ? 3.533 -5.527 4.328 1 97.88 181 ILE B O 1
ATOM 2857 N N . GLN B 1 182 ? 4.168 -3.533 3.561 1 98 182 GLN B N 1
ATOM 2858 C CA . GLN B 1 182 ? 3.117 -3.453 2.553 1 98 182 GLN B CA 1
ATOM 2859 C C . GLN B 1 182 ? 3.654 -3.805 1.168 1 98 182 GLN B C 1
ATOM 2861 O O . GLN B 1 182 ? 4.828 -3.578 0.876 1 98 182 GLN B O 1
ATOM 2866 N N . ILE B 1 183 ? 2.748 -4.367 0.324 1 98.75 183 ILE B N 1
ATOM 2867 C CA . ILE B 1 183 ? 3.203 -4.695 -1.022 1 98.75 183 ILE B CA 1
ATOM 2868 C C . ILE B 1 183 ? 2.219 -4.145 -2.051 1 98.75 183 ILE B C 1
ATOM 2870 O O . ILE B 1 183 ? 1.068 -3.848 -1.72 1 98.75 183 ILE B O 1
ATOM 2874 N N . ASP B 1 184 ? 2.729 -3.951 -3.215 1 98.69 184 ASP B N 1
ATOM 2875 C CA . ASP B 1 184 ? 1.942 -3.627 -4.402 1 98.69 184 ASP B CA 1
ATOM 2876 C C . ASP B 1 184 ? 2.637 -4.113 -5.672 1 98.69 184 ASP B C 1
ATOM 2878 O O . ASP B 1 184 ? 3.789 -4.555 -5.625 1 98.69 184 ASP B O 1
ATOM 2882 N N . GLY B 1 185 ? 1.912 -4.145 -6.734 1 98.69 185 GLY B N 1
ATOM 2883 C CA . GLY B 1 185 ? 2.389 -4.422 -8.086 1 98.69 185 GLY B CA 1
ATOM 2884 C C . GLY B 1 185 ? 1.778 -3.51 -9.133 1 98.69 185 GLY B C 1
ATOM 2885 O O . GLY B 1 185 ? 0.567 -3.279 -9.133 1 98.69 185 GLY B O 1
ATOM 2886 N N . ARG B 1 186 ? 2.645 -3.057 -9.992 1 98.12 186 ARG B N 1
ATOM 2887 C CA . ARG B 1 186 ? 2.154 -2.061 -10.938 1 98.12 186 ARG B CA 1
ATOM 2888 C C . ARG B 1 186 ? 2.195 -2.596 -12.367 1 98.12 186 ARG B C 1
ATOM 2890 O O . ARG B 1 186 ? 1.862 -1.88 -13.312 1 98.12 186 ARG B O 1
ATOM 2897 N N . GLY B 1 187 ? 2.598 -3.842 -12.5 1 97.75 187 GLY B N 1
ATOM 2898 C CA . GLY B 1 187 ? 2.807 -4.281 -13.867 1 97.75 187 GLY B CA 1
ATOM 2899 C C . GLY B 1 187 ? 3.654 -3.324 -14.68 1 97.75 187 GLY B C 1
ATOM 2900 O O . GLY B 1 187 ? 4.727 -2.904 -14.234 1 97.75 187 GLY B O 1
ATOM 2901 N N . SER B 1 188 ? 3.197 -3.014 -15.844 1 97.88 188 SER B N 1
ATOM 2902 C CA . SER B 1 188 ? 3.961 -2.145 -16.734 1 97.88 188 SER B CA 1
ATOM 2903 C C . SER B 1 188 ? 3.457 -0.707 -16.672 1 97.88 188 SER B C 1
ATOM 2905 O O . SER B 1 188 ? 3.816 0.122 -17.5 1 97.88 188 SER B O 1
ATOM 2907 N N . TYR B 1 189 ? 2.713 -0.337 -15.672 1 96.62 189 TYR B N 1
ATOM 2908 C CA . TYR B 1 189 ? 1.95 0.906 -15.664 1 96.62 189 TYR B CA 1
ATOM 2909 C C . TYR B 1 189 ? 2.797 2.062 -15.148 1 96.62 189 TYR B C 1
ATOM 2911 O O . TYR B 1 189 ? 2.371 3.219 -15.188 1 96.62 189 TYR B O 1
ATOM 2919 N N . GLN B 1 190 ? 3.977 1.833 -14.656 1 96.56 190 GLN B N 1
ATOM 2920 C CA . GLN B 1 190 ? 4.863 2.885 -14.172 1 96.56 190 GLN B CA 1
ATOM 2921 C C . GLN B 1 190 ? 6.289 2.674 -14.664 1 96.56 190 GLN B C 1
ATOM 2923 O O . GLN B 1 190 ? 7.199 2.43 -13.867 1 96.56 190 GLN B O 1
ATOM 2928 N N . PRO B 1 191 ? 6.473 2.824 -15.945 1 97.75 191 PRO B N 1
ATOM 2929 C CA . PRO B 1 191 ? 7.832 2.666 -16.469 1 97.75 191 PRO B CA 1
ATOM 2930 C C . PRO B 1 191 ? 8.75 3.824 -16.078 1 97.75 191 PRO B C 1
ATOM 2932 O O . PRO B 1 191 ? 8.289 4.961 -15.953 1 97.75 191 PRO B O 1
ATOM 2935 N N . VAL B 1 192 ? 10.016 3.527 -15.93 1 96.94 192 VAL B N 1
ATOM 2936 C CA . VAL B 1 192 ? 10.992 4.566 -15.625 1 96.94 192 VAL B CA 1
ATOM 2937 C C . VAL B 1 192 ? 11.883 4.82 -16.828 1 96.94 192 VAL B C 1
ATOM 2939 O O . VAL B 1 192 ? 12.711 5.73 -16.828 1 96.94 192 VAL B O 1
ATOM 2942 N N . ALA B 1 193 ? 11.734 3.99 -17.844 1 97.5 193 ALA B N 1
ATOM 2943 C CA . ALA B 1 193 ? 12.453 4.098 -19.109 1 97.5 193 ALA B CA 1
ATOM 2944 C C . ALA B 1 193 ? 11.602 3.578 -20.266 1 97.5 193 ALA B C 1
ATOM 2946 O O . ALA B 1 193 ? 10.516 3.031 -20.047 1 97.5 193 ALA B O 1
ATOM 2947 N N . SER B 1 194 ? 12.094 3.818 -21.406 1 97.94 194 SER B N 1
ATOM 2948 C CA . SER B 1 194 ? 11.328 3.432 -22.578 1 97.94 194 SER B CA 1
ATOM 2949 C C . SER B 1 194 ? 11.195 1.915 -22.688 1 97.94 194 SER B C 1
ATOM 2951 O O . SER B 1 194 ? 12.164 1.186 -22.453 1 97.94 194 SER B O 1
ATOM 2953 N N . ASN B 1 195 ? 10.008 1.478 -23.047 1 97.88 195 ASN B N 1
ATOM 2954 C CA . ASN B 1 195 ? 9.781 0.056 -23.281 1 97.88 195 ASN B CA 1
ATOM 2955 C C . ASN B 1 195 ? 10.117 -0.327 -24.719 1 97.88 195 ASN B C 1
ATOM 2957 O O . ASN B 1 195 ? 9.961 -1.484 -25.109 1 97.88 195 ASN B O 1
ATOM 2961 N N . ASN B 1 196 ? 10.602 0.57 -25.422 1 97.62 196 ASN B N 1
ATOM 2962 C CA . ASN B 1 196 ? 10.891 0.305 -26.828 1 97.62 196 ASN B CA 1
ATOM 2963 C C . ASN B 1 196 ? 12.312 -0.196 -27.016 1 97.62 196 ASN B C 1
ATOM 2965 O O . ASN B 1 196 ? 12.711 -0.552 -28.141 1 97.62 196 ASN B O 1
ATOM 2969 N N . THR B 1 197 ? 13.141 -0.136 -26.016 1 97.69 197 THR B N 1
ATOM 2970 C CA . THR B 1 197 ? 14.516 -0.617 -26.078 1 97.69 197 THR B CA 1
ATOM 2971 C C . THR B 1 197 ? 14.758 -1.71 -25.047 1 97.69 197 THR B C 1
ATOM 2973 O O . THR B 1 197 ? 14.094 -1.743 -24.016 1 97.69 197 THR B O 1
ATOM 2976 N N . ALA B 1 198 ? 15.711 -2.527 -25.344 1 96.31 198 ALA B N 1
ATOM 2977 C CA . ALA B 1 198 ? 16.062 -3.586 -24.406 1 96.31 198 ALA B CA 1
ATOM 2978 C C . ALA B 1 198 ? 16.578 -3.002 -23.094 1 96.31 198 ALA B C 1
ATOM 2980 O O . ALA B 1 198 ? 16.25 -3.498 -22.016 1 96.31 198 ALA B O 1
ATOM 2981 N N . ALA B 1 199 ? 17.344 -2.016 -23.266 1 96.06 199 ALA B N 1
ATOM 2982 C CA . ALA B 1 199 ? 17.906 -1.369 -22.078 1 96.06 199 ALA B CA 1
ATOM 2983 C C . ALA B 1 199 ? 16.812 -0.753 -21.219 1 96.06 199 ALA B C 1
ATOM 2985 O O . ALA B 1 199 ? 16.828 -0.865 -19.984 1 96.06 199 ALA B O 1
ATOM 2986 N N . GLY B 1 200 ? 15.852 -0.096 -21.844 1 97.5 200 GLY B N 1
ATOM 2987 C CA . GLY B 1 200 ? 14.734 0.479 -21.109 1 97.5 200 GLY B CA 1
ATOM 2988 C C . GLY B 1 200 ? 13.859 -0.563 -20.438 1 97.5 200 GLY B C 1
ATOM 2989 O O . GLY B 1 200 ? 13.453 -0.392 -19.281 1 97.5 200 GLY B O 1
ATOM 2990 N N . ARG B 1 201 ? 13.609 -1.681 -21.141 1 97.38 201 ARG B N 1
ATOM 2991 C CA . ARG B 1 201 ? 12.828 -2.775 -20.578 1 97.38 201 ARG B CA 1
ATOM 2992 C C . ARG B 1 201 ? 13.516 -3.373 -19.359 1 97.38 201 ARG B C 1
ATOM 2994 O O . ARG B 1 201 ? 12.859 -3.719 -18.375 1 97.38 201 ARG B O 1
ATOM 3001 N N . ALA B 1 202 ? 14.766 -3.412 -19.391 1 95.5 202 ALA B N 1
ATOM 3002 C CA . ALA B 1 202 ? 15.531 -3.934 -18.266 1 95.5 202 ALA B CA 1
ATOM 3003 C C . ALA B 1 202 ? 15.352 -3.055 -17.031 1 95.5 202 ALA B C 1
ATOM 3005 O O . ALA B 1 202 ? 15.195 -3.561 -15.914 1 95.5 202 ALA B O 1
ATOM 3006 N N . LYS B 1 203 ? 15.328 -1.771 -17.188 1 96.12 203 LYS B N 1
ATOM 3007 C CA . LYS B 1 203 ? 15.141 -0.836 -16.094 1 96.12 203 LYS B CA 1
ATOM 3008 C C . LYS B 1 203 ? 13.719 -0.919 -15.531 1 96.12 203 LYS B C 1
ATOM 3010 O O . LYS B 1 203 ? 13.508 -0.706 -14.336 1 96.12 203 LYS B O 1
ATOM 3015 N N . ASN B 1 204 ? 12.812 -1.236 -16.406 1 97.81 204 ASN B N 1
ATOM 3016 C CA . ASN B 1 204 ? 11.414 -1.309 -16.016 1 97.81 204 ASN B CA 1
ATOM 3017 C C . ASN B 1 204 ? 11.125 -2.572 -15.203 1 97.81 204 ASN B C 1
ATOM 3019 O O . ASN B 1 204 ? 10.227 -2.586 -14.359 1 97.81 204 ASN B O 1
ATOM 3023 N N . ARG B 1 205 ? 11.883 -3.623 -15.531 1 97.12 205 ARG B N 1
ATOM 3024 C CA . ARG B 1 205 ? 11.797 -4.844 -14.734 1 97.12 205 ARG B CA 1
ATOM 3025 C C . ARG B 1 205 ? 12.531 -4.688 -13.406 1 97.12 205 ARG B C 1
ATOM 3027 O O . ARG B 1 205 ? 13.75 -4.848 -13.352 1 97.12 205 ARG B O 1
ATOM 3034 N N . ARG B 1 206 ? 11.711 -4.371 -12.352 1 97.06 206 ARG B N 1
ATOM 3035 C CA . ARG B 1 206 ? 12.367 -4.047 -11.094 1 97.06 206 ARG B CA 1
ATOM 3036 C C . ARG B 1 206 ? 11.414 -4.238 -9.914 1 97.06 206 ARG B C 1
ATOM 3038 O O . ARG B 1 206 ? 10.195 -4.262 -10.094 1 97.06 206 ARG B O 1
ATOM 3045 N N . VAL B 1 207 ? 11.984 -4.422 -8.742 1 98.06 207 VAL B N 1
ATOM 3046 C CA . VAL B 1 207 ? 11.305 -4.277 -7.461 1 98.06 207 VAL B CA 1
ATOM 3047 C C . VAL B 1 207 ? 11.828 -3.041 -6.734 1 98.06 207 VAL B C 1
ATOM 3049 O O . VAL B 1 207 ? 13.039 -2.83 -6.645 1 98.06 207 VAL B O 1
ATOM 3052 N N . GLU B 1 208 ? 10.938 -2.232 -6.324 1 97.88 208 GLU B N 1
ATOM 3053 C CA . GLU B 1 208 ? 11.281 -1.079 -5.5 1 97.88 208 GLU B CA 1
ATOM 3054 C C . GLU B 1 208 ? 10.875 -1.302 -4.043 1 97.88 208 GLU B C 1
ATOM 3056 O O . GLU B 1 208 ? 9.766 -1.751 -3.762 1 97.88 208 GLU B O 1
ATOM 3061 N N . ILE B 1 209 ? 11.781 -0.983 -3.176 1 97.44 209 ILE B N 1
ATOM 3062 C CA . ILE B 1 209 ? 11.516 -1.06 -1.743 1 97.44 209 ILE B CA 1
ATOM 3063 C C . ILE B 1 209 ? 11.633 0.331 -1.122 1 97.44 209 ILE B C 1
ATOM 3065 O O . ILE B 1 209 ? 12.664 0.994 -1.256 1 97.44 209 ILE B O 1
ATOM 3069 N N . TYR B 1 210 ? 10.602 0.748 -0.491 1 96.19 210 TYR B N 1
ATOM 3070 C CA . TYR B 1 210 ? 10.562 2.031 0.202 1 96.19 210 TYR B CA 1
ATOM 3071 C C . TYR B 1 210 ? 10.586 1.835 1.714 1 96.19 210 TYR B C 1
ATOM 3073 O O . TYR B 1 210 ? 9.867 0.983 2.246 1 96.19 210 TYR B O 1
ATOM 3081 N N . VAL B 1 211 ? 11.391 2.586 2.332 1 94 211 VAL B N 1
ATOM 3082 C CA . VAL B 1 211 ? 11.445 2.586 3.791 1 94 211 VAL B CA 1
ATOM 3083 C C . VAL B 1 211 ? 11.125 3.98 4.32 1 94 211 VAL B C 1
ATOM 3085 O O . VAL B 1 211 ? 11.703 4.973 3.877 1 94 211 VAL B O 1
ATOM 3088 N N . SER B 1 212 ? 10.172 4.016 5.164 1 91.38 212 SER B N 1
ATOM 3089 C CA . SER B 1 212 ? 9.773 5.285 5.754 1 91.38 212 SER B CA 1
ATOM 3090 C C . SER B 1 212 ? 9.57 5.156 7.262 1 91.38 212 SER B C 1
ATOM 3092 O O . SER B 1 212 ? 9.516 4.047 7.793 1 91.38 212 SER B O 1
ATOM 3094 N N . GLU B 1 213 ? 9.531 6.316 7.895 1 85.06 213 GLU B N 1
ATOM 3095 C CA . GLU B 1 213 ? 9.273 6.328 9.328 1 85.06 213 GLU B CA 1
ATOM 3096 C C . GLU B 1 213 ? 7.809 6.023 9.633 1 85.06 213 GLU B C 1
ATOM 3098 O O . GLU B 1 213 ? 6.918 6.453 8.898 1 85.06 213 GLU B O 1
ATOM 3103 N N . THR B 1 214 ? 7.664 5.168 10.695 1 77.19 214 THR B N 1
ATOM 3104 C CA . THR B 1 214 ? 6.293 4.965 11.164 1 77.19 214 THR B CA 1
ATOM 3105 C C . THR B 1 214 ? 5.742 6.238 11.797 1 77.19 214 THR B C 1
ATOM 3107 O O . THR B 1 214 ? 6.406 6.859 12.633 1 77.19 214 THR B O 1
ATOM 3110 N N . ARG B 1 215 ? 4.945 6.922 11.031 1 57.53 215 ARG B N 1
ATOM 3111 C CA . ARG B 1 215 ? 4.391 8.133 11.625 1 57.53 215 ARG B CA 1
ATOM 3112 C C . ARG B 1 215 ? 3.359 7.789 12.695 1 57.53 215 ARG B C 1
ATOM 3114 O O . ARG B 1 215 ? 2.467 6.969 12.469 1 57.53 215 ARG B O 1
ATOM 3121 N N . ASP B 1 216 ? 3.812 7.613 14 1 45.28 216 ASP B N 1
ATOM 3122 C CA . ASP B 1 216 ? 2.814 7.504 15.055 1 45.28 216 ASP B CA 1
ATOM 3123 C C . ASP B 1 216 ? 1.657 8.469 14.828 1 45.28 216 ASP B C 1
ATOM 3125 O O . ASP B 1 216 ? 1.871 9.68 14.68 1 45.28 216 ASP B O 1
ATOM 3129 N N . GLU B 1 217 ? 0.748 8.117 13.992 1 40.28 217 GLU B N 1
ATOM 3130 C CA . GLU B 1 217 ? -0.408 9.008 14.062 1 40.28 217 GLU B CA 1
ATOM 3131 C C . GLU B 1 217 ? -0.776 9.312 15.516 1 40.28 217 GLU B C 1
ATOM 3133 O O . GLU B 1 217 ? -1.478 8.531 16.156 1 40.28 217 GLU B O 1
ATOM 3138 N N . THR B 1 218 ? 0.063 9.5 16.375 1 30.83 218 THR B N 1
ATOM 3139 C CA . THR B 1 218 ? -0.348 9.914 17.719 1 30.83 218 THR B CA 1
ATOM 3140 C C . THR B 1 218 ? -1.168 11.203 17.656 1 30.83 218 THR B C 1
ATOM 3142 O O . THR B 1 218 ? -0.688 12.227 17.172 1 30.83 218 THR B O 1
ATOM 3145 N N . VAL B 1 219 ? -2.42 11.148 17.328 1 30.98 219 VAL B N 1
ATOM 3146 C CA . VAL B 1 219 ? -3.213 12.227 17.906 1 30.98 219 VAL B CA 1
ATOM 3147 C C . VAL B 1 219 ? -2.855 12.398 19.391 1 30.98 219 VAL B C 1
ATOM 3149 O O . VAL B 1 219 ? -3.031 11.484 20.188 1 30.98 219 VAL B O 1
ATOM 3152 N N . GLN B 1 220 ? -1.731 13.008 19.844 1 24.78 220 GLN B N 1
ATOM 3153 C CA . GLN B 1 220 ? -1.832 13.516 21.219 1 24.78 220 GLN B CA 1
ATOM 3154 C C . GLN B 1 220 ? -3.055 14.414 21.375 1 24.78 220 GLN B C 1
ATOM 3156 O O . GLN B 1 220 ? -3.367 15.211 20.5 1 24.78 220 GLN B O 1
#

InterPro domains:
  IPR006664 Outer membrane protein, bacterial [PR01021] (111-133)
  IPR006664 Outer membrane protein, bacterial [PR01021] (141-156)
  IPR006664 Outer membrane protein, bacterial [PR01021] (156-172)
  IPR006665 OmpA-like domain [PF00691] (111-205)
  IPR006665 OmpA-like domain [PS51123] (98-215)
  IPR006665 OmpA-like domain [cd07185] (108-211)
  IPR027367 YMGG-like Gly-zipper [PF13441] (1-71)
  IPR036737 OmpA-like domain superfamily [G3DSA:3.30.1330.60] (71-218)
  IPR036737 OmpA-like domain superfamily [SSF103088] (98-211)
  IPR050330 Bacterial Outer Membrane Structural/Functional [PTHR30329] (71-213)

Foldseek 3Di:
DDPPPPCPPCPPPDPPPCPVVDDLLQLLLQVQLQQQLQQQLVVLCVVPNNVGSNVGSRRGSNRGSVVSNVLSVLVVVVQVQLCVQCPPVPWDWDADSVGKIKIKFFCVQAHDVLDLAGDPSCLSSLLSVLVSCVVPVQKAKEKWFEAAPPDDCVRQQVSRQSNQVNSLVSSVVSPNPSVRYHYHYDYNPDFPADSVDPVSRRSRGIMMMIMDGNPPPPPD/DDPPPPCPPPPPPDPPPCPVVDDLLQLLLQQQLQQQLQQQLVVLCVVPNNVGSNVGSRRGSNRGSVVSNVLSVLVVVVQVQLCVQCPPVPWDWDADSVGKIKIKFFCVQAHDVLDLAGDPSCLSSLLSVLVSCVVPVQKAKEKWFEAADPDDCVRQQVSRQSNQVNSLVSSVVSPNPSVRYHYHYDYNPDFPADSVDPVSRRSRGIMMMIMDGNPPPPPD

Solvent-accessible surface area (backbone atoms only — not comparable to full-atom values): 22210 Å² total; per-residue (Å²): 138,82,81,77,77,76,78,74,74,76,74,74,64,69,66,71,73,48,60,83,72,49,50,72,39,55,52,25,19,48,54,19,16,41,54,15,15,8,54,16,16,54,53,14,30,74,70,46,39,64,69,17,16,40,50,15,15,50,49,14,14,50,49,17,16,46,53,17,30,53,49,24,49,52,47,50,53,48,46,53,52,50,41,62,68,30,62,92,69,71,48,44,69,45,71,44,97,85,66,26,44,33,38,42,34,45,28,84,55,32,29,53,92,96,43,43,57,76,32,77,77,31,46,64,50,49,52,53,49,32,51,53,47,67,75,41,77,65,45,34,35,38,26,36,11,29,23,34,66,86,55,54,66,88,53,23,32,58,46,8,32,41,34,16,47,41,51,49,50,52,33,32,74,68,67,38,60,62,88,43,50,44,35,29,44,48,9,49,78,72,60,84,43,52,68,86,41,71,70,22,27,50,65,16,19,22,38,36,38,36,39,34,70,55,73,72,80,62,80,123,138,81,77,77,74,74,77,74,75,76,73,74,63,66,64,71,72,48,64,83,73,49,49,72,40,55,53,26,19,47,54,18,16,42,54,15,16,8,54,16,17,55,52,14,29,75,70,48,40,64,68,17,15,40,51,16,15,51,49,16,14,50,49,17,17,46,52,18,30,52,48,24,50,51,46,51,53,48,47,51,51,50,40,63,68,29,62,91,69,71,46,45,69,46,72,44,97,84,64,25,44,32,38,42,35,44,28,84,54,32,28,53,90,97,42,44,56,76,32,77,77,32,46,64,50,48,49,52,50,33,52,53,45,66,75,40,78,65,45,33,35,40,27,36,12,28,23,35,66,86,54,53,66,87,53,22,33,56,47,9,32,43,34,16,46,42,51,49,52,51,34,32,73,67,67,38,63,62,88,44,50,45,35,29,45,49,9,48,77,72,59,82,43,53,69,88,39,71,70,22,26,49,64,17,20,22,38,35,37,36,38,34,70,55,69,73,78,62,81,124

Organism: Nitrosomonas europaea (strain ATCC 19718 / CIP 103999 / KCTC 2705 / NBRC 14298) (NCBI:txid228410)

Nearest PDB structures (foldseek):
  6jfw-assembly2_B  TM=9.642E-01  e=1.200E-14  Pseudomonas aeruginosa PAO1
  2n48-assembly1_A  TM=8.445E-01  e=1.299E-12  Escherichia coli K-12
  5wtl-assembly4_D  TM=9.300E-01  e=5.320E-10  Capnocytophaga gingivalis ATCC 33624
  5eb1-assembly2_D  TM=9.021E-01  e=8.953E-10  Pseudomonas aeruginosa PAO1
  7muq-assembly1_GL  TM=8.173E-01  e=3.760E-10  Legionella pneumophila

Radius of gyration: 24.84 Å; Cα contacts (8 Å, |Δi|>4): 858; chains: 2; bounding box: 57×84×62 Å

Secondary structure (DSSP, 8-state):
-----------SSTTTGGGSS--HHHHHHHHHHHHHHHHHHHHHHHHHHHHHHHHHHHHHHHHHHHHHHHHHHHHHHHHHHHHHHTTTTT-EEEE-TTS-EEEEEEHHHH--TT--SPPGGGHHHHHHHHHHHHT-TTEEEEEEEE--SSS-HHHHHHHHHHHHHHHHHHHHHTT--GGGEEEEE-TTSS-SS-TTSHHHHHHHSEEEEEEEE-------/-----------SSTTTGGGSS--HHHHHHHHHHHHHHHHHHHHHHHHHHHHHHHHHHHHHHHHHHHHHHHHHHHHHHHHHHHHHHTTTTT-EEEE-TTS-EEEEEEHHHHB-TT--SBPGGGHHHHHHHHHHHHT-TTEEEEEEEE--SSS-HHHHHHHHHHHHHHHHHHHHHTT--GGGEEEEE-TTSS-SS-TTSHHHHHHHSEEEEEEEE-------

pLDDT: mean 76.49, std 24.4, range [24.72, 98.81]

Sequence (440 aa):
MYKTRVITTLVAGFIISGCADMSGTQKGAGTGALIGAGTGAAIGALAGGGKGAAIGAGAGAALGAGAGYLWSKKMEEQKIQMENATAGTGVVVSQTPDNQLMLNIPSDISFDTGSAQIKPDFRPILDSFATSLLNNPGTRVTIVGHTDSTGSDAVNNPLSVNRAASTREYLASRGVPFQRIQIDGRGSYQPVASNNTAAGRAKNRRVEIYVSETRDETVQMYKTRVITTLVAGFIISGCADMSGTQKGAGTGALIGAGTGAAIGALAGGGKGAAIGAGAGAALGAGAGYLWSKKMEEQKIQMENATAGTGVVVSQTPDNQLMLNIPSDISFDTGSAQIKPDFRPILDSFATSLLNNPGTRVTIVGHTDSTGSDAVNNPLSVNRAASTREYLASRGVPFQRIQIDGRGSYQPVASNNTAAGRAKNRRVEIYVSETRDETVQ